Protein AF-D7FNI2-F1 (afdb_monomer)

Mean predicted aligned error: 12.92 Å

Secondary structure (DSSP, 8-state):
-----------PPP-------------TTTSTTTSS---SS--TTGGG--S--HHHHHHHHHHHHHHHHHH--SGGGHHHHHHHHHHHHHHHHHHHTTSTTHHHHHHHHHHHHHHHHHSS--HHHHHTS-TTTHHHHHHHHHHHHHTTEEEEPPTTS--EEEE----SS--THHHHS-GGGTTS--HHHHHHHHHHHHHHHHHH--HHHHHHHHHHHHHHHHHHHHHHH-SSS-TTSHHHHHHHHHHHHHHH-S--TTGGG--HHHHHHHHHHHHHHHHHHHH-SSPPPHHHHHHHHHHHHHHHHHHHTTT--SS-TTT-EEEEEE-S-GGGSS---SS----------S----S-TTEEEEE-TTSBEE--TTTEEEEEEEEEE-STTEEEEEEEEEEPPP-----S----PPPPEEEEEEEEEHHHHHHHHHH-PPPEEEEEEEEEETTEEEEEEEEEEEEEEE---S-S--

Nearest PDB structures (foldseek):
  3lhe-assembly1_A  TM=2.898E-01  e=3.769E-01  Bacillus anthracis str. Sterne

Organism: Ectocarpus siliculosus (NCBI:txid2880)

Structure (mmCIF, N/CA/C/O backbone):
data_AF-D7FNI2-F1
#
_entry.id   AF-D7FNI2-F1
#
loop_
_atom_site.group_PDB
_atom_site.id
_atom_site.type_symbol
_atom_site.label_atom_id
_atom_site.label_alt_id
_atom_site.label_comp_id
_atom_site.label_asym_id
_atom_site.label_entity_id
_atom_site.label_seq_id
_atom_site.pdbx_PDB_ins_code
_atom_site.Cartn_x
_atom_site.Cartn_y
_atom_site.Cartn_z
_atom_site.occupancy
_atom_site.B_iso_or_equiv
_atom_site.auth_seq_id
_atom_site.auth_comp_id
_atom_site.auth_asym_id
_atom_site.auth_atom_id
_atom_site.pdbx_PDB_model_num
ATOM 1 N N . MET A 1 1 ? -4.448 -55.001 44.147 1.00 38.28 1 MET A N 1
ATOM 2 C CA . MET A 1 1 ? -3.543 -55.863 43.361 1.00 38.28 1 MET A CA 1
ATOM 3 C C . MET A 1 1 ? -3.747 -55.487 41.904 1.00 38.28 1 MET A C 1
ATOM 5 O O . MET A 1 1 ? -4.889 -55.556 41.481 1.00 38.28 1 MET A O 1
ATOM 9 N N . GLN A 1 2 ? -2.673 -54.986 41.273 1.00 36.78 2 GLN A N 1
ATOM 10 C CA . GLN A 1 2 ? -2.355 -54.854 39.829 1.00 36.78 2 GLN A CA 1
ATOM 11 C C . GLN A 1 2 ? -3.502 -54.447 38.875 1.00 36.78 2 GLN A C 1
ATOM 13 O O . GLN A 1 2 ? -4.440 -55.207 38.695 1.00 36.78 2 GLN A O 1
ATOM 18 N N . ALA A 1 3 ? -3.583 -53.221 38.341 1.00 37.31 3 ALA A N 1
ATOM 19 C CA . ALA A 1 3 ? -2.677 -52.511 37.416 1.00 37.31 3 ALA A CA 1
ATOM 20 C C . ALA A 1 3 ? -2.498 -53.230 36.067 1.00 37.31 3 ALA A C 1
ATOM 22 O O . ALA A 1 3 ? -1.742 -54.190 35.998 1.00 37.31 3 ALA A O 1
ATOM 23 N N . ASP A 1 4 ? -3.167 -52.715 35.031 1.00 36.16 4 ASP A N 1
ATOM 24 C CA . ASP A 1 4 ? -2.639 -52.653 33.664 1.00 36.16 4 ASP A CA 1
ATOM 25 C C . ASP A 1 4 ? -3.377 -51.542 32.898 1.00 36.16 4 ASP A C 1
ATOM 27 O O . ASP A 1 4 ? -4.548 -51.664 32.536 1.00 36.16 4 ASP A O 1
ATOM 31 N N . ALA A 1 5 ? -2.692 -50.412 32.736 1.00 36.47 5 ALA A N 1
ATOM 32 C CA . ALA A 1 5 ? -3.072 -49.307 31.871 1.00 36.47 5 ALA A CA 1
ATOM 33 C C . ALA A 1 5 ? -1.980 -49.213 30.805 1.00 36.47 5 ALA A C 1
ATOM 35 O O . ALA A 1 5 ? -0.848 -48.835 31.093 1.00 36.47 5 ALA A O 1
ATOM 36 N N . THR A 1 6 ? -2.304 -49.641 29.590 1.00 44.06 6 THR A N 1
ATOM 37 C CA . THR A 1 6 ? -1.457 -49.471 28.410 1.00 44.06 6 THR A CA 1
ATOM 38 C C . THR A 1 6 ? -1.652 -48.065 27.857 1.00 44.06 6 THR A C 1
ATOM 40 O O . THR A 1 6 ? -2.672 -47.782 27.227 1.00 44.06 6 THR A O 1
ATOM 43 N N . ASP A 1 7 ? -0.662 -47.208 28.097 1.00 33.38 7 ASP A N 1
ATOM 44 C CA . ASP A 1 7 ? -0.461 -45.941 27.400 1.00 33.38 7 ASP A CA 1
ATOM 45 C C . ASP A 1 7 ? -0.095 -46.206 25.928 1.00 33.38 7 ASP A C 1
ATOM 47 O O . ASP A 1 7 ? 0.897 -46.870 25.625 1.00 33.38 7 ASP A O 1
ATOM 51 N N . MET A 1 8 ? -0.894 -45.672 24.998 1.00 36.31 8 MET A N 1
ATOM 52 C CA . MET A 1 8 ? -0.476 -45.449 23.611 1.00 36.31 8 MET A CA 1
ATOM 53 C C . MET A 1 8 ? 0.072 -44.024 23.502 1.00 36.31 8 MET A C 1
ATOM 55 O O . MET A 1 8 ? -0.671 -43.073 23.267 1.00 36.31 8 MET A O 1
ATOM 59 N N . GLU A 1 9 ? 1.387 -43.881 23.653 1.00 30.48 9 GLU A N 1
ATOM 60 C CA . GLU A 1 9 ? 2.117 -42.694 23.208 1.00 30.48 9 GLU A CA 1
ATOM 61 C C . GLU A 1 9 ? 2.150 -42.665 21.674 1.00 30.48 9 GLU A C 1
ATOM 63 O O . GLU A 1 9 ? 2.914 -43.373 21.015 1.00 30.48 9 GLU A O 1
ATOM 68 N N . THR A 1 10 ? 1.310 -41.820 21.081 1.00 34.44 10 THR A N 1
ATOM 69 C CA . THR A 1 10 ? 1.445 -41.414 19.679 1.00 34.44 10 THR A CA 1
ATOM 70 C C . THR A 1 10 ? 2.654 -40.487 19.555 1.00 34.44 10 THR A C 1
ATOM 72 O O . THR A 1 10 ? 2.586 -39.306 19.892 1.00 34.44 10 THR A O 1
ATOM 75 N N . GLN A 1 11 ? 3.774 -41.028 19.073 1.00 30.41 11 GLN A N 1
ATOM 76 C CA . GLN A 1 11 ? 4.928 -40.246 18.638 1.00 30.41 11 GLN A CA 1
ATOM 77 C C . GLN A 1 11 ? 4.525 -39.345 17.464 1.00 30.41 11 GLN A C 1
ATOM 79 O O . GLN A 1 11 ? 4.278 -39.812 16.352 1.00 30.41 11 GLN A O 1
ATOM 84 N N . VAL A 1 12 ? 4.470 -38.038 17.714 1.00 33.12 12 VAL A N 1
ATOM 85 C CA . VAL A 1 12 ? 4.431 -37.010 16.671 1.00 33.12 12 VAL A CA 1
ATOM 86 C C . VAL A 1 12 ? 5.828 -36.947 16.038 1.00 33.12 12 VAL A C 1
ATOM 88 O O . VAL A 1 12 ? 6.798 -36.724 16.766 1.00 33.12 12 VAL A O 1
ATOM 91 N N . PRO A 1 13 ? 5.989 -37.138 14.715 1.00 32.00 13 PRO A N 1
ATOM 92 C CA . PRO A 1 13 ? 7.284 -36.950 14.084 1.00 32.00 13 PRO A CA 1
ATOM 93 C C . PRO A 1 13 ? 7.633 -35.460 14.097 1.00 32.00 13 PRO A C 1
ATOM 95 O O . PRO A 1 13 ? 6.875 -34.621 13.611 1.00 32.00 13 PRO A O 1
ATOM 98 N N . GLY A 1 14 ? 8.787 -35.150 14.691 1.00 29.48 14 GLY A N 1
ATOM 99 C CA . GLY A 1 14 ? 9.334 -33.804 14.782 1.00 29.48 14 GLY A CA 1
ATOM 100 C C . GLY A 1 14 ? 9.418 -33.143 13.410 1.00 29.48 14 GLY A C 1
ATOM 101 O O . GLY A 1 14 ? 10.059 -33.660 12.495 1.00 29.48 14 GLY A O 1
ATOM 102 N N . ALA A 1 15 ? 8.767 -31.987 13.288 1.00 27.56 15 ALA A N 1
ATOM 103 C CA . ALA A 1 15 ? 8.919 -31.105 12.148 1.00 27.56 15 ALA A CA 1
ATOM 104 C C . ALA A 1 15 ? 10.392 -30.689 12.053 1.00 27.56 15 ALA A C 1
ATOM 106 O O . ALA A 1 15 ? 10.935 -30.022 12.936 1.00 27.56 15 ALA A O 1
ATOM 107 N N . ALA A 1 16 ? 11.044 -31.132 10.982 1.00 26.56 16 ALA A N 1
ATOM 108 C CA . ALA A 1 16 ? 12.366 -30.675 10.618 1.00 26.56 16 ALA A CA 1
ATOM 109 C C . ALA A 1 16 ? 12.308 -29.161 10.374 1.00 26.56 16 ALA A C 1
ATOM 111 O O . ALA A 1 16 ? 11.655 -28.687 9.447 1.00 26.56 16 ALA A O 1
ATOM 112 N N . SER A 1 17 ? 13.004 -28.417 11.230 1.00 28.30 17 SER A N 1
ATOM 113 C CA . SER A 1 17 ? 13.408 -27.037 10.988 1.00 28.30 17 SER A CA 1
ATOM 114 C C . SER A 1 17 ? 14.255 -27.002 9.714 1.00 28.30 17 SER A C 1
ATOM 116 O O . SER A 1 17 ? 15.420 -27.404 9.715 1.00 28.30 17 SER A O 1
ATOM 118 N N . SER A 1 18 ? 13.656 -26.577 8.602 1.00 26.66 18 SER A N 1
ATOM 119 C CA . SER A 1 18 ? 14.388 -26.228 7.391 1.00 26.66 18 SER A CA 1
ATOM 120 C C . SER A 1 18 ? 14.790 -24.763 7.486 1.00 26.66 18 SER A C 1
ATOM 122 O O . SER A 1 18 ? 14.004 -23.862 7.196 1.00 26.66 18 SER A O 1
ATOM 124 N N . SER A 1 19 ? 16.032 -24.528 7.898 1.00 32.56 19 SER A N 1
ATOM 125 C CA . SER A 1 19 ? 16.708 -23.258 7.679 1.00 32.56 19 SER A CA 1
ATOM 126 C C . SER A 1 19 ? 16.878 -23.053 6.173 1.00 32.56 19 SER A C 1
ATOM 128 O O . SER A 1 19 ? 17.709 -23.720 5.551 1.00 32.56 19 SER A O 1
ATOM 130 N N . LEU A 1 20 ? 16.107 -22.133 5.594 1.00 23.19 20 LEU A N 1
ATOM 131 C CA . LEU A 1 20 ? 16.475 -21.490 4.340 1.00 23.19 20 LEU A CA 1
ATOM 132 C C . LEU A 1 20 ? 16.852 -20.033 4.617 1.00 23.19 20 LEU A C 1
ATOM 134 O O . LEU A 1 20 ? 16.083 -19.222 5.123 1.00 23.19 20 LEU A O 1
ATOM 138 N N . THR A 1 21 ? 18.121 -19.815 4.335 1.00 26.56 21 THR A N 1
ATOM 139 C CA . THR A 1 21 ? 19.008 -18.667 4.449 1.00 26.56 21 THR A CA 1
ATOM 140 C C . THR A 1 21 ? 18.544 -17.378 3.768 1.00 26.56 21 THR A C 1
ATOM 142 O O . THR A 1 21 ? 18.031 -17.403 2.656 1.00 26.56 21 THR A O 1
ATOM 145 N N . GLN A 1 22 ? 18.859 -16.267 4.445 1.00 27.83 22 GLN A N 1
ATOM 146 C CA . GLN A 1 22 ? 19.512 -15.049 3.933 1.00 27.83 22 GLN A CA 1
ATOM 147 C C . GLN A 1 22 ? 19.100 -14.535 2.544 1.00 27.83 22 GLN A C 1
ATOM 149 O O . GLN A 1 22 ? 19.650 -14.937 1.523 1.00 27.83 22 GLN A O 1
ATOM 154 N N . PHE A 1 23 ? 18.242 -13.512 2.555 1.00 26.41 23 PHE A N 1
ATOM 155 C CA . PHE A 1 23 ? 18.235 -12.469 1.533 1.00 26.41 23 PHE A CA 1
ATOM 156 C C . PHE A 1 23 ? 19.517 -11.635 1.660 1.00 26.41 23 PHE A C 1
ATOM 158 O O . PHE A 1 23 ? 19.705 -10.915 2.643 1.00 26.41 23 PHE A O 1
ATOM 165 N N . ASP A 1 24 ? 20.405 -11.756 0.677 1.00 29.17 24 ASP A N 1
ATOM 166 C CA . ASP A 1 24 ? 21.581 -10.901 0.538 1.00 29.17 24 ASP A CA 1
ATOM 167 C C . ASP A 1 24 ? 21.138 -9.577 -0.116 1.00 29.17 24 ASP A C 1
ATOM 169 O O . ASP A 1 24 ? 20.952 -9.467 -1.328 1.00 29.17 24 ASP A O 1
ATOM 173 N N . ASN A 1 25 ? 20.888 -8.575 0.731 1.00 34.47 25 ASN A N 1
ATOM 174 C CA . ASN A 1 25 ? 20.495 -7.211 0.375 1.00 34.47 25 ASN A CA 1
ATOM 175 C C . ASN A 1 25 ? 21.684 -6.429 -0.197 1.00 34.47 25 ASN A C 1
ATOM 177 O O . ASN A 1 25 ? 22.339 -5.653 0.505 1.00 34.47 25 ASN A O 1
ATOM 181 N N . ARG A 1 26 ? 21.960 -6.600 -1.490 1.00 28.61 26 ARG A N 1
ATOM 182 C CA . ARG A 1 26 ? 22.903 -5.741 -2.218 1.00 28.61 26 ARG A CA 1
ATOM 183 C C . ARG A 1 26 ? 22.351 -5.284 -3.567 1.00 28.61 26 ARG A C 1
ATOM 185 O O . ARG A 1 26 ? 22.972 -5.482 -4.598 1.00 28.61 26 ARG A O 1
ATOM 192 N N . GLU A 1 27 ? 21.200 -4.617 -3.522 1.00 31.70 27 GLU A N 1
ATOM 193 C CA . GLU A 1 27 ? 20.703 -3.753 -4.609 1.00 31.70 27 GLU A CA 1
ATOM 194 C C . GLU A 1 27 ? 19.778 -2.625 -4.085 1.00 31.70 27 GLU A C 1
ATOM 196 O O . GLU A 1 27 ? 18.868 -2.154 -4.759 1.00 31.70 27 GLU A O 1
ATOM 201 N N . SER A 1 28 ? 20.029 -2.136 -2.865 1.00 35.16 28 SER A N 1
ATOM 202 C CA . SER A 1 28 ? 19.266 -1.053 -2.211 1.00 35.16 28 SER A CA 1
ATOM 203 C C . SER A 1 28 ? 19.615 0.364 -2.706 1.00 35.16 28 SER A C 1
ATOM 205 O O . SER A 1 28 ? 19.616 1.293 -1.911 1.00 35.16 28 SER A O 1
ATOM 207 N N . ALA A 1 29 ? 19.969 0.551 -3.983 1.00 29.41 29 ALA A N 1
ATOM 208 C CA . ALA A 1 29 ? 20.344 1.878 -4.505 1.00 29.41 29 ALA A CA 1
ATOM 209 C C . ALA A 1 29 ? 19.587 2.323 -5.771 1.00 29.41 29 ALA A C 1
ATOM 211 O O . ALA A 1 29 ? 19.598 3.509 -6.080 1.00 29.41 29 ALA A O 1
ATOM 212 N N . GLU A 1 30 ? 18.884 1.428 -6.476 1.00 33.03 30 GLU A N 1
ATOM 213 C CA . GLU A 1 30 ? 18.094 1.799 -7.671 1.00 33.03 30 GLU A CA 1
ATOM 214 C C . GLU A 1 30 ? 16.592 1.474 -7.560 1.00 33.03 30 GLU A C 1
ATOM 216 O O . GLU A 1 30 ? 15.807 1.854 -8.427 1.00 33.03 30 GLU A O 1
ATOM 221 N N . ILE A 1 31 ? 16.157 0.868 -6.449 1.00 35.34 31 ILE A N 1
ATOM 222 C CA . ILE A 1 31 ? 14.735 0.635 -6.128 1.00 35.34 31 ILE A CA 1
ATOM 223 C C . ILE A 1 31 ? 14.122 1.793 -5.308 1.00 35.34 31 ILE A C 1
ATOM 225 O O . ILE A 1 31 ? 12.901 1.902 -5.219 1.00 35.34 31 ILE A O 1
ATOM 229 N N . ASP A 1 32 ? 14.924 2.752 -4.834 1.00 36.12 32 ASP A N 1
ATOM 230 C CA . ASP A 1 32 ? 14.421 3.960 -4.151 1.00 36.12 32 ASP A CA 1
ATOM 231 C C . ASP A 1 32 ? 13.563 4.861 -5.066 1.00 36.12 32 ASP A C 1
ATOM 233 O O . ASP A 1 32 ? 12.770 5.667 -4.588 1.00 36.12 32 ASP A O 1
ATOM 237 N N . SER A 1 33 ? 13.653 4.708 -6.394 1.00 38.00 33 SER A N 1
ATOM 238 C CA . SER A 1 33 ? 12.855 5.487 -7.356 1.00 38.00 33 SER A CA 1
ATOM 239 C C . SER A 1 33 ? 11.436 4.943 -7.584 1.00 38.00 33 SER A C 1
ATOM 241 O O . SER A 1 33 ? 10.638 5.607 -8.249 1.00 38.00 33 SER A O 1
ATOM 243 N N . PHE A 1 34 ? 11.107 3.747 -7.083 1.00 35.91 34 PHE A N 1
ATOM 244 C CA . PHE A 1 34 ? 9.791 3.119 -7.280 1.00 35.91 34 PHE A CA 1
ATOM 245 C C . PHE A 1 34 ? 8.938 3.101 -5.998 1.00 35.91 34 PHE A C 1
ATOM 247 O O . PHE A 1 34 ? 7.746 2.791 -6.043 1.00 35.91 34 PHE A O 1
ATOM 254 N N . MET A 1 35 ? 9.520 3.481 -4.856 1.00 40.34 35 MET A N 1
ATOM 255 C CA . MET A 1 35 ? 8.874 3.481 -3.542 1.00 40.34 35 MET A CA 1
ATOM 256 C C . MET A 1 35 ? 8.009 4.723 -3.281 1.00 40.34 35 MET A C 1
ATOM 258 O O . MET A 1 35 ? 8.267 5.520 -2.386 1.00 40.34 35 MET A O 1
ATOM 262 N N . GLY A 1 36 ? 6.917 4.854 -4.032 1.00 53.44 36 GLY A N 1
ATOM 263 C CA . GLY A 1 36 ? 5.695 5.467 -3.495 1.00 53.44 36 GLY A CA 1
ATOM 264 C C . GLY A 1 36 ? 5.642 6.990 -3.346 1.00 53.44 36 GLY A C 1
ATOM 265 O O . GLY A 1 36 ? 4.577 7.495 -2.996 1.00 53.44 36 GLY A O 1
ATOM 266 N N . GLU A 1 37 ? 6.707 7.745 -3.634 1.00 65.25 37 GLU A N 1
ATOM 267 C CA . GLU A 1 37 ? 6.607 9.208 -3.650 1.00 65.25 37 GLU A CA 1
ATOM 268 C C . GLU A 1 37 ? 5.794 9.670 -4.865 1.00 65.25 37 GLU A C 1
ATOM 270 O O . GLU A 1 37 ? 6.162 9.462 -6.023 1.00 65.25 37 GLU A O 1
ATOM 275 N N . LEU A 1 38 ? 4.664 10.328 -4.602 1.00 69.75 38 LEU A N 1
ATOM 276 C CA . LEU A 1 38 ? 3.902 11.004 -5.639 1.00 69.75 38 LEU A CA 1
ATOM 277 C C . LEU A 1 38 ? 4.774 12.115 -6.223 1.00 69.75 38 LEU A C 1
ATOM 279 O O . LEU A 1 38 ? 5.282 12.979 -5.507 1.00 69.75 38 LEU A O 1
ATOM 283 N N . ASN A 1 39 ? 4.940 12.111 -7.543 1.00 80.69 39 ASN A N 1
ATOM 284 C CA . ASN A 1 39 ? 5.620 13.193 -8.241 1.00 80.69 39 ASN A CA 1
ATOM 285 C C . ASN A 1 39 ? 4.684 14.403 -8.310 1.00 80.69 39 ASN A C 1
ATOM 287 O O . ASN A 1 39 ? 3.942 14.586 -9.278 1.00 80.69 39 ASN A O 1
ATOM 291 N N . PHE A 1 40 ? 4.709 15.225 -7.263 1.00 83.56 40 PHE A N 1
ATOM 292 C CA . PHE A 1 40 ? 3.998 16.497 -7.195 1.00 83.56 40 PHE A CA 1
ATOM 293 C C . PHE A 1 40 ? 4.781 17.614 -7.870 1.00 83.56 40 PHE A C 1
ATOM 295 O O . PHE A 1 40 ? 4.176 18.458 -8.524 1.00 83.56 40 PHE A O 1
ATOM 302 N N . CYS A 1 41 ? 6.110 17.614 -7.746 1.00 82.25 41 CYS A N 1
ATOM 303 C CA . CYS A 1 41 ? 6.960 18.708 -8.229 1.00 82.25 41 CYS A CA 1
ATOM 304 C C . CYS A 1 41 ? 7.764 18.348 -9.481 1.00 82.25 41 CYS A C 1
ATOM 306 O O . CYS A 1 41 ? 8.178 19.247 -10.204 1.00 82.25 41 CYS A O 1
ATOM 308 N N . LEU A 1 42 ? 7.953 17.058 -9.763 1.00 77.69 42 LEU A N 1
ATOM 309 C CA . LEU A 1 42 ? 8.743 16.595 -10.904 1.00 77.69 42 LEU A CA 1
ATOM 310 C C . LEU A 1 42 ? 7.881 16.493 -12.171 1.00 77.69 42 LEU A C 1
ATOM 312 O O . LEU A 1 42 ? 6.731 16.026 -12.128 1.00 77.69 42 LEU A O 1
ATOM 316 N N . GLY A 1 43 ? 8.425 16.967 -13.294 1.00 71.25 43 GLY A N 1
ATOM 317 C CA . GLY A 1 43 ? 7.926 16.658 -14.629 1.00 71.25 43 GLY A CA 1
ATOM 318 C C . GLY A 1 43 ? 8.428 15.289 -15.117 1.00 71.25 43 GLY A C 1
ATOM 319 O O . GLY A 1 43 ? 9.366 14.737 -14.541 1.00 71.25 43 GLY A O 1
ATOM 320 N N . PRO A 1 44 ? 7.854 14.731 -16.202 1.00 64.25 44 PRO A N 1
ATOM 321 C CA . PRO A 1 44 ? 8.284 13.444 -16.765 1.00 64.25 44 PRO A CA 1
ATOM 322 C C . PRO A 1 44 ? 9.761 13.402 -17.190 1.00 64.25 44 PRO A C 1
ATOM 324 O O . PRO A 1 44 ? 10.355 12.333 -17.249 1.00 64.25 44 PRO A O 1
ATOM 327 N N . SER A 1 45 ? 10.351 14.559 -17.501 1.00 61.72 45 SER A N 1
ATOM 328 C CA . SER A 1 45 ? 11.763 14.710 -17.868 1.00 61.72 45 SER A CA 1
ATOM 329 C C . SER A 1 45 ? 12.709 14.782 -16.668 1.00 61.72 45 SER A C 1
ATOM 331 O O . SER A 1 45 ? 13.903 14.538 -16.822 1.00 61.72 45 SER A O 1
ATOM 333 N N . ASP A 1 46 ? 12.197 15.113 -15.481 1.00 63.00 46 ASP A N 1
ATOM 334 C CA . ASP A 1 46 ? 13.022 15.457 -14.317 1.00 63.00 46 ASP A CA 1
ATOM 335 C C . ASP A 1 46 ? 13.300 14.245 -13.420 1.00 63.00 46 ASP A C 1
ATOM 337 O O . ASP A 1 46 ? 14.191 14.286 -12.574 1.00 63.00 46 ASP A O 1
ATOM 341 N N . SER A 1 47 ? 12.583 13.135 -13.629 1.00 57.00 47 SER A N 1
ATOM 342 C CA . SER A 1 47 ? 12.776 11.879 -12.891 1.00 57.00 47 SER A CA 1
ATOM 343 C C . SER A 1 47 ? 14.116 11.193 -13.180 1.00 57.00 47 SER A C 1
ATOM 345 O O . SER A 1 47 ? 14.486 10.264 -12.474 1.00 57.00 47 SER A O 1
ATOM 347 N N . VAL A 1 48 ? 14.844 11.637 -14.212 1.00 53.88 48 VAL A N 1
ATOM 348 C CA . VAL A 1 48 ? 16.149 11.083 -14.623 1.00 53.88 48 VAL A CA 1
ATOM 349 C C . VAL A 1 48 ? 17.322 11.849 -13.991 1.00 53.88 48 VAL A C 1
ATOM 351 O O . VAL A 1 48 ? 18.481 11.480 -14.170 1.00 53.88 48 VAL A O 1
ATOM 354 N N . LEU A 1 49 ? 17.059 12.922 -13.238 1.00 54.44 49 LEU A N 1
ATOM 355 C CA . LEU A 1 49 ? 18.115 13.720 -12.617 1.00 54.44 49 LEU A CA 1
ATOM 356 C C . LEU A 1 49 ? 18.801 12.927 -11.492 1.00 54.44 49 LEU A C 1
ATOM 358 O O 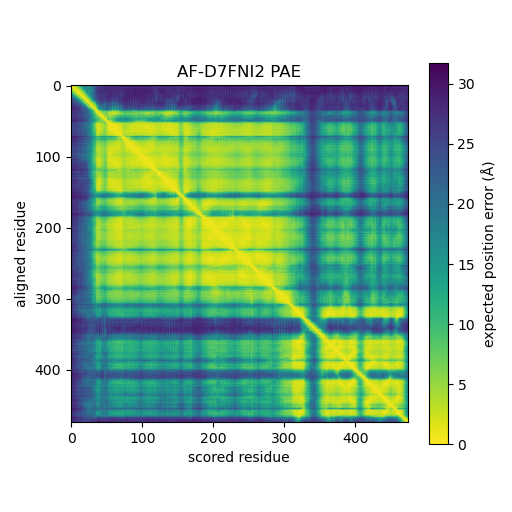. LEU A 1 49 ? 18.284 12.798 -10.382 1.00 54.44 49 LEU A O 1
ATOM 362 N N . SER A 1 50 ? 19.997 12.409 -11.774 1.00 52.56 50 SER A N 1
ATOM 363 C CA . SER A 1 50 ? 20.885 11.827 -10.768 1.00 52.56 50 SER A CA 1
ATOM 364 C C . SER A 1 50 ? 21.530 12.937 -9.929 1.00 52.56 50 SER A C 1
ATOM 366 O O . SER A 1 50 ? 22.280 13.752 -10.465 1.00 52.56 50 SER A O 1
ATOM 368 N N . GLY A 1 51 ? 21.271 12.953 -8.618 1.00 64.88 51 GLY A N 1
ATOM 369 C CA . GLY A 1 51 ? 21.919 13.851 -7.652 1.00 64.88 51 GLY A CA 1
ATOM 370 C C . GLY A 1 51 ? 20.947 14.626 -6.749 1.00 64.88 51 GLY A C 1
ATOM 371 O O . GLY A 1 51 ? 19.729 14.536 -6.930 1.00 64.88 51 GLY A O 1
ATOM 372 N N . PRO A 1 52 ? 21.470 15.365 -5.751 1.00 72.25 52 PRO A N 1
ATOM 373 C CA . PRO A 1 52 ? 20.676 16.290 -4.948 1.00 72.25 52 PRO A CA 1
ATOM 374 C C . PRO A 1 52 ? 20.164 17.423 -5.845 1.00 72.25 52 PRO A C 1
ATOM 376 O O . PRO A 1 52 ? 20.937 18.106 -6.515 1.00 72.25 52 PRO A O 1
ATOM 379 N N . SER A 1 53 ? 18.846 17.587 -5.891 1.00 87.31 53 SER A N 1
ATOM 380 C CA . SER A 1 53 ? 18.160 18.588 -6.706 1.00 87.31 53 SER A CA 1
ATOM 381 C C . SER A 1 53 ? 17.098 19.251 -5.848 1.00 87.31 53 SER A C 1
ATOM 383 O O . SER A 1 53 ? 16.317 18.552 -5.205 1.00 87.31 53 SER A O 1
ATOM 385 N N . LEU A 1 54 ? 17.020 20.584 -5.906 1.00 89.69 54 LEU A N 1
ATOM 386 C CA . LEU A 1 54 ? 15.980 21.375 -5.241 1.00 89.69 54 LEU A CA 1
ATOM 387 C C . LEU A 1 54 ? 14.583 20.781 -5.468 1.00 89.69 54 LEU A C 1
ATOM 389 O O . LEU A 1 54 ? 13.797 20.678 -4.535 1.00 89.69 54 LEU A O 1
ATOM 393 N N . LEU A 1 55 ? 14.275 20.372 -6.703 1.00 89.50 55 LEU A N 1
ATOM 394 C CA . LEU A 1 55 ? 12.963 19.826 -7.055 1.00 89.50 55 LEU A CA 1
ATOM 395 C C . LEU A 1 55 ? 12.719 18.442 -6.447 1.00 89.50 55 LEU A C 1
ATOM 397 O O . LEU A 1 55 ? 11.583 18.137 -6.086 1.00 89.50 55 LEU A O 1
ATOM 401 N N . LYS A 1 56 ? 13.768 17.621 -6.320 1.00 87.75 56 LYS A N 1
ATOM 402 C CA . LYS A 1 56 ? 13.688 16.309 -5.671 1.00 87.75 56 LYS A CA 1
ATOM 403 C C . LYS A 1 56 ? 13.433 16.484 -4.177 1.00 87.75 56 LYS A C 1
ATOM 405 O O . LYS A 1 56 ? 12.467 15.933 -3.664 1.00 87.75 56 LYS A O 1
ATOM 410 N N . ASP A 1 57 ? 14.210 17.343 -3.524 1.00 90.19 57 ASP A N 1
ATOM 411 C CA . ASP A 1 57 ? 14.063 17.620 -2.094 1.00 90.19 57 ASP A CA 1
ATOM 412 C C . ASP A 1 57 ? 12.712 18.285 -1.790 1.00 90.19 57 ASP A C 1
ATOM 414 O O . ASP A 1 57 ? 12.052 17.940 -0.810 1.00 90.19 57 ASP A O 1
ATOM 418 N N . LEU A 1 58 ? 12.237 19.170 -2.676 1.00 93.25 58 LEU A N 1
ATOM 419 C CA . LEU A 1 58 ? 10.910 19.778 -2.584 1.00 93.25 58 LEU A CA 1
ATOM 420 C C . LEU A 1 58 ? 9.792 18.740 -2.741 1.00 93.25 58 LEU A C 1
ATOM 422 O O . LEU A 1 58 ? 8.788 18.796 -2.027 1.00 93.25 58 LEU A O 1
ATOM 426 N N . ASN A 1 59 ? 9.947 17.787 -3.665 1.00 91.75 59 ASN A N 1
ATOM 427 C CA . ASN A 1 59 ? 9.000 16.690 -3.846 1.00 91.75 59 ASN A CA 1
ATOM 428 C C . ASN A 1 59 ? 8.952 15.794 -2.604 1.00 91.75 59 ASN A C 1
ATOM 430 O O . ASN A 1 59 ? 7.866 15.493 -2.111 1.00 91.75 59 ASN A O 1
ATOM 434 N N . THR A 1 60 ? 10.109 15.429 -2.054 1.00 90.31 60 THR A N 1
ATOM 435 C CA . THR A 1 60 ? 10.211 14.639 -0.823 1.00 90.31 60 THR A CA 1
ATOM 436 C C . THR A 1 60 ? 9.599 15.383 0.369 1.00 90.31 60 THR A C 1
ATOM 438 O O . THR A 1 60 ? 8.819 14.804 1.125 1.00 90.31 60 THR A O 1
ATOM 441 N N . ALA A 1 61 ? 9.868 16.684 0.521 1.00 92.00 61 ALA A N 1
ATOM 442 C CA . ALA A 1 61 ? 9.254 17.520 1.556 1.00 92.00 61 ALA A CA 1
ATOM 443 C C . ALA A 1 61 ? 7.722 17.572 1.418 1.00 92.00 61 ALA A C 1
ATOM 445 O O . ALA A 1 61 ? 7.000 17.373 2.396 1.00 92.00 61 ALA A O 1
ATOM 446 N N . THR A 1 62 ? 7.222 17.751 0.190 1.00 93.12 62 THR A N 1
ATOM 447 C CA . THR A 1 62 ? 5.782 17.729 -0.117 1.00 93.12 62 THR A CA 1
ATOM 448 C C . THR A 1 62 ? 5.158 16.392 0.272 1.00 93.12 62 THR A C 1
ATOM 450 O O . THR A 1 62 ? 4.150 16.371 0.977 1.00 93.12 62 THR A O 1
ATOM 453 N N . ASN A 1 63 ? 5.764 15.275 -0.149 1.00 90.56 63 ASN A N 1
ATOM 454 C CA . ASN A 1 63 ? 5.274 13.935 0.166 1.00 90.56 63 ASN A CA 1
ATOM 455 C C . ASN A 1 63 ? 5.207 13.706 1.674 1.00 90.56 63 ASN A C 1
ATOM 457 O O . ASN A 1 63 ? 4.189 13.224 2.158 1.00 90.56 63 ASN A O 1
ATOM 461 N N . LYS A 1 64 ? 6.234 14.115 2.429 1.00 90.31 64 LYS A N 1
ATOM 462 C CA . LYS A 1 64 ? 6.234 14.005 3.895 1.00 90.31 64 LYS A CA 1
ATOM 463 C C . LYS A 1 64 ? 5.092 14.792 4.540 1.00 90.31 64 LYS A C 1
ATOM 465 O O . LYS A 1 64 ? 4.400 14.246 5.393 1.00 90.31 64 LYS A O 1
ATOM 470 N N . ILE A 1 65 ? 4.850 16.036 4.118 1.00 90.69 65 ILE A N 1
ATOM 471 C CA . ILE A 1 65 ? 3.752 16.851 4.667 1.00 90.69 65 ILE A CA 1
ATOM 472 C C . ILE A 1 65 ? 2.389 16.222 4.346 1.00 90.69 65 ILE A C 1
ATOM 474 O O . ILE A 1 65 ? 1.562 16.053 5.242 1.00 90.69 65 ILE A O 1
ATOM 478 N N . VAL A 1 66 ? 2.161 15.836 3.087 1.00 90.00 66 VAL A N 1
ATOM 479 C CA . VAL A 1 66 ? 0.900 15.215 2.648 1.00 90.00 66 VAL A CA 1
ATOM 480 C C . VAL A 1 66 ? 0.659 13.894 3.377 1.00 90.00 66 VAL A C 1
ATOM 482 O O . VAL A 1 66 ? -0.431 13.655 3.888 1.00 90.00 66 VAL A O 1
ATOM 485 N N . LYS A 1 67 ? 1.686 13.051 3.486 1.00 90.00 67 LYS A N 1
ATOM 486 C CA . LYS A 1 67 ? 1.630 11.769 4.190 1.00 90.00 67 LYS A CA 1
ATOM 487 C C . LYS A 1 67 ? 1.330 11.952 5.680 1.00 90.00 67 LYS A C 1
ATOM 489 O O . LYS A 1 67 ? 0.439 11.279 6.196 1.00 90.00 67 LYS A O 1
ATOM 494 N N . ASN A 1 68 ? 1.977 12.912 6.344 1.00 88.56 68 ASN A N 1
ATOM 495 C CA . ASN A 1 68 ? 1.683 13.248 7.739 1.00 88.56 68 ASN A CA 1
ATOM 496 C C . ASN A 1 68 ? 0.229 13.692 7.923 1.00 88.56 68 ASN A C 1
ATOM 498 O O . ASN A 1 68 ? -0.415 13.262 8.877 1.00 88.56 68 ASN A O 1
ATOM 502 N N . LEU A 1 69 ? -0.313 14.486 6.997 1.00 87.75 69 LEU A N 1
ATOM 503 C CA . LEU A 1 69 ? -1.721 14.881 7.029 1.00 87.75 69 LEU A CA 1
ATOM 504 C C . LEU A 1 69 ? -2.665 13.684 6.870 1.00 87.75 69 LEU A C 1
ATOM 506 O O . LEU A 1 69 ? -3.660 13.577 7.587 1.00 87.75 69 LEU A O 1
ATOM 510 N N . LEU A 1 70 ? -2.355 12.770 5.952 1.00 89.06 70 LEU A N 1
ATOM 511 C CA . LEU A 1 70 ? -3.174 11.582 5.737 1.00 89.06 70 LEU A CA 1
ATOM 512 C C . LEU A 1 70 ? -3.111 10.629 6.940 1.00 89.06 70 LEU A C 1
ATOM 514 O O . LEU A 1 70 ? -4.122 10.031 7.294 1.00 89.06 70 LEU A O 1
ATOM 518 N N . ILE A 1 71 ? -1.962 10.492 7.603 1.00 90.25 71 ILE A N 1
ATOM 519 C CA . ILE A 1 71 ? -1.777 9.534 8.702 1.00 90.25 71 ILE A CA 1
ATOM 520 C C . ILE A 1 71 ? -2.238 10.095 10.058 1.00 90.25 71 ILE A C 1
ATOM 522 O O . ILE A 1 71 ? -2.966 9.415 10.783 1.00 90.25 71 ILE A O 1
ATOM 526 N N . LEU A 1 72 ? -1.839 11.318 10.419 1.00 82.50 72 LEU A N 1
ATOM 527 C CA . LEU A 1 72 ? -1.919 11.865 11.786 1.00 82.50 72 LEU A CA 1
ATOM 528 C C . LEU A 1 72 ? -3.188 12.692 12.063 1.00 82.50 72 LEU A C 1
ATOM 530 O O . LEU A 1 72 ? -3.197 13.573 12.916 1.00 82.50 72 LEU A O 1
ATOM 534 N N . ASN A 1 73 ? -4.292 12.405 11.376 1.00 69.94 73 ASN A N 1
ATOM 535 C CA . ASN A 1 73 ? -5.501 13.238 11.375 1.00 69.94 73 ASN A CA 1
ATOM 536 C C . ASN A 1 73 ? -6.349 13.229 12.682 1.00 69.94 73 ASN A C 1
ATOM 538 O O . ASN A 1 73 ? -7.530 13.578 12.671 1.00 69.94 73 ASN A O 1
ATOM 542 N N . SER A 1 74 ? -5.796 12.833 13.832 1.00 69.31 74 SER A N 1
ATOM 543 C CA . SER A 1 74 ? -6.483 13.019 15.119 1.00 69.31 74 SER A CA 1
ATOM 544 C C . SER A 1 74 ? -6.261 14.452 15.622 1.00 69.31 74 SER A C 1
ATOM 546 O O . SER A 1 74 ? -5.142 14.957 15.522 1.00 69.31 74 SER A O 1
ATOM 548 N N . PRO A 1 75 ? -7.257 15.126 16.231 1.00 63.81 75 PRO A N 1
ATOM 549 C CA . PRO A 1 75 ? -7.033 16.403 16.913 1.00 63.81 75 PRO A CA 1
ATOM 550 C C . PRO A 1 75 ? -5.877 16.339 17.922 1.00 63.81 75 PRO A C 1
ATOM 552 O O . PRO A 1 75 ? -5.094 17.283 18.006 1.00 63.81 75 PRO A O 1
ATOM 555 N N . GLU A 1 76 ? -5.733 15.206 18.621 1.00 69.69 76 GLU A N 1
ATOM 556 C CA . GLU A 1 76 ? -4.642 14.950 19.573 1.00 69.69 76 GLU A CA 1
ATOM 557 C C . GLU A 1 76 ? -3.269 14.793 18.878 1.00 69.69 76 GLU A C 1
ATOM 559 O O . GLU A 1 76 ? -2.242 15.077 19.489 1.00 69.69 76 GLU A O 1
ATOM 564 N N . ASP A 1 77 ? -3.251 14.403 17.598 1.00 72.44 77 ASP A N 1
ATOM 565 C CA . ASP A 1 77 ? -2.038 14.161 16.800 1.00 72.44 77 ASP A CA 1
ATOM 566 C C . ASP A 1 77 ? -1.691 15.340 15.859 1.00 72.44 77 ASP A C 1
ATOM 568 O O . ASP A 1 77 ? -0.633 15.349 15.222 1.00 72.44 77 ASP A O 1
ATOM 572 N N . SER A 1 78 ? -2.540 16.375 15.809 1.00 71.75 78 SER A N 1
ATOM 573 C CA . SER A 1 78 ? -2.339 17.541 14.936 1.00 71.75 78 SER A CA 1
ATOM 574 C C . SER A 1 78 ? -1.117 18.384 15.313 1.00 71.75 78 SER A C 1
ATOM 576 O O . SER A 1 78 ? -0.472 18.968 14.443 1.00 71.75 78 SER A O 1
ATOM 578 N N . GLU A 1 79 ? -0.754 18.423 16.597 1.00 79.94 79 GLU A N 1
ATOM 579 C CA . GLU A 1 79 ? 0.398 19.192 17.065 1.00 79.94 79 GLU A CA 1
ATOM 580 C C . GLU A 1 79 ? 1.743 18.550 16.652 1.00 79.94 79 GLU A C 1
ATOM 582 O O . GLU A 1 79 ? 2.568 19.264 16.078 1.00 79.94 79 GLU A O 1
ATOM 587 N N . PRO A 1 80 ? 1.983 17.232 16.838 1.00 80.00 80 PRO A N 1
ATOM 588 C CA . PRO A 1 80 ? 3.135 16.550 16.240 1.00 80.00 80 PRO A CA 1
ATOM 589 C C . PRO A 1 80 ? 3.255 16.757 14.727 1.00 80.00 80 PRO A C 1
ATOM 591 O O . PRO A 1 80 ? 4.319 17.152 14.257 1.00 80.00 80 PRO A O 1
ATOM 594 N N . ALA A 1 81 ? 2.159 16.580 13.978 1.00 77.75 81 ALA A N 1
ATOM 595 C CA . ALA A 1 81 ? 2.158 16.751 12.525 1.00 77.75 81 ALA A CA 1
ATOM 596 C C . ALA A 1 81 ? 2.549 18.181 12.112 1.00 77.75 81 ALA A C 1
ATOM 598 O O . ALA A 1 81 ? 3.325 18.376 11.176 1.00 77.75 81 ALA A O 1
ATOM 599 N N . MET A 1 82 ? 2.057 19.182 12.850 1.00 82.62 82 MET A N 1
ATOM 600 C CA . MET A 1 82 ? 2.419 20.585 12.661 1.00 82.62 82 MET A CA 1
ATOM 601 C C . MET A 1 82 ? 3.904 20.838 12.943 1.00 82.62 82 MET A C 1
ATOM 603 O O . MET A 1 82 ? 4.569 21.504 12.148 1.00 82.62 82 MET A O 1
ATOM 607 N N . ARG A 1 83 ? 4.441 20.311 14.053 1.00 87.00 83 ARG A N 1
ATOM 608 C CA . ARG A 1 83 ? 5.867 20.452 14.388 1.00 87.00 83 ARG A CA 1
ATOM 609 C C . ARG A 1 83 ? 6.757 19.797 13.332 1.00 87.00 83 ARG A C 1
ATOM 611 O O . ARG A 1 83 ? 7.762 20.390 12.948 1.00 87.00 83 ARG A O 1
ATOM 618 N N . ASP A 1 84 ? 6.372 18.625 12.835 1.00 85.00 84 ASP A N 1
ATOM 619 C CA . ASP A 1 84 ? 7.110 17.925 11.785 1.00 85.00 84 ASP A CA 1
ATOM 620 C C . ASP A 1 84 ? 7.071 18.693 10.461 1.00 85.00 84 ASP A C 1
ATOM 622 O O . ASP A 1 84 ? 8.108 18.846 9.821 1.00 85.00 84 ASP A O 1
ATOM 626 N N . ALA A 1 85 ? 5.918 19.249 10.074 1.00 86.31 85 ALA A N 1
ATOM 627 C CA . ALA A 1 85 ? 5.808 20.073 8.870 1.00 86.31 85 ALA A CA 1
ATOM 628 C C . ALA A 1 85 ? 6.679 21.340 8.950 1.00 86.31 85 ALA A C 1
ATOM 630 O O . ALA A 1 85 ? 7.354 21.685 7.981 1.00 86.31 85 ALA A O 1
ATOM 631 N N . LEU A 1 86 ? 6.716 22.001 10.113 1.00 89.19 86 LEU A N 1
ATOM 632 C CA . LEU A 1 86 ? 7.598 23.149 10.357 1.00 89.19 86 LEU A CA 1
ATOM 633 C C . LEU A 1 86 ? 9.078 22.757 10.311 1.00 89.19 86 LEU A C 1
ATOM 635 O O . LEU A 1 86 ? 9.893 23.494 9.763 1.00 89.19 86 LEU A O 1
ATOM 639 N N . LYS A 1 87 ? 9.430 21.593 10.865 1.00 92.62 87 LYS A N 1
ATOM 640 C CA . LYS A 1 87 ? 10.797 21.072 10.805 1.00 92.62 87 LYS A CA 1
ATOM 641 C C . LYS A 1 87 ? 11.216 20.763 9.366 1.00 92.62 87 LYS A C 1
ATOM 643 O O . LYS A 1 87 ? 12.315 21.131 8.978 1.00 92.62 87 LYS A O 1
ATOM 648 N N . ILE A 1 88 ? 10.341 20.141 8.573 1.00 90.12 88 ILE A N 1
ATOM 649 C CA . ILE A 1 88 ? 10.590 19.852 7.153 1.00 90.12 88 ILE A CA 1
ATOM 650 C C . ILE A 1 88 ? 10.856 21.146 6.373 1.00 90.12 88 ILE A C 1
ATOM 652 O O . ILE A 1 88 ? 11.797 21.193 5.585 1.00 90.12 88 ILE A O 1
ATOM 656 N N . GLU A 1 89 ? 10.059 22.193 6.605 1.00 90.69 89 GLU A N 1
ATOM 657 C CA . GLU A 1 89 ? 10.270 23.509 5.985 1.00 90.69 89 GLU A CA 1
ATOM 658 C C . GLU A 1 89 ? 11.606 24.132 6.425 1.00 90.69 89 GLU A C 1
ATOM 660 O O . GLU A 1 89 ? 12.371 24.594 5.583 1.00 90.69 89 GLU A O 1
ATOM 665 N N . ALA A 1 90 ? 11.946 24.069 7.717 1.00 93.25 90 ALA A N 1
ATOM 666 C CA . ALA A 1 90 ? 13.215 24.586 8.233 1.00 93.25 90 ALA A CA 1
ATOM 667 C C . ALA A 1 90 ? 14.446 23.835 7.683 1.00 93.25 90 ALA A C 1
ATOM 669 O O . ALA A 1 90 ? 15.453 24.460 7.346 1.00 93.25 90 ALA A O 1
ATOM 670 N N . ASP A 1 91 ? 14.368 22.507 7.568 1.00 92.12 91 ASP A N 1
ATOM 671 C CA . ASP A 1 91 ? 15.429 21.679 6.988 1.00 92.12 91 ASP A CA 1
ATOM 672 C C . ASP A 1 91 ? 15.609 21.998 5.489 1.00 92.12 91 ASP A C 1
ATOM 674 O O . ASP A 1 91 ? 16.739 22.093 5.006 1.00 92.12 91 ASP A O 1
ATOM 678 N N . PHE A 1 92 ? 14.506 22.226 4.763 1.00 93.31 92 PHE A N 1
ATOM 679 C CA . PHE A 1 92 ? 14.529 22.648 3.359 1.00 93.31 92 PHE A CA 1
ATOM 680 C C . PHE A 1 92 ? 15.166 24.038 3.192 1.00 93.31 92 PHE A C 1
ATOM 682 O O . PHE A 1 92 ? 16.030 24.226 2.333 1.00 93.31 92 PHE A O 1
ATOM 689 N N . ASP A 1 93 ? 14.797 24.991 4.051 1.00 93.75 93 ASP A N 1
ATOM 690 C CA . ASP A 1 93 ? 15.365 26.341 4.083 1.00 93.75 93 ASP A CA 1
ATOM 691 C C . ASP A 1 93 ? 16.885 26.318 4.297 1.00 93.75 93 ASP A C 1
ATOM 693 O O . ASP A 1 93 ? 17.633 26.996 3.584 1.00 93.75 93 ASP A O 1
ATOM 697 N N . ALA A 1 94 ? 17.355 25.510 5.250 1.00 94.56 94 ALA A N 1
ATOM 698 C CA . ALA A 1 94 ? 18.774 25.389 5.566 1.00 94.56 94 ALA A CA 1
ATOM 699 C C . ALA A 1 94 ? 19.601 24.847 4.388 1.00 94.56 94 ALA A C 1
ATOM 701 O O . ALA A 1 94 ? 20.746 25.255 4.208 1.00 94.56 94 ALA A O 1
ATOM 702 N N . GLN A 1 95 ? 19.029 23.950 3.582 1.00 94.38 95 GLN A N 1
ATOM 703 C CA . GLN A 1 95 ? 19.727 23.313 2.462 1.00 94.38 95 GLN A CA 1
ATOM 704 C C . GLN A 1 95 ? 19.741 24.165 1.190 1.00 94.38 95 GLN A C 1
ATOM 706 O O . GLN A 1 95 ? 20.711 24.116 0.436 1.00 94.38 95 GLN A O 1
ATOM 711 N N . HIS A 1 96 ? 18.679 24.936 0.940 1.00 95.38 96 HIS A N 1
ATOM 712 C CA . HIS A 1 96 ? 18.428 25.515 -0.384 1.00 95.38 96 HIS A CA 1
ATOM 713 C C . HIS A 1 96 ? 18.390 27.041 -0.432 1.00 95.38 96 HIS A C 1
ATOM 715 O O . HIS A 1 96 ? 18.198 27.594 -1.513 1.00 95.38 96 HIS A O 1
ATOM 721 N N . SER A 1 97 ? 18.604 27.733 0.691 1.00 94.94 97 SER A N 1
ATOM 722 C CA . SER A 1 97 ? 18.496 29.202 0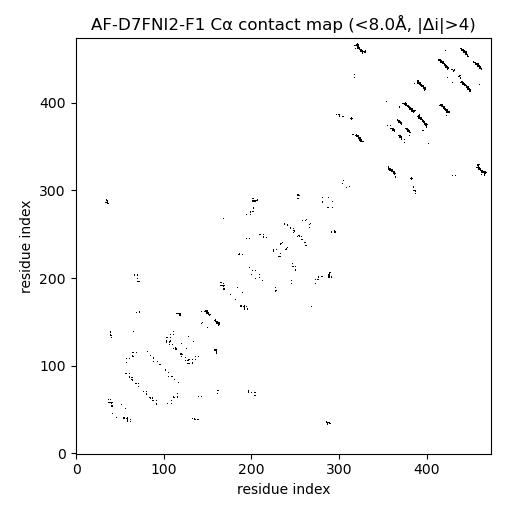.776 1.00 94.94 97 SER A CA 1
ATOM 723 C C . SER A 1 97 ? 19.348 29.993 -0.230 1.00 94.94 97 SER A C 1
ATOM 725 O O . SER A 1 97 ? 18.976 31.110 -0.588 1.00 94.94 97 SER A O 1
ATOM 727 N N . GLU A 1 98 ? 20.448 29.424 -0.728 1.00 95.38 98 GLU A N 1
ATOM 728 C CA . GLU A 1 98 ? 21.326 30.053 -1.727 1.00 95.38 98 GLU A CA 1
ATOM 729 C C . GLU A 1 98 ? 20.844 29.866 -3.182 1.00 95.38 98 GLU A C 1
ATOM 731 O O . GLU A 1 98 ? 21.365 30.501 -4.101 1.00 95.38 98 GLU A O 1
ATOM 736 N N . SER A 1 99 ? 19.846 29.009 -3.423 1.00 92.38 99 SER A N 1
ATOM 737 C CA . SER A 1 99 ? 19.347 28.722 -4.771 1.00 92.38 99 SER A CA 1
ATOM 738 C C . SER A 1 99 ? 18.505 29.880 -5.328 1.00 92.38 99 SER A C 1
ATOM 740 O O . SER A 1 99 ? 17.568 30.333 -4.672 1.00 92.38 99 SER A O 1
ATOM 742 N N . PRO A 1 100 ? 18.709 30.314 -6.587 1.00 92.38 100 PRO A N 1
ATOM 743 C CA . PRO A 1 100 ? 17.871 31.344 -7.210 1.00 92.38 100 PRO A CA 1
ATOM 744 C C . PRO A 1 100 ? 16.377 30.983 -7.286 1.00 92.38 100 PRO A C 1
ATOM 746 O O . PRO A 1 100 ? 15.524 31.865 -7.335 1.00 92.38 100 PRO A O 1
ATOM 749 N N . GLN A 1 101 ? 16.049 29.686 -7.310 1.00 90.88 101 GLN A N 1
ATOM 750 C CA . GLN A 1 101 ? 14.670 29.187 -7.390 1.00 90.88 101 GLN A CA 1
ATOM 751 C C . GLN A 1 101 ? 14.011 29.011 -6.011 1.00 90.88 101 GLN A C 1
ATOM 753 O O . GLN A 1 101 ? 12.806 28.751 -5.932 1.00 90.88 101 GLN A O 1
ATOM 758 N N . TYR A 1 102 ? 14.778 29.163 -4.929 1.00 93.88 102 TYR A N 1
ATOM 759 C CA . TYR A 1 102 ? 14.322 28.925 -3.564 1.00 93.88 102 TYR A CA 1
ATOM 760 C C . TYR A 1 102 ? 13.101 29.758 -3.150 1.00 93.88 102 TYR A C 1
ATOM 762 O O . TYR A 1 102 ? 12.177 29.155 -2.612 1.00 93.88 102 TYR A O 1
ATOM 770 N N . PRO A 1 103 ? 12.987 31.073 -3.441 1.00 94.44 103 PRO A N 1
ATOM 771 C CA . PRO A 1 103 ? 11.819 31.848 -3.011 1.00 94.44 103 PRO A CA 1
ATOM 772 C C . PRO A 1 103 ? 10.488 31.280 -3.524 1.00 94.44 103 PRO A C 1
ATOM 774 O O . PRO A 1 103 ? 9.513 31.203 -2.780 1.00 94.44 103 PRO A O 1
ATOM 777 N N . ALA A 1 104 ? 10.460 30.820 -4.779 1.00 92.25 104 ALA A N 1
ATOM 778 C CA . ALA A 1 104 ? 9.272 30.217 -5.376 1.00 92.25 104 ALA A CA 1
ATOM 779 C C . ALA A 1 104 ? 8.986 28.814 -4.809 1.00 92.25 104 ALA A C 1
ATOM 781 O O . ALA A 1 104 ? 7.829 28.486 -4.549 1.00 92.25 104 ALA A O 1
ATOM 782 N N . ALA A 1 105 ? 10.030 28.005 -4.588 1.00 93.75 105 ALA A N 1
ATOM 783 C CA . ALA A 1 105 ? 9.908 26.685 -3.968 1.00 93.75 105 ALA A CA 1
ATOM 784 C C . ALA A 1 105 ? 9.410 26.779 -2.515 1.00 93.75 105 ALA A C 1
ATOM 786 O O . ALA A 1 105 ? 8.532 26.020 -2.109 1.00 93.75 105 ALA A O 1
ATOM 787 N N . LYS A 1 106 ? 9.915 27.759 -1.759 1.00 94.81 106 LYS A N 1
ATOM 788 C CA . LYS A 1 106 ? 9.487 28.054 -0.393 1.00 94.81 106 LYS A CA 1
ATOM 789 C C . LYS A 1 106 ? 8.027 28.480 -0.342 1.00 94.81 106 LYS A C 1
ATOM 791 O O . LYS A 1 106 ? 7.271 27.890 0.414 1.00 94.81 106 LYS A O 1
ATOM 796 N N . ALA A 1 107 ? 7.604 29.427 -1.184 1.00 93.19 107 ALA A N 1
ATOM 797 C CA . ALA A 1 107 ? 6.200 29.845 -1.244 1.00 93.19 107 ALA A CA 1
ATOM 798 C C . ALA A 1 107 ? 5.255 28.661 -1.521 1.00 93.19 107 ALA A C 1
ATOM 800 O O . ALA A 1 107 ? 4.206 28.532 -0.888 1.00 93.19 107 ALA A O 1
ATOM 801 N N . TYR A 1 108 ? 5.655 27.754 -2.419 1.00 95.06 108 TYR A N 1
ATOM 802 C CA . TYR A 1 108 ? 4.936 26.505 -2.665 1.00 95.06 108 TYR A CA 1
ATOM 803 C C . TYR A 1 108 ? 4.887 25.596 -1.429 1.00 95.06 108 TYR A C 1
ATOM 805 O O . TYR A 1 108 ? 3.807 25.135 -1.058 1.00 95.06 108 TYR A O 1
ATOM 813 N N . LEU A 1 109 ? 6.018 25.363 -0.758 1.00 94.56 109 LEU A N 1
ATOM 814 C CA . LEU A 1 109 ? 6.060 24.513 0.432 1.00 94.56 109 LEU A CA 1
ATOM 815 C C . LEU A 1 109 ? 5.234 25.106 1.583 1.00 94.56 109 LEU A C 1
ATOM 817 O O . LEU A 1 109 ? 4.484 24.378 2.233 1.00 94.56 109 LEU A O 1
ATOM 821 N N . SER A 1 110 ? 5.281 26.428 1.773 1.00 93.38 110 SER A N 1
ATOM 822 C CA . SER A 1 110 ? 4.441 27.142 2.734 1.00 93.38 110 SER A CA 1
ATOM 823 C C . SER A 1 110 ? 2.950 27.000 2.396 1.00 93.38 110 SER A C 1
ATOM 825 O O . SER A 1 110 ? 2.154 26.787 3.309 1.00 93.38 110 SER A O 1
ATOM 827 N N . CYS A 1 111 ? 2.556 27.031 1.111 1.00 92.69 111 CYS A N 1
ATOM 828 C CA . CYS A 1 111 ? 1.175 26.734 0.699 1.00 92.69 111 CYS A CA 1
ATOM 829 C C . CYS A 1 111 ? 0.763 25.310 1.086 1.00 92.69 111 CYS A C 1
ATOM 831 O O . CYS A 1 111 ? -0.317 25.116 1.633 1.00 92.69 111 CYS A O 1
ATOM 833 N N . VAL A 1 112 ? 1.608 24.309 0.815 1.00 92.31 112 VAL A N 1
ATOM 834 C CA . VAL A 1 112 ? 1.328 22.903 1.162 1.00 92.31 112 VAL A CA 1
ATOM 835 C C . VAL A 1 112 ? 1.228 22.726 2.680 1.00 92.31 112 VAL A C 1
ATOM 837 O O . VAL A 1 112 ? 0.327 22.044 3.163 1.00 92.31 112 VAL A O 1
ATOM 840 N N . ARG A 1 113 ? 2.102 23.385 3.449 1.00 91.88 113 ARG A N 1
ATOM 841 C CA . ARG A 1 113 ? 2.062 23.379 4.915 1.00 91.88 113 ARG A CA 1
ATOM 842 C C . ARG A 1 113 ? 0.787 24.033 5.458 1.00 91.88 113 ARG A C 1
ATOM 844 O O . ARG A 1 113 ? 0.144 23.447 6.327 1.00 91.88 113 ARG A O 1
ATOM 851 N N . GLN A 1 114 ? 0.421 25.223 4.977 1.00 89.00 114 GLN A N 1
ATOM 852 C CA . GLN A 1 114 ? -0.811 25.906 5.398 1.00 89.00 114 GLN A CA 1
ATOM 853 C C . GLN A 1 114 ? -2.039 25.084 5.021 1.00 89.00 114 GLN A C 1
ATOM 855 O O . GLN A 1 114 ? -2.908 24.869 5.855 1.00 89.00 114 GLN A O 1
ATOM 860 N N . LEU A 1 115 ? -2.074 24.523 3.810 1.00 86.50 115 LEU A N 1
ATOM 861 C CA . LEU A 1 115 ? -3.115 23.581 3.410 1.00 86.50 115 LEU A CA 1
ATOM 862 C C . LEU A 1 115 ? -3.213 22.414 4.407 1.00 86.50 115 LEU A C 1
ATOM 864 O O . LEU A 1 115 ? -4.312 22.003 4.767 1.00 86.50 115 LEU A O 1
ATOM 868 N N . ALA A 1 116 ? -2.078 21.914 4.899 1.00 83.12 116 ALA A N 1
ATOM 869 C CA . ALA A 1 116 ? -2.068 20.800 5.833 1.00 83.12 116 ALA A CA 1
ATOM 870 C C . ALA A 1 116 ? -2.512 21.153 7.265 1.00 83.12 116 ALA A C 1
ATOM 872 O O . ALA A 1 116 ? -3.202 20.367 7.910 1.00 83.12 116 ALA A O 1
ATOM 873 N N . ILE A 1 117 ? -2.130 22.321 7.778 1.00 81.50 117 ILE A N 1
ATOM 874 C CA . ILE A 1 117 ? -2.401 22.714 9.172 1.00 81.50 117 ILE A CA 1
ATOM 875 C C . ILE A 1 117 ? -3.710 23.500 9.290 1.00 81.50 117 ILE A C 1
ATOM 877 O O . ILE A 1 117 ? -4.517 23.265 10.190 1.00 81.50 117 ILE A O 1
ATOM 881 N N . GLU A 1 118 ? -3.900 24.445 8.377 1.00 82.06 118 GLU A N 1
ATOM 882 C CA . GLU A 1 118 ? -4.932 25.483 8.389 1.00 82.06 118 GLU A CA 1
ATOM 883 C C . GLU A 1 118 ? -6.054 25.183 7.386 1.00 82.06 118 GLU A C 1
ATOM 885 O O . GLU A 1 118 ? -6.965 25.991 7.243 1.00 82.06 118 GLU A O 1
ATOM 890 N N . GLY A 1 119 ? -5.962 24.061 6.654 1.00 78.62 119 GLY A N 1
ATOM 891 C CA . GLY A 1 119 ? -6.938 23.561 5.676 1.00 78.62 119 GLY A CA 1
ATOM 892 C C . GLY A 1 119 ? -7.162 24.435 4.441 1.00 78.62 119 GLY A C 1
ATOM 893 O O . GLY A 1 119 ? -7.775 23.981 3.476 1.00 78.62 119 GLY A O 1
ATOM 894 N N . CYS A 1 120 ? -6.654 25.663 4.444 1.00 81.94 120 CYS A N 1
ATOM 895 C CA . CYS A 1 120 ? -6.693 26.594 3.334 1.00 81.94 120 CYS A CA 1
ATOM 896 C C . CYS A 1 120 ? -5.456 27.502 3.405 1.00 81.94 120 CYS A C 1
ATOM 898 O O . CYS A 1 120 ? -5.218 28.095 4.456 1.00 81.94 120 CYS A O 1
ATOM 900 N N . PRO A 1 121 ? -4.671 27.642 2.324 1.00 84.00 121 PRO A N 1
ATOM 901 C CA . PRO A 1 121 ? -3.617 28.644 2.273 1.00 84.00 121 PRO A CA 1
ATOM 902 C C . PRO A 1 121 ? -4.200 30.057 2.348 1.00 84.00 121 PRO A C 1
ATOM 904 O O . PRO A 1 121 ? -5.243 30.336 1.750 1.00 84.00 121 PRO A O 1
ATOM 907 N N . ALA A 1 122 ? -3.496 30.967 3.018 1.00 85.25 122 ALA A N 1
ATOM 908 C CA . ALA A 1 122 ? -3.816 32.388 2.981 1.00 85.25 122 ALA A CA 1
ATOM 909 C C . ALA A 1 122 ? -3.733 32.915 1.538 1.00 85.25 122 ALA A C 1
ATOM 911 O O . ALA A 1 122 ? -2.867 32.491 0.763 1.00 85.25 122 ALA A O 1
ATOM 912 N N . VAL A 1 123 ? -4.614 33.856 1.180 1.00 83.44 123 VAL A N 1
ATOM 913 C CA . VAL A 1 123 ? -4.710 34.412 -0.184 1.00 83.44 123 VAL A CA 1
ATOM 914 C C . VAL A 1 123 ? -3.364 34.975 -0.632 1.00 83.44 123 VAL A C 1
ATOM 916 O O . VAL A 1 123 ? -2.918 34.700 -1.739 1.00 83.44 123 VAL A O 1
ATOM 919 N N . GLU A 1 124 ? -2.655 35.653 0.265 1.00 86.38 124 GLU A N 1
ATOM 920 C CA . GLU A 1 124 ? -1.338 36.234 0.010 1.00 86.38 124 GLU A CA 1
ATOM 921 C C . GLU A 1 124 ? -0.285 35.163 -0.309 1.00 86.38 124 GLU A C 1
ATOM 923 O O . GLU A 1 124 ? 0.595 35.373 -1.143 1.00 86.38 124 GLU A O 1
ATOM 928 N N . THR A 1 125 ? -0.379 33.996 0.337 1.00 84.81 125 THR A N 1
ATOM 929 C CA . THR A 1 125 ? 0.546 32.876 0.098 1.00 84.81 125 THR A CA 1
ATOM 930 C C . THR A 1 125 ? 0.245 32.230 -1.255 1.00 84.81 125 THR A C 1
ATOM 932 O O . THR A 1 125 ? 1.165 31.888 -1.999 1.00 84.81 125 THR A O 1
ATOM 935 N N . LEU A 1 126 ? -1.038 32.127 -1.612 1.00 85.06 126 LEU A N 1
ATOM 936 C CA . LEU A 1 126 ? -1.475 31.615 -2.907 1.00 85.06 126 LEU A CA 1
ATOM 937 C C . LEU A 1 126 ? -1.112 32.566 -4.061 1.00 85.06 126 LEU A C 1
ATOM 939 O O . LEU A 1 126 ? -0.700 32.101 -5.124 1.00 85.06 126 LEU A O 1
ATOM 943 N N . ASP A 1 127 ? -1.207 33.879 -3.850 1.00 86.94 127 ASP A N 1
ATOM 944 C CA . ASP A 1 127 ? -0.812 34.904 -4.824 1.00 86.94 127 ASP A CA 1
ATOM 945 C C . ASP A 1 127 ? 0.710 34.939 -5.038 1.00 86.94 127 ASP A C 1
ATOM 947 O O . ASP A 1 127 ? 1.179 35.204 -6.146 1.00 86.94 127 ASP A O 1
ATOM 951 N N . ALA A 1 128 ? 1.491 34.602 -4.006 1.00 87.94 128 ALA A N 1
ATOM 952 C CA . ALA A 1 128 ? 2.944 34.450 -4.095 1.00 87.94 128 ALA A CA 1
ATOM 953 C C . ALA A 1 128 ? 3.387 33.171 -4.838 1.00 87.94 128 ALA A C 1
ATOM 955 O O . ALA A 1 128 ? 4.573 33.011 -5.148 1.00 87.94 128 ALA A O 1
ATOM 956 N N . LEU A 1 129 ? 2.464 32.250 -5.137 1.00 90.81 129 LEU A N 1
ATOM 957 C CA . LEU A 1 129 ? 2.781 30.999 -5.810 1.00 90.81 129 LEU A CA 1
ATOM 958 C C . LEU A 1 129 ? 3.117 31.240 -7.289 1.00 90.81 129 LEU A C 1
ATOM 960 O O . LEU A 1 129 ? 2.258 31.592 -8.099 1.00 90.81 129 LEU A O 1
ATOM 964 N N . SER A 1 130 ? 4.371 30.977 -7.660 1.00 91.19 130 SER A N 1
ATOM 965 C CA . SER A 1 130 ? 4.823 31.028 -9.056 1.00 91.19 130 SER A CA 1
ATOM 966 C C . SER A 1 130 ? 3.981 30.120 -9.963 1.00 91.19 130 SER A C 1
ATOM 968 O O . SER A 1 130 ? 3.635 28.998 -9.583 1.00 91.19 130 SER A O 1
ATOM 970 N N . GLU A 1 131 ? 3.717 30.564 -11.199 1.00 90.44 131 GLU A N 1
ATOM 971 C CA . GLU A 1 131 ? 2.999 29.788 -12.228 1.00 90.44 131 GLU A CA 1
ATOM 972 C C . GLU A 1 131 ? 3.594 28.389 -12.446 1.00 90.44 131 GLU A C 1
ATOM 974 O O . GLU A 1 131 ? 2.861 27.446 -12.737 1.00 90.44 131 GLU A O 1
ATOM 979 N N . VAL A 1 132 ? 4.904 28.227 -12.231 1.00 88.44 132 VAL A N 1
ATOM 980 C CA . VAL A 1 132 ? 5.604 26.938 -12.352 1.00 88.44 132 VAL A CA 1
ATOM 981 C C . VAL A 1 132 ? 5.116 25.917 -11.313 1.00 88.44 132 VAL A C 1
ATOM 983 O O . VAL A 1 132 ? 5.022 24.730 -11.616 1.00 88.44 132 VAL A O 1
ATOM 986 N N . TYR A 1 133 ? 4.746 26.362 -10.107 1.00 91.88 133 TYR A N 1
ATOM 987 C CA . TYR A 1 133 ? 4.335 25.488 -9.001 1.00 91.88 133 TYR A CA 1
ATOM 988 C C . TYR A 1 133 ? 2.815 25.373 -8.826 1.00 91.88 133 TYR A C 1
ATOM 990 O O . TYR A 1 133 ? 2.346 24.478 -8.120 1.00 91.88 133 TYR A O 1
ATOM 998 N N . LYS A 1 134 ? 2.009 26.197 -9.509 1.00 89.62 134 LYS A N 1
ATOM 999 C CA . LYS A 1 134 ? 0.539 26.062 -9.492 1.00 89.62 134 LYS A CA 1
ATOM 1000 C C . LYS A 1 134 ? 0.058 24.667 -9.930 1.00 89.62 134 LYS A C 1
ATOM 1002 O O . LYS A 1 134 ? -0.809 24.115 -9.249 1.00 89.62 134 LYS A O 1
ATOM 1007 N N . PRO A 1 135 ? 0.597 24.039 -10.997 1.00 90.12 135 PRO A N 1
ATOM 1008 C CA . PRO A 1 135 ? 0.239 22.665 -11.356 1.00 90.12 135 PRO A CA 1
ATOM 1009 C C . PRO A 1 135 ? 0.607 21.643 -10.274 1.00 90.12 135 PRO A C 1
ATOM 1011 O O . PRO A 1 135 ? -0.184 20.744 -9.997 1.00 90.12 135 PRO A O 1
ATOM 1014 N N . ALA A 1 136 ? 1.773 21.791 -9.636 1.00 89.62 136 ALA A N 1
ATOM 1015 C CA . ALA A 1 136 ? 2.202 20.9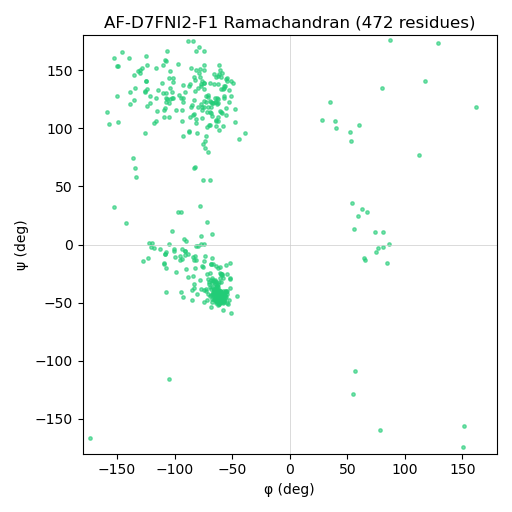37 -8.528 1.00 89.62 136 ALA A CA 1
ATOM 1016 C C . ALA A 1 136 ? 1.229 21.020 -7.346 1.00 89.62 136 ALA A C 1
ATOM 1018 O O . ALA A 1 136 ? 0.746 20.001 -6.858 1.00 89.62 136 ALA A O 1
ATOM 1019 N N . PHE A 1 137 ? 0.844 22.237 -6.965 1.00 91.88 137 PHE A N 1
ATOM 1020 C CA . PHE A 1 137 ? -0.104 22.463 -5.877 1.00 91.88 137 PHE A CA 1
ATOM 1021 C C . PHE A 1 137 ? -1.495 21.892 -6.187 1.00 91.88 137 PHE A C 1
ATOM 1023 O O . PHE A 1 137 ? -2.111 21.253 -5.336 1.00 91.88 137 PHE A O 1
ATOM 1030 N N . ARG A 1 138 ? -1.973 22.027 -7.432 1.00 88.00 138 ARG A N 1
ATOM 1031 C CA . ARG A 1 138 ? -3.222 21.380 -7.871 1.00 88.00 138 ARG A CA 1
ATOM 1032 C C . ARG A 1 138 ? -3.143 19.855 -7.803 1.00 88.00 138 ARG A C 1
ATOM 1034 O O . ARG A 1 138 ? -4.137 19.239 -7.439 1.00 88.00 138 ARG A O 1
ATOM 1041 N N . ARG A 1 139 ? -1.988 19.246 -8.114 1.00 88.31 139 ARG A N 1
ATOM 1042 C CA . ARG A 1 139 ? -1.778 17.795 -7.940 1.00 88.31 139 ARG A CA 1
ATOM 1043 C C . ARG A 1 139 ? -1.889 17.386 -6.471 1.00 88.31 139 ARG A C 1
ATOM 1045 O O . ARG A 1 139 ? -2.515 16.372 -6.192 1.00 88.31 139 ARG A O 1
ATOM 1052 N N . VAL A 1 140 ? -1.347 18.181 -5.543 1.00 90.25 140 VAL A N 1
ATOM 1053 C CA . VAL A 1 140 ? -1.506 17.947 -4.095 1.00 90.25 140 VAL A CA 1
ATOM 1054 C C . VAL A 1 140 ? -2.980 18.005 -3.696 1.00 90.25 140 VAL A C 1
ATOM 1056 O O . VAL A 1 140 ? -3.486 17.060 -3.099 1.00 90.25 140 VAL A O 1
ATOM 1059 N N . ALA A 1 141 ? -3.694 19.068 -4.074 1.00 87.38 141 ALA A N 1
ATOM 1060 C CA . ALA A 1 141 ? -5.117 19.207 -3.765 1.00 87.38 141 ALA A CA 1
ATOM 1061 C C . ALA A 1 141 ? -5.966 18.073 -4.375 1.00 87.38 141 ALA A C 1
ATOM 1063 O O . ALA A 1 141 ? -6.844 17.535 -3.705 1.00 87.38 141 ALA A O 1
ATOM 1064 N N . GLY A 1 142 ? -5.669 17.680 -5.619 1.00 85.00 142 GLY A N 1
ATOM 1065 C CA . GLY A 1 142 ? -6.300 16.543 -6.290 1.00 85.00 142 GLY A CA 1
ATOM 1066 C C . GLY A 1 142 ? -6.062 15.234 -5.543 1.00 85.00 142 GLY A C 1
ATOM 1067 O O . GLY A 1 142 ? -7.022 14.556 -5.205 1.00 85.00 142 GLY A O 1
ATOM 1068 N N . ALA A 1 143 ? -4.811 14.940 -5.174 1.00 86.00 143 ALA A N 1
ATOM 1069 C CA . ALA A 1 143 ? -4.482 13.743 -4.404 1.00 86.00 143 ALA A CA 1
ATOM 1070 C C . ALA A 1 143 ? -5.220 13.706 -3.057 1.00 86.00 143 ALA A C 1
ATOM 1072 O O . ALA A 1 143 ? -5.774 12.677 -2.688 1.00 86.00 143 ALA A O 1
ATOM 1073 N N . LEU A 1 144 ? -5.291 14.829 -2.334 1.00 87.00 144 LEU A N 1
ATOM 1074 C CA . LEU A 1 144 ? -6.058 14.910 -1.087 1.00 87.00 144 LEU A CA 1
ATOM 1075 C C . LEU A 1 144 ? -7.551 14.642 -1.314 1.00 87.00 144 LEU A C 1
ATOM 1077 O O . LEU A 1 144 ? -8.163 13.913 -0.537 1.00 87.00 144 LEU A O 1
ATOM 1081 N N . SER A 1 145 ? -8.129 15.184 -2.386 1.00 85.00 145 SER A N 1
ATOM 1082 C CA . SER A 1 145 ? -9.513 14.893 -2.769 1.00 85.00 145 SER A CA 1
ATOM 1083 C C . SER A 1 145 ? -9.718 13.411 -3.101 1.00 85.00 145 SER A C 1
ATOM 1085 O O . SER A 1 145 ? -10.718 12.833 -2.680 1.00 85.00 145 SER A O 1
ATOM 1087 N N . ASP A 1 146 ? -8.777 12.783 -3.808 1.00 81.88 146 ASP A N 1
ATOM 1088 C CA . ASP A 1 146 ? -8.825 11.357 -4.160 1.00 81.88 146 ASP A CA 1
ATOM 1089 C C . ASP A 1 146 ? -8.736 10.456 -2.916 1.00 81.88 146 ASP A C 1
ATOM 1091 O O . ASP A 1 146 ? -9.356 9.395 -2.868 1.00 81.88 146 ASP A O 1
ATOM 1095 N N . PHE A 1 147 ? -8.047 10.910 -1.861 1.00 82.75 147 PHE A N 1
ATOM 1096 C CA . PHE A 1 147 ? -8.059 10.271 -0.537 1.00 82.75 147 PHE A CA 1
ATOM 1097 C C . PHE A 1 147 ? -9.332 10.547 0.277 1.00 82.75 147 PHE A C 1
ATOM 1099 O O . PHE A 1 147 ? -9.407 10.185 1.453 1.00 82.75 147 PHE A O 1
ATOM 1106 N N . GLY A 1 148 ? -10.339 11.183 -0.327 1.00 87.00 148 GLY A N 1
ATOM 1107 C CA . GLY A 1 148 ? -11.593 11.515 0.334 1.00 87.00 148 GLY A CA 1
ATOM 1108 C C . GLY A 1 148 ? -11.416 12.557 1.433 1.00 87.00 148 GLY A C 1
ATOM 1109 O O . GLY A 1 148 ? -12.168 12.546 2.405 1.00 87.00 148 GLY A O 1
ATOM 1110 N N . CYS A 1 149 ? -10.412 13.432 1.337 1.00 88.38 149 CYS A N 1
ATOM 1111 C CA . CYS A 1 149 ? -10.271 14.520 2.290 1.00 88.38 149 CYS A CA 1
ATOM 1112 C C . CYS A 1 149 ? -11.339 15.587 2.052 1.00 88.38 149 CYS A C 1
ATOM 1114 O O . CYS A 1 149 ? -11.480 16.122 0.954 1.00 88.38 149 CYS A O 1
ATOM 1116 N N . THR A 1 150 ? -12.060 15.944 3.110 1.00 84.88 150 THR A N 1
ATOM 1117 C CA . THR A 1 150 ? -13.017 17.052 3.103 1.00 84.88 150 THR A CA 1
ATOM 1118 C C . THR A 1 150 ? -12.413 18.280 3.764 1.00 84.88 150 THR A C 1
ATOM 1120 O O . THR A 1 150 ? -11.758 18.169 4.803 1.00 84.88 150 THR A O 1
ATOM 1123 N N . ILE A 1 151 ? -12.679 19.457 3.196 1.00 75.94 151 ILE A N 1
ATOM 1124 C CA . ILE A 1 151 ? -12.428 20.741 3.853 1.00 75.94 151 ILE A CA 1
ATOM 1125 C C . ILE A 1 151 ? -13.674 21.060 4.676 1.00 75.94 151 ILE A C 1
ATOM 1127 O O . ILE A 1 151 ? -14.672 21.550 4.152 1.00 75.94 151 ILE A O 1
ATOM 1131 N N . THR A 1 152 ? -13.642 20.737 5.965 1.00 65.06 152 THR A N 1
ATOM 1132 C CA . THR A 1 152 ? -14.697 21.170 6.890 1.00 65.06 152 THR A CA 1
ATOM 1133 C C . THR A 1 152 ? -14.471 22.638 7.242 1.00 65.06 152 THR A C 1
ATOM 1135 O O . THR A 1 152 ? -13.398 22.928 7.776 1.00 65.06 152 THR A O 1
ATOM 1138 N N . PRO A 1 153 ? -15.418 23.559 6.976 1.00 55.66 153 PRO A N 1
ATOM 1139 C CA . PRO A 1 153 ? -15.327 24.927 7.476 1.00 55.66 153 PRO A CA 1
ATOM 1140 C C . PRO A 1 153 ? -15.361 24.883 9.009 1.00 55.66 153 PRO A C 1
ATOM 1142 O O . PRO A 1 153 ? -16.278 24.307 9.589 1.00 55.66 153 PRO A O 1
ATOM 1145 N N . GLY A 1 154 ? -14.320 25.400 9.662 1.00 56.19 154 GLY A N 1
ATOM 1146 C CA . GLY A 1 154 ? -14.255 25.459 11.121 1.00 56.19 154 GLY A CA 1
ATOM 1147 C C . GLY A 1 154 ? -15.103 26.607 11.669 1.00 56.19 154 GLY A C 1
ATOM 1148 O O . GLY A 1 154 ? -15.237 27.636 11.005 1.00 56.19 154 GLY A O 1
ATOM 1149 N N . ASP A 1 155 ? -15.615 26.452 12.894 1.00 53.09 155 ASP A N 1
ATOM 1150 C CA . ASP A 1 155 ? -16.333 27.516 13.620 1.00 53.09 155 ASP A CA 1
ATOM 1151 C C . ASP A 1 155 ? -15.448 28.763 13.846 1.00 53.09 155 ASP A C 1
ATOM 1153 O O . ASP A 1 155 ? -15.951 29.884 13.878 1.00 53.09 155 ASP A O 1
ATOM 1157 N N . ASP A 1 156 ? -14.120 28.579 13.880 1.00 57.06 156 ASP A N 1
ATOM 1158 C CA . ASP A 1 156 ? -13.104 29.635 14.021 1.00 57.06 156 ASP A CA 1
ATOM 1159 C C . ASP A 1 156 ? -12.502 30.094 12.674 1.00 57.06 156 ASP A C 1
ATOM 1161 O O . ASP A 1 156 ? -11.359 30.546 12.606 1.00 57.06 156 ASP A O 1
ATOM 1165 N N . SER A 1 157 ? -13.246 30.001 11.567 1.00 50.00 157 SER A N 1
ATOM 1166 C CA . SER A 1 157 ? -12.883 30.480 10.212 1.00 50.00 157 SER A CA 1
ATOM 1167 C C . SER A 1 157 ? -11.695 29.810 9.492 1.00 50.00 157 SER A C 1
ATOM 1169 O O . SER A 1 157 ? -11.600 29.936 8.271 1.00 50.00 157 SER A O 1
ATOM 1171 N N . ALA A 1 158 ? -10.860 29.014 10.164 1.00 57.31 158 ALA A N 1
ATOM 1172 C CA . ALA A 1 158 ? -9.886 28.140 9.504 1.00 57.31 158 ALA A CA 1
ATOM 1173 C C . ALA A 1 158 ? -10.491 26.740 9.311 1.00 57.31 158 ALA A C 1
ATOM 1175 O O . ALA A 1 158 ? -10.676 25.985 10.271 1.00 57.31 158 ALA A O 1
ATOM 1176 N N . GLY A 1 159 ? -10.853 26.395 8.072 1.00 66.31 159 GLY A N 1
ATOM 1177 C CA . GLY A 1 159 ? -11.266 25.029 7.754 1.00 66.31 159 GLY A CA 1
ATOM 1178 C C . GLY A 1 159 ? -10.135 24.041 8.037 1.00 66.31 159 GLY A C 1
ATOM 1179 O O . GLY A 1 159 ? -8.979 24.407 7.955 1.00 66.31 159 GLY A O 1
ATOM 1180 N N . ARG A 1 160 ? -10.411 22.785 8.386 1.00 77.62 160 ARG A N 1
ATOM 1181 C CA . ARG A 1 160 ? -9.351 21.757 8.457 1.00 77.62 160 ARG A CA 1
ATOM 1182 C C . ARG A 1 160 ? -9.599 20.707 7.396 1.00 77.62 160 ARG A C 1
ATOM 1184 O O . ARG A 1 160 ? -10.724 20.217 7.274 1.00 77.62 160 ARG A O 1
ATOM 1191 N N . ILE A 1 161 ? -8.547 20.362 6.657 1.00 83.44 161 ILE A N 1
ATOM 1192 C CA . ILE A 1 161 ? -8.566 19.215 5.755 1.00 83.44 161 ILE A CA 1
ATOM 1193 C C . ILE A 1 161 ? -8.492 17.961 6.606 1.00 83.44 161 ILE A C 1
ATOM 1195 O O . ILE A 1 161 ? -7.572 17.797 7.405 1.00 83.44 161 ILE A O 1
ATOM 1199 N N . ARG A 1 162 ? -9.475 17.083 6.430 1.00 83.56 162 ARG A N 1
ATOM 1200 C CA . ARG A 1 162 ? -9.542 15.808 7.134 1.00 83.56 162 ARG A CA 1
ATOM 1201 C C . ARG A 1 162 ? -9.908 14.703 6.154 1.00 83.56 162 ARG A C 1
ATOM 1203 O O . ARG A 1 162 ? -10.956 14.830 5.519 1.00 83.56 162 ARG A O 1
ATOM 1210 N N . PRO A 1 163 ? -9.111 13.626 6.035 1.00 87.56 163 PRO A N 1
ATOM 1211 C CA . PRO A 1 163 ? -9.600 12.397 5.429 1.00 87.56 163 PRO A CA 1
ATOM 1212 C C . PRO A 1 163 ? -10.899 11.961 6.107 1.00 87.56 163 PRO A C 1
ATOM 1214 O O . PRO A 1 163 ? -10.982 11.957 7.338 1.00 87.56 163 PRO A O 1
ATOM 1217 N N . VAL A 1 164 ? -11.903 11.614 5.303 1.00 89.25 164 VAL A N 1
ATOM 1218 C CA . VAL A 1 164 ? -13.168 11.071 5.802 1.00 89.25 164 VAL A CA 1
ATOM 1219 C C . VAL A 1 164 ? -12.908 9.675 6.358 1.00 89.25 164 VAL A C 1
ATOM 1221 O O . VAL A 1 164 ? -12.550 8.751 5.626 1.00 89.25 164 VAL A O 1
ATOM 1224 N N . ASP A 1 165 ? -13.069 9.534 7.672 1.00 90.94 165 ASP A N 1
ATOM 1225 C CA . ASP A 1 165 ? -12.984 8.239 8.340 1.00 90.94 165 ASP A CA 1
ATOM 1226 C C . ASP A 1 165 ? -14.148 7.345 7.881 1.00 90.94 165 ASP A C 1
ATOM 1228 O O . ASP A 1 165 ? -15.292 7.783 7.756 1.00 90.94 165 ASP A O 1
ATOM 1232 N N . LYS A 1 166 ? -13.847 6.070 7.633 1.00 92.25 166 LYS A N 1
ATOM 1233 C CA . LYS A 1 166 ? -14.827 5.032 7.309 1.00 92.25 166 LYS A CA 1
ATOM 1234 C C . LYS A 1 166 ? -15.396 4.431 8.599 1.00 92.25 166 LYS A C 1
ATOM 1236 O O . LYS A 1 166 ? -14.705 4.337 9.615 1.00 92.25 166 LYS A O 1
ATOM 1241 N N . ASP A 1 167 ? -16.630 3.943 8.544 1.00 93.25 167 ASP A N 1
ATOM 1242 C CA . ASP A 1 167 ? -17.324 3.304 9.673 1.00 93.25 167 ASP A CA 1
ATOM 1243 C C . ASP A 1 167 ? -16.953 1.828 9.816 1.00 93.25 167 ASP A C 1
ATOM 1245 O O . ASP A 1 167 ? -17.750 0.912 9.596 1.00 93.25 167 ASP A O 1
ATOM 1249 N N . ILE A 1 168 ? -15.693 1.584 10.151 1.00 93.94 168 ILE A N 1
ATOM 1250 C CA . ILE A 1 168 ? -15.136 0.236 10.206 1.00 93.94 168 ILE A CA 1
ATOM 1251 C C . ILE A 1 168 ? -15.653 -0.493 11.446 1.00 93.94 168 ILE A C 1
ATOM 1253 O O . ILE A 1 168 ? -16.176 -1.601 11.330 1.00 93.94 168 ILE A O 1
ATOM 1257 N N . CYS A 1 169 ? -15.566 0.161 12.606 1.00 92.75 169 CYS A N 1
ATOM 1258 C CA . CYS A 1 169 ? -16.027 -0.369 13.890 1.00 92.75 169 CYS A CA 1
ATOM 1259 C C . CYS A 1 169 ? -17.443 0.081 14.262 1.00 92.75 169 CYS A C 1
ATOM 1261 O O . CYS A 1 169 ? -18.022 -0.456 15.203 1.00 92.75 169 CYS A O 1
ATOM 1263 N N . LEU A 1 170 ? -17.992 1.082 13.570 1.00 90.31 170 LEU A N 1
ATOM 1264 C CA . LEU A 1 170 ? -19.280 1.669 13.929 1.00 90.31 170 LEU A CA 1
ATOM 1265 C C . LEU A 1 170 ? -20.452 0.854 13.368 1.00 90.31 170 LEU A C 1
ATOM 1267 O O . LEU A 1 170 ? -20.415 0.280 12.273 1.00 90.31 170 LEU A O 1
ATOM 1271 N N . SER A 1 171 ? -21.516 0.804 14.160 1.00 87.81 171 SER A N 1
ATOM 1272 C CA . SER A 1 171 ? -22.819 0.262 13.806 1.00 87.81 171 SER A CA 1
ATOM 1273 C C . SER A 1 171 ? -23.833 1.391 13.606 1.00 87.81 171 SER A C 1
ATOM 1275 O O . SER A 1 171 ? -23.626 2.527 14.028 1.00 87.81 171 SER A O 1
ATOM 1277 N N . ILE A 1 172 ? -24.989 1.070 13.022 1.00 84.69 172 ILE A N 1
ATOM 1278 C CA . ILE A 1 172 ? -26.106 2.024 12.886 1.00 84.69 172 ILE A CA 1
ATOM 1279 C C . ILE A 1 172 ? -26.560 2.561 14.258 1.00 84.69 172 ILE A C 1
ATOM 1281 O O . ILE A 1 172 ? -27.030 3.691 14.355 1.00 84.69 172 ILE A O 1
ATOM 1285 N N . LEU A 1 173 ? -26.395 1.784 15.332 1.00 83.81 173 LEU A N 1
ATOM 1286 C CA . LEU A 1 173 ? -26.791 2.201 16.678 1.00 83.81 173 LEU A CA 1
ATOM 1287 C C . LEU A 1 173 ? -25.878 3.296 17.243 1.00 83.81 173 LEU A C 1
ATOM 1289 O O . LEU A 1 173 ? -26.354 4.155 17.980 1.00 83.81 173 LEU A O 1
ATOM 1293 N N . ASP A 1 174 ? -24.605 3.336 16.842 1.00 83.19 174 ASP A N 1
ATOM 1294 C CA . ASP A 1 174 ? -23.659 4.379 17.267 1.00 83.19 174 ASP A CA 1
ATOM 1295 C C . ASP A 1 174 ? -24.021 5.772 16.714 1.00 83.19 174 ASP A C 1
ATOM 1297 O O . ASP A 1 174 ? -23.552 6.800 17.218 1.00 83.19 174 ASP A O 1
ATOM 1301 N N . TYR A 1 175 ? -24.885 5.806 15.695 1.00 80.62 175 TYR A N 1
ATOM 1302 C CA . TYR A 1 175 ? -25.461 7.018 15.116 1.00 80.62 175 TYR A CA 1
ATOM 1303 C C . TYR A 1 175 ? -26.771 7.450 15.771 1.00 80.62 175 TYR A C 1
ATOM 1305 O O . TYR A 1 175 ? -27.144 8.617 15.674 1.00 80.62 175 TYR A O 1
ATOM 1313 N N . ALA A 1 176 ? -27.464 6.535 16.450 1.00 82.69 176 ALA A N 1
ATOM 1314 C CA . ALA A 1 176 ? -28.722 6.837 17.124 1.00 82.69 176 ALA A CA 1
ATOM 1315 C C . ALA A 1 176 ? -28.524 7.647 18.420 1.00 82.69 176 ALA A C 1
ATOM 1317 O O . ALA A 1 176 ? -29.488 8.206 18.943 1.00 82.69 176 ALA A O 1
ATOM 1318 N N . VAL A 1 177 ? -27.288 7.736 18.928 1.00 77.50 177 VAL A N 1
ATOM 1319 C CA . VAL A 1 177 ? -26.947 8.541 20.108 1.00 77.50 177 VAL A CA 1
ATOM 1320 C C . VAL A 1 177 ? -27.096 10.036 19.775 1.00 77.50 177 VAL A C 1
ATOM 1322 O O . VAL A 1 177 ? -26.435 10.510 18.842 1.00 77.50 177 VAL A O 1
ATOM 1325 N N . PRO A 1 178 ? -27.928 10.802 20.510 1.00 75.19 178 PRO A N 1
ATOM 1326 C CA . PRO A 1 178 ? -28.152 12.224 20.250 1.00 75.19 178 PRO A CA 1
ATOM 1327 C C . PRO A 1 178 ? -26.845 13.022 20.233 1.00 75.19 178 PRO A C 1
ATOM 1329 O O . PRO A 1 178 ? -25.991 12.825 21.091 1.00 75.19 178 PRO A O 1
ATOM 1332 N N . ALA A 1 179 ? -26.711 13.989 19.318 1.00 69.25 179 ALA A N 1
ATOM 1333 C CA . ALA A 1 179 ? -25.492 14.795 19.145 1.00 69.25 179 ALA A CA 1
ATOM 1334 C C . ALA A 1 179 ? -24.967 15.457 20.439 1.00 69.25 179 ALA A C 1
ATOM 1336 O O . ALA A 1 179 ? -23.766 15.638 20.588 1.00 69.25 179 ALA A O 1
ATOM 1337 N N . ARG A 1 180 ? -25.846 15.767 21.402 1.00 61.41 180 ARG A N 1
ATOM 1338 C CA . ARG A 1 180 ? -25.462 16.342 22.707 1.00 61.41 180 ARG A CA 1
ATOM 1339 C C . ARG A 1 180 ? -24.752 15.360 23.643 1.00 61.41 180 ARG A C 1
ATOM 1341 O O . ARG A 1 180 ? -23.993 15.789 24.496 1.00 61.41 180 ARG A O 1
ATOM 1348 N N . GLU A 1 181 ? -24.977 14.059 23.488 1.00 63.78 181 GLU A N 1
ATOM 1349 C CA . GLU A 1 181 ? -24.263 13.014 24.237 1.00 63.78 181 GLU A CA 1
ATOM 1350 C C . GLU A 1 181 ? -22.999 12.545 23.498 1.00 63.78 181 GLU A C 1
ATOM 1352 O O . GLU A 1 181 ? -22.200 11.783 24.037 1.00 63.78 181 GLU A O 1
ATOM 1357 N N . GLN A 1 182 ? -22.780 13.038 22.273 1.00 60.78 182 GLN A N 1
ATOM 1358 C CA . GLN A 1 182 ? -21.594 12.746 21.468 1.00 60.78 182 GLN A CA 1
ATOM 1359 C C . GLN A 1 182 ? -20.372 13.598 21.835 1.00 60.78 182 GLN A C 1
ATOM 1361 O O . GLN A 1 182 ? -19.310 13.399 21.247 1.00 60.78 182 GLN A O 1
ATOM 1366 N N . GLU A 1 183 ? -20.489 14.522 22.796 1.00 58.66 183 GLU A N 1
ATOM 1367 C CA . GLU A 1 183 ? -19.351 15.323 23.276 1.00 58.66 183 GLU A CA 1
ATOM 1368 C C . GLU A 1 183 ? -18.248 14.449 23.910 1.00 58.66 183 GLU A C 1
ATOM 1370 O O . GLU A 1 183 ? -17.088 14.853 23.959 1.00 58.66 183 GLU A O 1
ATOM 1375 N N . GLY A 1 184 ? -18.575 13.220 24.331 1.00 67.44 184 GLY A N 1
ATOM 1376 C CA . GLY A 1 184 ? -17.597 12.202 24.706 1.00 67.44 184 GLY A CA 1
ATOM 1377 C C . GLY A 1 184 ? -17.287 11.240 23.557 1.00 67.44 184 GLY A C 1
ATOM 1378 O O . GLY A 1 184 ? -18.188 10.624 22.985 1.00 67.44 184 GLY A O 1
ATOM 1379 N N . THR A 1 185 ? -16.003 11.035 23.253 1.00 78.81 185 THR A N 1
ATOM 1380 C CA . THR A 1 185 ? -15.579 9.960 22.346 1.00 78.81 185 THR A CA 1
ATOM 1381 C C . THR A 1 185 ? -15.935 8.613 22.971 1.00 78.81 185 THR A C 1
ATOM 1383 O O . THR A 1 185 ? -15.286 8.178 23.924 1.00 78.81 185 THR A O 1
ATOM 1386 N N . THR A 1 186 ? -16.966 7.944 22.448 1.00 88.44 186 THR A N 1
ATOM 1387 C CA . THR A 1 186 ? -17.296 6.581 22.877 1.00 88.44 186 THR A CA 1
ATOM 1388 C C . THR A 1 186 ? -16.124 5.636 22.583 1.00 88.44 186 THR A C 1
ATOM 1390 O O . THR A 1 186 ? -15.349 5.892 21.654 1.00 88.44 186 THR A O 1
ATOM 1393 N N . PRO A 1 187 ? -15.985 4.521 23.318 1.00 89.88 187 PRO A N 1
ATOM 1394 C CA . PRO A 1 187 ? -14.918 3.548 23.076 1.00 89.88 187 PRO A CA 1
ATOM 1395 C C . PRO A 1 187 ? -14.891 3.048 21.627 1.00 89.88 187 PRO A C 1
ATOM 1397 O O . PRO A 1 187 ? -13.833 3.015 21.001 1.00 89.88 187 PRO A O 1
ATOM 1400 N N . THR A 1 188 ? -16.064 2.764 21.052 1.00 90.62 188 THR A N 1
ATOM 1401 C CA . THR A 1 188 ? -16.216 2.345 19.652 1.00 90.62 188 THR A CA 1
ATOM 1402 C C . THR A 1 188 ? -15.750 3.421 18.673 1.00 90.62 188 THR A C 1
ATOM 1404 O O . THR A 1 188 ? -15.070 3.106 17.701 1.00 90.62 188 THR A O 1
ATOM 1407 N N . ARG A 1 189 ? -16.056 4.704 18.929 1.00 90.38 189 ARG A N 1
ATOM 1408 C CA . ARG A 1 189 ? -15.577 5.822 18.095 1.00 90.38 189 ARG A CA 1
ATOM 1409 C C . ARG A 1 189 ? -14.066 5.995 18.199 1.00 90.38 189 ARG A C 1
ATOM 1411 O O . ARG A 1 189 ? -13.415 6.145 17.172 1.00 90.38 189 ARG A O 1
ATOM 1418 N N . ALA A 1 190 ? -13.504 5.913 19.406 1.00 91.69 190 ALA A N 1
ATOM 1419 C CA . ALA A 1 190 ? -12.058 5.986 19.615 1.00 91.69 190 ALA A CA 1
ATOM 1420 C C . ALA A 1 190 ? -11.330 4.859 18.867 1.00 91.69 190 ALA A C 1
ATOM 1422 O O . ALA A 1 190 ? -10.313 5.094 18.210 1.00 91.69 190 ALA A O 1
ATOM 1423 N N . LEU A 1 191 ? -11.884 3.646 18.922 1.00 93.50 191 LEU A N 1
ATOM 1424 C CA . LEU A 1 191 ? -11.367 2.500 18.189 1.00 93.50 191 LEU A CA 1
ATOM 1425 C C . LEU A 1 191 ? -11.515 2.683 16.674 1.00 93.50 191 LEU A C 1
ATOM 1427 O O . LEU A 1 191 ? -10.565 2.428 15.944 1.00 93.50 191 LEU A O 1
ATOM 1431 N N . ASN A 1 192 ? -12.649 3.204 16.195 1.00 93.94 192 ASN A N 1
ATOM 1432 C CA . ASN A 1 192 ? -12.852 3.501 14.776 1.00 93.94 192 ASN A CA 1
ATOM 1433 C C . ASN A 1 192 ? -11.818 4.505 14.243 1.00 93.94 192 ASN A C 1
ATOM 1435 O O . ASN A 1 192 ? -11.255 4.297 13.169 1.00 93.94 192 ASN A O 1
ATOM 1439 N N . THR A 1 193 ? -11.521 5.564 15.000 1.00 92.50 193 THR A N 1
ATOM 1440 C CA . THR A 1 193 ? -10.469 6.530 14.647 1.00 92.50 193 THR A CA 1
ATOM 1441 C C . THR A 1 193 ? -9.098 5.856 14.563 1.00 92.50 193 THR A C 1
ATOM 1443 O O . THR A 1 193 ? -8.354 6.088 13.608 1.00 92.50 193 THR A O 1
ATOM 1446 N N . LEU A 1 194 ? -8.769 4.976 15.516 1.00 94.94 194 LEU A N 1
ATOM 1447 C CA . LEU A 1 194 ? -7.518 4.217 15.491 1.00 94.94 194 LEU A CA 1
ATOM 1448 C C . LEU A 1 194 ? -7.434 3.292 14.270 1.00 94.94 194 LEU A C 1
ATOM 1450 O O . LEU A 1 194 ? -6.410 3.271 13.594 1.00 94.94 194 LEU A O 1
ATOM 1454 N N . VAL A 1 195 ? -8.507 2.569 13.943 1.00 96.06 195 VAL A N 1
ATOM 1455 C CA . VAL A 1 195 ? -8.537 1.671 12.780 1.00 96.06 195 VAL A CA 1
ATOM 1456 C C . VAL A 1 195 ? -8.395 2.446 11.472 1.00 96.06 195 V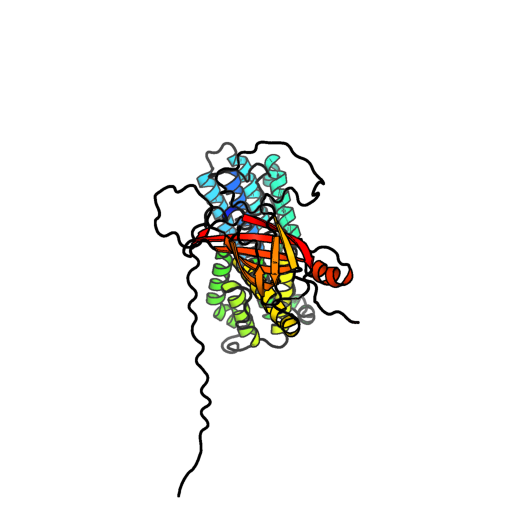AL A C 1
ATOM 1458 O O . VAL A 1 195 ? -7.655 2.018 10.592 1.00 96.06 195 VAL A O 1
ATOM 1461 N N . ASN A 1 196 ? -9.026 3.614 11.341 1.00 94.50 196 ASN A N 1
ATOM 1462 C CA . ASN A 1 196 ? -8.825 4.469 10.169 1.00 94.50 196 ASN A CA 1
ATOM 1463 C C . ASN A 1 196 ? -7.385 4.980 10.069 1.00 94.50 196 ASN A C 1
ATOM 1465 O O . ASN A 1 196 ? -6.825 5.023 8.975 1.00 94.50 196 ASN A O 1
ATOM 1469 N N . ARG A 1 197 ? -6.746 5.313 11.198 1.00 94.88 197 ARG A N 1
ATOM 1470 C CA . ARG A 1 197 ? -5.312 5.633 11.225 1.00 94.88 197 ARG A CA 1
ATOM 1471 C C . ARG A 1 197 ? -4.470 4.445 10.750 1.00 94.88 197 ARG A C 1
ATOM 1473 O O . ARG A 1 197 ? -3.637 4.644 9.876 1.00 94.88 197 ARG A O 1
ATOM 1480 N N . VAL A 1 198 ? -4.753 3.229 11.222 1.00 95.38 198 VAL A N 1
ATOM 1481 C CA . VAL A 1 198 ? -4.101 1.994 10.749 1.00 95.38 198 VAL A CA 1
ATOM 1482 C C . VAL A 1 198 ? -4.277 1.810 9.240 1.00 95.38 198 VAL A C 1
ATOM 1484 O O . VAL A 1 198 ? -3.282 1.627 8.547 1.00 95.38 198 VAL A O 1
ATOM 1487 N N . VAL A 1 199 ? -5.499 1.935 8.705 1.00 93.19 199 VAL A N 1
ATOM 1488 C CA . VAL A 1 199 ? -5.760 1.859 7.253 1.00 93.19 199 VAL A CA 1
ATOM 1489 C C . VAL A 1 199 ? -4.896 2.851 6.494 1.00 93.19 199 VAL A C 1
ATOM 1491 O O . VAL A 1 199 ? -4.231 2.487 5.530 1.00 93.19 199 VAL A O 1
ATOM 1494 N N . ARG A 1 200 ? -4.890 4.114 6.926 1.00 92.06 200 ARG A N 1
ATOM 1495 C CA . ARG A 1 200 ? -4.135 5.165 6.242 1.00 92.06 200 ARG A CA 1
ATOM 1496 C C . ARG A 1 200 ? -2.641 4.865 6.294 1.00 92.06 200 ARG A C 1
ATOM 1498 O O . ARG A 1 200 ? -2.008 4.888 5.248 1.00 92.06 200 ARG A O 1
ATOM 1505 N N . THR A 1 201 ? -2.086 4.489 7.443 1.00 92.94 201 THR A N 1
ATOM 1506 C CA . THR A 1 201 ? -0.662 4.135 7.551 1.00 92.94 201 THR A CA 1
ATOM 1507 C C . THR A 1 201 ? -0.297 2.904 6.723 1.00 92.94 201 THR A C 1
ATOM 1509 O O . THR A 1 201 ? 0.736 2.914 6.071 1.00 92.94 201 THR A O 1
ATOM 1512 N N . VAL A 1 202 ? -1.144 1.876 6.660 1.00 91.12 202 VAL A N 1
ATOM 1513 C CA . VAL A 1 202 ? -0.923 0.702 5.794 1.00 91.12 202 VAL A CA 1
ATOM 1514 C C . VAL A 1 202 ? -0.947 1.084 4.315 1.00 91.12 202 VAL A C 1
ATOM 1516 O O . VAL A 1 202 ? -0.138 0.590 3.532 1.00 91.12 202 VAL A O 1
ATOM 1519 N N . CYS A 1 203 ? -1.840 1.989 3.920 1.00 87.62 203 CYS A N 1
ATOM 1520 C CA . CYS A 1 203 ? -2.018 2.323 2.513 1.00 87.62 203 CYS A CA 1
ATOM 1521 C C . CYS A 1 203 ? -1.103 3.452 1.999 1.00 87.62 203 CYS A C 1
ATOM 1523 O O . CYS A 1 203 ? -0.847 3.497 0.798 1.00 87.62 203 CYS A O 1
ATOM 1525 N N . VAL A 1 204 ? -0.668 4.394 2.848 1.00 87.81 204 VAL A N 1
ATOM 1526 C CA . VAL A 1 204 ? 0.179 5.550 2.461 1.00 87.81 204 VAL A CA 1
ATOM 1527 C C . VAL A 1 204 ? 1.499 5.653 3.227 1.00 87.81 204 VAL A C 1
ATOM 1529 O O . VAL A 1 204 ? 2.346 6.475 2.882 1.00 87.81 204 VAL A O 1
ATOM 1532 N N . GLY A 1 205 ? 1.671 4.877 4.296 1.00 89.25 205 GLY A N 1
ATOM 1533 C CA . GLY A 1 205 ? 2.872 4.900 5.122 1.00 89.25 205 GLY A CA 1
ATOM 1534 C C . GLY A 1 205 ? 4.055 4.213 4.448 1.00 89.25 205 GLY A C 1
ATOM 1535 O O . GLY A 1 205 ? 3.888 3.330 3.608 1.00 89.25 205 GLY A O 1
ATOM 1536 N N . SER A 1 206 ? 5.262 4.618 4.846 1.00 88.19 206 SER A N 1
ATOM 1537 C CA . SER A 1 206 ? 6.460 3.810 4.594 1.00 88.19 206 SER A CA 1
ATOM 1538 C C . SER A 1 206 ? 6.606 2.755 5.690 1.00 88.19 206 SER A C 1
ATOM 1540 O O . SER A 1 206 ? 5.854 2.746 6.670 1.00 88.19 206 SER A O 1
ATOM 1542 N N . ASP A 1 207 ? 7.594 1.879 5.556 1.00 88.88 207 ASP A N 1
ATOM 1543 C CA . ASP A 1 207 ? 7.849 0.861 6.570 1.00 88.88 207 ASP A CA 1
ATOM 1544 C C . ASP A 1 207 ? 8.272 1.500 7.910 1.00 88.88 207 ASP A C 1
ATOM 1546 O O . ASP A 1 207 ? 7.873 1.026 8.974 1.00 88.88 207 ASP A O 1
ATOM 1550 N N . GLU A 1 208 ? 8.973 2.641 7.895 1.00 89.69 208 GLU A N 1
ATOM 1551 C CA . GLU A 1 208 ? 9.300 3.399 9.112 1.00 89.69 208 GLU A CA 1
ATOM 1552 C C . GLU A 1 208 ? 8.051 3.910 9.830 1.00 89.69 208 GLU A C 1
ATOM 1554 O O . GLU A 1 208 ? 7.988 3.862 11.060 1.00 89.69 208 GLU A O 1
ATOM 1559 N N . ASP A 1 209 ? 7.057 4.381 9.079 1.00 90.88 209 ASP A N 1
ATOM 1560 C CA . ASP A 1 209 ? 5.792 4.870 9.624 1.00 90.88 209 ASP A CA 1
ATOM 1561 C C . ASP A 1 209 ? 4.977 3.751 10.257 1.00 90.88 209 ASP A C 1
ATOM 1563 O O . ASP A 1 209 ? 4.397 3.937 11.327 1.00 90.88 209 ASP A O 1
ATOM 1567 N N . LEU A 1 210 ? 4.952 2.584 9.613 1.00 92.12 210 LEU A N 1
ATOM 1568 C CA . LEU A 1 210 ? 4.319 1.389 10.156 1.00 92.12 210 LEU A CA 1
ATOM 1569 C C . LEU A 1 210 ? 4.989 1.000 11.477 1.00 92.12 210 LEU A C 1
ATOM 1571 O O . LEU A 1 210 ? 4.327 0.899 12.508 1.00 92.12 210 LEU A O 1
ATOM 1575 N N . GLN A 1 211 ? 6.319 0.919 11.509 1.00 93.19 211 GLN A N 1
ATOM 1576 C CA . GLN A 1 211 ? 7.052 0.619 12.741 1.00 93.19 211 GLN A CA 1
ATOM 1577 C C . GLN A 1 211 ? 6.911 1.717 13.810 1.00 93.19 211 GLN A C 1
ATOM 1579 O O . GLN A 1 211 ? 6.956 1.435 15.012 1.00 93.19 211 GLN A O 1
ATOM 1584 N N . ALA A 1 212 ? 6.762 2.984 13.420 1.00 92.94 212 ALA A N 1
ATOM 1585 C CA . ALA A 1 212 ? 6.489 4.079 14.346 1.00 92.94 212 ALA A CA 1
ATOM 1586 C C . ALA A 1 212 ? 5.090 3.950 14.963 1.00 92.94 212 ALA A C 1
ATOM 1588 O O . ALA A 1 212 ? 4.964 4.014 16.188 1.00 92.94 212 ALA A O 1
ATOM 1589 N N . LEU A 1 213 ? 4.064 3.690 14.146 1.00 95.00 213 LEU A N 1
ATOM 1590 C CA . LEU A 1 213 ? 2.695 3.494 14.614 1.00 95.00 213 LEU A CA 1
ATOM 1591 C C . LEU A 1 213 ? 2.574 2.250 15.503 1.00 95.00 213 LEU A C 1
ATOM 1593 O O . LEU A 1 213 ? 1.955 2.334 16.560 1.00 95.00 213 LEU A O 1
ATOM 1597 N N . ALA A 1 214 ? 3.203 1.130 15.137 1.00 96.31 214 ALA A N 1
ATOM 1598 C CA . ALA A 1 214 ? 3.203 -0.084 15.956 1.00 96.31 214 ALA A CA 1
ATOM 1599 C C . ALA A 1 214 ? 3.784 0.180 17.355 1.00 96.31 214 ALA A C 1
ATOM 1601 O O . ALA A 1 214 ? 3.133 -0.110 18.358 1.00 96.31 214 ALA A O 1
ATOM 1602 N N . ARG A 1 215 ? 4.965 0.815 17.434 1.00 96.88 215 ARG A N 1
ATOM 1603 C CA . ARG A 1 215 ? 5.598 1.189 18.714 1.00 96.88 215 ARG A CA 1
ATOM 1604 C C . ARG A 1 215 ? 4.735 2.150 19.525 1.00 96.88 215 ARG A C 1
ATOM 1606 O O . ARG A 1 215 ? 4.632 2.020 20.746 1.00 96.88 215 ARG A O 1
ATOM 1613 N N . GLU A 1 216 ? 4.112 3.123 18.863 1.00 95.44 216 GLU A N 1
ATOM 1614 C CA . GLU A 1 216 ? 3.193 4.050 19.515 1.00 95.44 216 GLU A CA 1
ATOM 1615 C C . GLU A 1 216 ? 2.001 3.303 20.122 1.00 95.44 216 GLU A C 1
ATOM 1617 O O . GLU A 1 216 ? 1.720 3.483 21.307 1.00 95.44 216 GLU A O 1
ATOM 1622 N N . MET A 1 217 ? 1.337 2.447 19.343 1.00 96.69 217 MET A N 1
ATOM 1623 C CA . MET A 1 217 ? 0.186 1.666 19.793 1.00 96.69 217 MET A CA 1
ATOM 1624 C C . MET A 1 217 ? 0.559 0.740 20.955 1.00 96.69 217 MET A C 1
ATOM 1626 O O . MET A 1 217 ? -0.104 0.766 21.988 1.00 96.69 217 MET A O 1
ATOM 1630 N N . GLU A 1 218 ? 1.666 -0.001 20.855 1.00 96.88 218 GLU A N 1
ATOM 1631 C CA . GLU A 1 218 ? 2.171 -0.854 21.940 1.00 96.88 218 GLU A CA 1
ATOM 1632 C C . GLU A 1 218 ? 2.429 -0.041 23.222 1.00 96.88 218 GLU A C 1
ATOM 1634 O O . GLU A 1 218 ? 1.960 -0.403 24.303 1.00 96.88 218 GLU A O 1
ATOM 1639 N N . SER A 1 219 ? 3.117 1.103 23.111 1.00 96.81 219 SER A N 1
ATOM 1640 C CA . SER A 1 219 ? 3.435 1.949 24.271 1.00 96.81 219 SER A CA 1
ATOM 1641 C C . SER A 1 219 ? 2.201 2.612 24.897 1.00 96.81 219 SER A C 1
ATOM 1643 O O . SER A 1 219 ? 2.143 2.806 26.115 1.00 96.81 219 SER A O 1
ATOM 1645 N N . LYS A 1 220 ? 1.193 2.952 24.082 1.00 95.94 220 LYS A N 1
ATOM 1646 C CA . LYS A 1 220 ? -0.050 3.596 24.524 1.00 95.94 220 LYS A CA 1
ATOM 1647 C C . LYS A 1 220 ? -1.153 2.596 24.870 1.00 95.94 220 LYS A C 1
ATOM 1649 O O . LYS A 1 220 ? -2.172 3.035 25.401 1.00 95.94 220 LYS A O 1
ATOM 1654 N N . HIS A 1 221 ? -0.957 1.295 24.652 1.00 96.00 221 HIS A N 1
ATOM 1655 C CA . HIS A 1 221 ? -1.990 0.267 24.781 1.00 96.00 221 HIS A CA 1
ATOM 1656 C C . HIS A 1 221 ? -2.740 0.332 26.122 1.00 96.00 221 HIS A C 1
ATOM 1658 O O . HIS A 1 221 ? -3.935 0.625 26.158 1.00 96.00 221 HIS A O 1
ATOM 1664 N N . ASN A 1 222 ? -2.022 0.204 27.246 1.00 95.69 222 ASN A N 1
ATOM 1665 C CA . ASN A 1 222 ? -2.610 0.268 28.591 1.00 95.69 222 ASN A CA 1
ATOM 1666 C C . ASN A 1 222 ? -3.389 1.570 28.843 1.00 95.69 222 ASN A C 1
ATOM 1668 O O . ASN A 1 222 ? -4.447 1.560 29.477 1.00 95.69 222 ASN A O 1
ATOM 1672 N N . LYS A 1 223 ? -2.862 2.704 28.358 1.00 95.31 223 LYS A N 1
ATOM 1673 C CA . LYS A 1 223 ? -3.486 4.025 28.515 1.00 95.31 223 LYS A CA 1
ATOM 1674 C C . LYS A 1 223 ? -4.767 4.121 27.688 1.00 95.31 223 LYS A C 1
ATOM 1676 O O . LYS A 1 223 ? -5.770 4.607 28.203 1.00 95.31 223 LYS A O 1
ATOM 1681 N N . PHE A 1 224 ? -4.735 3.655 26.441 1.00 94.69 224 PHE A N 1
ATOM 1682 C CA . PHE A 1 224 ? -5.884 3.635 25.540 1.00 94.69 224 PHE A CA 1
ATOM 1683 C C . PHE A 1 224 ? -7.001 2.746 26.092 1.00 94.69 224 PHE A C 1
ATOM 1685 O O . PHE A 1 224 ? -8.121 3.223 26.272 1.00 94.69 224 PHE A O 1
ATOM 1692 N N . MET A 1 225 ? -6.680 1.502 26.457 1.00 95.75 225 MET A N 1
ATOM 1693 C CA . MET A 1 225 ? -7.661 0.547 26.971 1.00 95.75 225 MET A CA 1
ATOM 1694 C C . MET A 1 225 ? -8.266 1.006 28.297 1.00 95.75 225 MET A C 1
ATOM 1696 O O . MET A 1 225 ? -9.479 0.961 28.474 1.00 95.75 225 MET A O 1
ATOM 1700 N N . THR A 1 226 ? -7.453 1.565 29.198 1.00 94.56 226 THR A N 1
ATOM 1701 C CA . THR A 1 226 ? -7.957 2.122 30.463 1.00 94.56 226 THR A CA 1
ATOM 1702 C C . THR A 1 226 ? -8.857 3.344 30.250 1.00 94.56 226 THR A C 1
ATOM 1704 O O . THR A 1 226 ? -9.849 3.492 30.963 1.00 94.56 226 THR A O 1
ATOM 1707 N N . LYS A 1 227 ? -8.531 4.219 29.284 1.00 92.88 227 LYS A N 1
ATOM 1708 C CA . LYS A 1 227 ? -9.350 5.396 28.928 1.00 92.88 227 LYS A CA 1
ATOM 1709 C C . LYS A 1 227 ? -10.704 4.973 28.353 1.00 92.88 227 LYS A C 1
ATOM 1711 O O . LYS A 1 227 ? -11.708 5.583 28.694 1.00 92.88 227 LYS A O 1
ATOM 1716 N N . CYS A 1 228 ? -10.722 3.947 27.502 1.00 90.38 228 CYS A N 1
ATOM 1717 C CA . CYS A 1 228 ? -11.922 3.517 26.788 1.00 90.38 228 CYS A CA 1
ATOM 1718 C C . CYS A 1 228 ? -12.805 2.565 27.615 1.00 90.38 228 CYS A C 1
ATOM 1720 O O . CYS A 1 228 ? -14.022 2.690 27.596 1.00 90.38 228 CYS A O 1
ATOM 1722 N N . PHE A 1 229 ? -12.217 1.639 28.373 1.00 89.44 229 PHE A N 1
ATOM 1723 C CA . PHE A 1 229 ? -12.948 0.514 28.977 1.00 89.44 229 PHE A CA 1
ATOM 1724 C C . PHE A 1 229 ? -12.835 0.432 30.507 1.00 89.44 229 PHE A C 1
ATOM 1726 O O . PHE A 1 229 ? -13.417 -0.459 31.125 1.00 89.44 229 PHE A O 1
ATOM 1733 N N . GLY A 1 230 ? -12.126 1.374 31.140 1.00 90.75 230 GLY A N 1
ATOM 1734 C CA . GLY A 1 230 ? -11.916 1.406 32.589 1.00 90.75 230 GLY A CA 1
ATOM 1735 C C . GLY A 1 230 ? -10.710 0.581 33.057 1.00 90.75 230 GLY A C 1
ATOM 1736 O O . GLY A 1 230 ? -10.004 -0.046 32.273 1.00 90.75 230 GLY A O 1
ATOM 1737 N N . LYS A 1 231 ? -10.406 0.620 34.361 1.00 90.12 231 LYS A N 1
ATOM 1738 C CA . LYS A 1 231 ? -9.243 -0.083 34.935 1.00 90.12 231 LYS A CA 1
ATOM 1739 C C . LYS A 1 231 ? -9.565 -1.556 35.219 1.00 90.12 231 LYS A C 1
ATOM 1741 O O . LYS A 1 231 ? -10.454 -1.830 36.016 1.00 90.12 231 LYS A O 1
ATOM 1746 N N . GLY A 1 232 ? -8.763 -2.470 34.663 1.00 81.38 232 GLY A N 1
ATOM 1747 C CA . GLY A 1 232 ? -8.700 -3.884 35.071 1.00 81.38 232 GLY A CA 1
ATOM 1748 C C . GLY A 1 232 ? -9.791 -4.807 34.519 1.00 81.38 232 GLY A C 1
ATOM 1749 O O . GLY A 1 232 ? -9.920 -5.926 35.000 1.00 81.38 232 GLY A O 1
ATOM 1750 N N . SER A 1 233 ? -10.581 -4.346 33.548 1.00 83.31 233 SER A N 1
ATOM 1751 C CA . SER A 1 233 ? -11.720 -5.080 32.972 1.00 83.31 233 SER A CA 1
ATOM 1752 C C . SER A 1 233 ? -11.528 -5.505 31.515 1.00 83.31 233 SER A C 1
ATOM 1754 O O . SER A 1 233 ? -12.412 -6.153 30.965 1.00 83.31 233 SER A O 1
ATOM 1756 N N . TRP A 1 234 ? -10.421 -5.122 30.876 1.00 93.31 234 TRP A N 1
ATOM 1757 C CA . TRP A 1 234 ? -10.258 -5.247 29.426 1.00 93.31 234 TRP A CA 1
ATOM 1758 C C . TRP A 1 234 ? -9.263 -6.325 28.992 1.00 93.31 234 TRP A C 1
ATOM 1760 O O . TRP A 1 234 ? -9.289 -6.724 27.835 1.00 93.31 234 TRP A O 1
ATOM 1770 N N . GLN A 1 235 ? -8.394 -6.825 29.876 1.00 94.88 235 GLN A N 1
ATOM 1771 C CA . GLN A 1 235 ? -7.429 -7.852 29.478 1.00 94.88 235 GLN A CA 1
ATOM 1772 C C . GLN A 1 235 ? -8.139 -9.127 29.008 1.00 94.88 235 GLN A C 1
ATOM 1774 O O . GLN A 1 235 ? -8.946 -9.702 29.739 1.00 94.88 235 GLN A O 1
ATOM 1779 N N . GLY A 1 236 ? -7.813 -9.580 27.797 1.00 92.50 236 GLY A N 1
ATOM 1780 C CA . GLY A 1 236 ? -8.412 -10.766 27.190 1.00 92.50 236 GLY A CA 1
ATOM 1781 C C . GLY A 1 236 ? -9.847 -10.573 26.693 1.00 92.50 236 GLY A C 1
ATOM 1782 O O . GLY A 1 236 ? -10.498 -11.561 26.348 1.00 92.50 236 GLY A O 1
ATOM 1783 N N . THR A 1 237 ? -10.361 -9.341 26.645 1.00 95.00 237 THR A N 1
ATOM 1784 C CA . THR A 1 237 ? -11.638 -9.067 25.976 1.00 95.00 237 THR A CA 1
ATOM 1785 C C . THR A 1 237 ? -11.455 -8.987 24.459 1.00 95.00 237 THR A C 1
ATOM 1787 O O . THR A 1 237 ? -10.340 -8.973 23.936 1.00 95.00 237 THR A O 1
ATOM 1790 N N . GLN A 1 238 ? -12.561 -8.947 23.717 1.00 95.38 238 GLN A N 1
ATOM 1791 C CA . GLN A 1 238 ? -12.506 -8.871 22.255 1.00 95.38 238 GLN A CA 1
ATOM 1792 C C . GLN A 1 238 ? -11.942 -7.530 21.760 1.00 95.38 238 GLN A C 1
ATOM 1794 O O . GLN A 1 238 ? -11.300 -7.488 20.717 1.00 95.38 238 GLN A O 1
ATOM 1799 N N . GLU A 1 239 ? -12.123 -6.458 22.531 1.00 94.44 239 GLU A N 1
ATOM 1800 C CA . GLU A 1 239 ? -11.520 -5.141 22.314 1.00 94.44 239 GLU A CA 1
ATOM 1801 C C . GLU A 1 239 ? -9.987 -5.216 22.340 1.00 94.44 239 GLU A C 1
ATOM 1803 O O . GLU A 1 239 ? -9.323 -4.686 21.452 1.00 94.44 239 GLU A O 1
ATOM 1808 N N . ASP A 1 240 ? -9.443 -5.888 23.358 1.00 95.56 240 ASP A N 1
ATOM 1809 C CA . ASP A 1 240 ? -8.007 -6.085 23.582 1.00 95.56 240 ASP A CA 1
ATOM 1810 C C . ASP A 1 240 ? -7.398 -6.951 22.475 1.00 95.56 240 ASP A C 1
ATOM 1812 O O . ASP A 1 240 ? -6.416 -6.577 21.834 1.00 95.56 240 ASP A O 1
ATOM 1816 N N . MET A 1 241 ? -8.059 -8.067 22.151 1.00 96.06 241 MET A N 1
ATOM 1817 C CA . MET A 1 241 ? -7.664 -8.934 21.036 1.00 96.06 241 MET A CA 1
ATOM 1818 C C . MET A 1 241 ? -7.692 -8.193 19.696 1.00 96.06 241 MET A C 1
ATOM 1820 O O . MET A 1 241 ? -6.771 -8.336 18.892 1.00 96.06 241 MET A O 1
ATOM 1824 N N . PHE A 1 242 ? -8.718 -7.375 19.453 1.00 96.56 242 PHE A N 1
ATOM 1825 C CA . PHE A 1 242 ? -8.819 -6.578 18.234 1.00 96.56 242 PHE A CA 1
ATOM 1826 C C . PHE A 1 242 ? -7.719 -5.517 18.168 1.00 96.56 242 PHE A C 1
ATOM 1828 O O . PHE A 1 242 ? -7.084 -5.374 17.127 1.00 96.56 242 PHE A O 1
ATOM 1835 N N . TYR A 1 243 ? -7.419 -4.833 19.277 1.00 96.94 243 TYR A N 1
ATOM 1836 C CA . TYR A 1 243 ? -6.292 -3.901 19.355 1.00 96.94 243 TYR A CA 1
ATOM 1837 C C . TYR A 1 243 ? -4.965 -4.595 19.018 1.00 96.94 243 TYR A C 1
ATOM 1839 O O . TYR A 1 243 ? -4.196 -4.101 18.192 1.00 96.94 243 TYR A O 1
ATOM 1847 N N . HIS A 1 244 ? -4.717 -5.771 19.600 1.00 96.31 244 HIS A N 1
ATOM 1848 C CA . HIS A 1 244 ? -3.534 -6.576 19.306 1.00 96.31 244 HIS A CA 1
ATOM 1849 C C . HIS A 1 244 ? -3.467 -7.023 17.841 1.00 96.31 244 HIS A C 1
ATOM 1851 O O . HIS A 1 244 ? -2.392 -6.958 17.246 1.00 96.31 244 HIS A O 1
ATOM 1857 N N . ALA A 1 245 ? -4.594 -7.398 17.230 1.00 96.25 245 ALA A N 1
ATOM 1858 C CA . ALA A 1 245 ? -4.653 -7.731 15.808 1.00 96.25 245 ALA A CA 1
ATOM 1859 C C . ALA A 1 245 ? -4.297 -6.527 14.913 1.00 96.25 245 ALA A C 1
ATOM 1861 O O . ALA A 1 245 ? -3.622 -6.696 13.899 1.00 96.25 245 ALA A O 1
ATOM 1862 N N . LEU A 1 246 ? -4.685 -5.304 15.297 1.00 96.88 246 LEU A N 1
ATOM 1863 C CA . LEU A 1 246 ? -4.284 -4.081 14.588 1.00 96.88 246 LEU A CA 1
ATOM 1864 C C . LEU A 1 246 ? -2.785 -3.794 14.733 1.00 96.88 246 LEU A C 1
ATOM 1866 O O . LEU A 1 246 ? -2.134 -3.457 13.748 1.00 96.88 246 LEU A O 1
ATOM 1870 N N . VAL A 1 247 ? -2.229 -3.937 15.942 1.00 96.69 247 VAL A N 1
ATOM 1871 C CA . VAL A 1 247 ? -0.781 -3.789 16.173 1.00 96.69 247 VAL A CA 1
ATOM 1872 C C . VAL A 1 247 ? -0.010 -4.791 15.322 1.00 96.69 247 VAL A C 1
ATOM 1874 O O . VAL A 1 247 ? 0.945 -4.419 14.644 1.00 96.69 247 VAL A O 1
ATOM 1877 N N . ASN A 1 248 ? -0.451 -6.048 15.328 1.00 95.12 248 ASN A N 1
ATOM 1878 C CA . ASN A 1 248 ? 0.159 -7.111 14.549 1.00 95.12 248 ASN A CA 1
ATOM 1879 C C . ASN A 1 248 ? 0.099 -6.820 13.041 1.00 95.12 248 ASN A C 1
ATOM 1881 O O . ASN A 1 248 ? 1.118 -6.914 12.365 1.00 95.12 248 ASN A O 1
ATOM 1885 N N . LEU A 1 249 ? -1.051 -6.360 12.539 1.00 94.00 249 LEU A N 1
ATOM 1886 C CA . LEU A 1 249 ? -1.217 -5.949 11.144 1.00 94.00 249 LEU A CA 1
ATOM 1887 C C . LEU A 1 249 ? -0.216 -4.860 10.730 1.00 94.00 249 LEU A C 1
ATOM 1889 O O . LEU A 1 249 ? 0.400 -4.941 9.672 1.00 94.00 249 LEU A O 1
ATOM 1893 N N . VAL A 1 250 ? -0.043 -3.834 11.563 1.00 94.62 250 VAL A N 1
ATOM 1894 C CA . VAL A 1 250 ? 0.891 -2.734 11.283 1.00 94.62 250 VAL A CA 1
ATOM 1895 C C . VAL A 1 250 ? 2.347 -3.205 11.356 1.00 94.62 250 VAL A C 1
ATOM 1897 O O . VAL A 1 250 ? 3.180 -2.753 10.576 1.00 94.62 250 VAL A O 1
ATOM 1900 N N . LYS A 1 251 ? 2.665 -4.108 12.285 1.00 94.25 251 LYS A N 1
ATOM 1901 C CA . LYS A 1 251 ? 4.034 -4.557 12.568 1.00 94.25 251 LYS A CA 1
ATOM 1902 C C . LYS A 1 251 ? 4.545 -5.610 11.589 1.00 94.25 251 LYS A C 1
ATOM 1904 O O . LYS A 1 251 ? 5.705 -5.547 11.190 1.00 94.25 251 LYS A O 1
ATOM 1909 N N . ASN A 1 252 ? 3.684 -6.565 11.252 1.00 91.19 252 ASN A N 1
ATOM 1910 C CA . ASN A 1 252 ? 4.019 -7.793 10.534 1.00 91.19 252 ASN A CA 1
ATOM 1911 C C . ASN A 1 252 ? 3.295 -7.905 9.180 1.00 91.19 252 ASN A C 1
ATOM 1913 O O . ASN A 1 252 ? 3.522 -8.862 8.444 1.00 91.19 252 ASN A O 1
ATOM 1917 N N . GLY A 1 253 ? 2.431 -6.945 8.837 1.00 88.94 253 GLY A N 1
ATOM 1918 C CA . GLY A 1 253 ? 1.607 -6.999 7.634 1.00 88.94 253 GLY A CA 1
ATOM 1919 C C . GLY A 1 253 ? 0.393 -7.921 7.785 1.00 88.94 253 GLY A C 1
ATOM 1920 O O . GLY A 1 253 ? -0.073 -8.216 8.885 1.00 88.94 253 GLY A O 1
ATOM 1921 N N . LEU A 1 254 ? -0.159 -8.353 6.652 1.00 85.31 254 LEU A N 1
ATOM 1922 C CA . LEU A 1 254 ? -1.357 -9.197 6.583 1.00 85.31 254 LEU A CA 1
ATOM 1923 C C . LEU A 1 254 ? -1.004 -10.632 7.006 1.00 85.31 254 LEU A C 1
ATOM 1925 O O . LEU A 1 254 ? -0.625 -11.455 6.175 1.00 85.31 254 LEU A O 1
ATOM 1929 N N . THR A 1 255 ? -1.098 -10.905 8.306 1.00 85.06 255 THR A N 1
ATOM 1930 C CA . THR A 1 255 ? -0.881 -12.227 8.907 1.00 85.06 255 THR A CA 1
ATOM 1931 C C . THR A 1 255 ? -2.112 -12.645 9.705 1.00 85.06 255 THR A C 1
ATOM 1933 O O . THR A 1 255 ? -2.853 -11.797 10.204 1.00 85.06 255 THR A O 1
ATOM 1936 N N . ASP A 1 256 ? -2.308 -13.951 9.867 1.00 80.44 256 ASP A N 1
ATOM 1937 C CA . ASP A 1 256 ? -3.436 -14.484 10.640 1.00 80.44 256 ASP A CA 1
ATOM 1938 C C . ASP A 1 256 ? -3.186 -14.441 12.156 1.00 80.44 256 ASP A C 1
ATOM 1940 O O . ASP A 1 256 ? -4.046 -14.827 12.947 1.00 80.44 256 ASP A O 1
ATOM 1944 N N . GLU A 1 257 ? -2.021 -13.972 12.612 1.00 85.12 257 GLU A N 1
ATOM 1945 C CA . GLU A 1 257 ? -1.716 -13.919 14.040 1.00 85.12 257 GLU A CA 1
ATOM 1946 C C . GLU A 1 257 ? -2.700 -12.989 14.778 1.00 85.12 257 GLU A C 1
ATOM 1948 O O . GLU A 1 257 ? -2.856 -11.806 14.469 1.00 85.12 257 GLU A O 1
ATOM 1953 N N . GLY A 1 258 ? -3.399 -13.552 15.768 1.00 79.94 258 GLY A N 1
ATOM 1954 C CA . GLY A 1 258 ? -4.408 -12.858 16.575 1.00 79.94 258 GLY A CA 1
ATOM 1955 C C . GLY A 1 258 ? -5.816 -12.808 15.967 1.00 79.94 258 GLY A C 1
ATOM 1956 O O . GLY A 1 258 ? -6.775 -12.597 16.708 1.00 79.94 258 GLY A O 1
ATOM 1957 N N . VAL A 1 259 ? -5.983 -13.075 14.667 1.00 88.06 259 VAL A N 1
ATOM 1958 C CA . VAL A 1 259 ? -7.293 -13.023 13.988 1.00 88.06 259 VAL A CA 1
ATOM 1959 C C . VAL A 1 259 ? -8.233 -14.170 14.400 1.00 88.06 259 VAL A C 1
ATOM 1961 O O . VAL A 1 259 ? -9.396 -13.881 14.684 1.00 88.06 259 VAL A O 1
ATOM 1964 N N . PRO A 1 260 ? -7.789 -15.441 14.531 1.00 89.94 260 PRO A N 1
ATOM 1965 C CA . PRO A 1 260 ? -8.653 -16.549 14.955 1.00 89.94 260 PRO A CA 1
ATOM 1966 C C . PRO A 1 260 ? -9.283 -16.385 16.344 1.00 89.94 260 PRO A C 1
ATOM 1968 O O . PRO A 1 260 ? -10.263 -17.058 16.650 1.00 89.94 260 PRO A O 1
ATOM 1971 N N . ALA A 1 261 ? -8.723 -15.517 17.193 1.00 90.19 261 ALA A N 1
ATOM 1972 C CA . ALA A 1 261 ? -9.271 -15.218 18.516 1.00 90.19 261 ALA A CA 1
ATOM 1973 C C . ALA A 1 261 ? -10.426 -14.194 18.472 1.00 90.19 261 ALA A C 1
ATOM 1975 O O . ALA A 1 261 ? -11.153 -14.031 19.458 1.00 90.19 261 ALA A O 1
ATOM 1976 N N . LEU A 1 262 ? -10.613 -13.507 17.338 1.00 94.19 262 LEU A N 1
ATOM 1977 C CA . LEU A 1 262 ? -11.697 -12.553 17.139 1.00 94.19 262 LEU A CA 1
ATOM 1978 C C . LEU A 1 262 ? -13.019 -13.268 16.854 1.00 94.19 262 LEU A C 1
ATOM 1980 O O . LEU A 1 262 ? -13.092 -14.269 16.147 1.00 94.19 262 LEU A O 1
ATOM 1984 N N . SER A 1 263 ? -14.103 -12.695 17.361 1.00 94.88 263 SER A N 1
ATOM 1985 C CA . SER A 1 263 ? -15.462 -13.194 17.194 1.00 94.88 263 SER A CA 1
ATOM 1986 C C . SER A 1 263 ? -16.471 -12.044 17.104 1.00 94.88 263 SER A C 1
ATOM 1988 O O . SER A 1 263 ? -16.168 -10.882 17.393 1.00 94.88 263 SER A O 1
ATOM 1990 N N . GLY A 1 264 ? -17.689 -12.361 16.657 1.00 94.38 264 GLY A N 1
ATOM 1991 C CA . GLY A 1 264 ? -18.810 -11.421 16.628 1.00 94.38 264 GLY A CA 1
ATOM 1992 C C . GLY A 1 264 ? -18.511 -10.118 15.875 1.00 94.38 264 GLY A C 1
ATOM 1993 O O . GLY A 1 264 ? -18.061 -10.126 14.729 1.00 94.38 264 GLY A O 1
ATOM 1994 N N . ALA A 1 265 ? -18.786 -8.981 16.519 1.00 92.50 265 ALA A N 1
ATOM 1995 C CA . ALA A 1 265 ? -18.663 -7.657 15.907 1.00 92.50 265 ALA A CA 1
ATOM 1996 C C . ALA A 1 265 ? -17.214 -7.264 15.561 1.00 92.50 265 ALA A C 1
ATOM 1998 O O . ALA A 1 265 ? -16.996 -6.564 14.571 1.00 92.50 265 ALA A O 1
ATOM 1999 N N . TYR A 1 266 ? -16.224 -7.732 16.325 1.00 94.25 266 TYR A N 1
ATOM 2000 C CA . TYR A 1 266 ? -14.816 -7.391 16.097 1.00 94.25 266 TYR A CA 1
ATOM 2001 C C . TYR A 1 266 ? -14.219 -8.163 14.926 1.00 94.25 266 TYR A C 1
ATOM 2003 O O . TYR A 1 266 ? -13.519 -7.568 14.109 1.00 94.25 266 TYR A O 1
ATOM 2011 N N . LEU A 1 267 ? -14.578 -9.442 14.767 1.00 93.75 267 LEU A N 1
ATOM 2012 C CA . LEU A 1 267 ? -14.233 -10.197 13.560 1.00 93.75 267 LEU A CA 1
ATOM 2013 C C . LEU A 1 267 ? -14.840 -9.539 12.312 1.00 93.75 267 LEU A C 1
ATOM 2015 O O . LEU A 1 267 ? -14.139 -9.320 11.329 1.00 93.75 267 LEU A O 1
ATOM 2019 N N . ASN A 1 268 ? -16.114 -9.136 12.377 1.00 92.19 268 ASN A N 1
ATOM 2020 C CA . ASN A 1 268 ? -16.770 -8.425 11.276 1.00 92.19 268 ASN A CA 1
ATOM 2021 C C . ASN A 1 268 ? -16.085 -7.081 10.964 1.00 92.19 268 ASN A C 1
ATOM 2023 O O . ASN A 1 268 ? -15.916 -6.727 9.799 1.00 92.19 268 ASN A O 1
ATOM 2027 N N . SER A 1 269 ? -15.670 -6.334 11.991 1.00 94.69 269 SER A N 1
ATOM 2028 C CA . SER A 1 269 ? -14.937 -5.070 11.825 1.00 94.69 269 SER A CA 1
ATOM 2029 C C . SER A 1 269 ? -13.567 -5.301 11.183 1.00 94.69 269 SER A C 1
ATOM 2031 O O . SER A 1 269 ? -13.181 -4.564 10.278 1.00 94.69 269 SER A O 1
ATOM 2033 N N . TYR A 1 270 ? -12.862 -6.364 11.583 1.00 94.69 270 TYR A N 1
ATOM 2034 C CA . TYR A 1 270 ? -11.590 -6.759 10.977 1.00 94.69 270 TYR A CA 1
ATOM 2035 C C . TYR A 1 270 ? -11.772 -7.168 9.509 1.00 94.69 270 TYR A C 1
ATOM 2037 O O . TYR A 1 270 ? -11.009 -6.755 8.645 1.00 94.69 270 TYR A O 1
ATOM 2045 N N . GLN A 1 271 ? -12.837 -7.900 9.178 1.00 91.31 271 GLN A N 1
ATOM 2046 C CA . GLN A 1 271 ? -13.157 -8.240 7.788 1.00 91.31 271 GLN A CA 1
ATOM 2047 C C . GLN A 1 271 ? -13.452 -6.998 6.934 1.00 91.31 271 GLN A C 1
ATOM 2049 O O . GLN A 1 271 ? -12.997 -6.920 5.793 1.00 91.31 271 GLN A O 1
ATOM 2054 N N . ARG A 1 272 ? -14.164 -5.996 7.474 1.00 92.50 272 ARG A N 1
ATOM 2055 C CA . ARG A 1 272 ? -14.373 -4.705 6.789 1.00 92.50 272 ARG A CA 1
ATOM 2056 C C . ARG A 1 272 ? -13.060 -3.959 6.577 1.00 92.50 272 ARG A C 1
ATOM 2058 O O . ARG A 1 272 ? -12.835 -3.452 5.481 1.00 92.50 272 ARG A O 1
ATOM 2065 N N . LEU A 1 273 ? -12.201 -3.921 7.598 1.00 94.50 273 LEU A N 1
ATOM 2066 C CA . LEU A 1 273 ? -10.845 -3.379 7.507 1.00 94.50 273 LEU A CA 1
ATOM 2067 C C . LEU A 1 273 ? -10.082 -4.041 6.352 1.00 94.50 273 LEU A C 1
ATOM 2069 O O . LEU A 1 273 ? -9.588 -3.343 5.473 1.00 94.50 273 LEU A O 1
ATOM 2073 N N . MET A 1 274 ? -10.060 -5.372 6.302 1.00 91.06 274 MET A N 1
ATOM 2074 C CA . MET A 1 274 ? -9.395 -6.129 5.240 1.00 91.06 274 MET A CA 1
ATOM 2075 C C . MET A 1 274 ? -9.983 -5.831 3.860 1.00 91.06 274 MET A C 1
ATOM 2077 O O . MET A 1 274 ? -9.233 -5.591 2.918 1.00 91.06 274 MET A O 1
ATOM 2081 N N . GLY A 1 275 ? -11.311 -5.774 3.734 1.00 87.88 275 GLY A N 1
ATOM 2082 C CA . GLY A 1 275 ? -11.975 -5.401 2.483 1.00 87.88 275 GLY A CA 1
ATOM 2083 C C . GLY A 1 275 ? -11.586 -4.001 2.004 1.00 87.88 275 GLY A C 1
ATOM 2084 O O . GLY A 1 275 ? -11.313 -3.807 0.821 1.00 87.88 275 GLY A O 1
ATOM 2085 N N . ILE A 1 276 ? -11.484 -3.042 2.929 1.00 89.25 276 ILE A N 1
ATOM 2086 C CA . ILE A 1 276 ? -11.005 -1.691 2.633 1.00 89.25 276 ILE A CA 1
ATOM 2087 C C . ILE A 1 276 ? -9.545 -1.722 2.186 1.00 89.25 276 ILE A C 1
ATOM 2089 O O . ILE A 1 276 ? -9.228 -1.096 1.184 1.00 89.25 276 ILE A O 1
ATOM 2093 N N . LEU A 1 277 ? -8.664 -2.446 2.879 1.00 88.81 277 LEU A N 1
ATOM 2094 C CA . LEU A 1 277 ? -7.253 -2.543 2.497 1.00 88.81 277 LEU A CA 1
ATOM 2095 C C . LEU A 1 277 ? -7.089 -3.155 1.105 1.00 88.81 277 LEU A C 1
ATOM 2097 O O . LEU A 1 277 ? -6.360 -2.606 0.288 1.00 88.81 277 LEU A O 1
ATOM 2101 N N . VAL A 1 278 ? -7.810 -4.238 0.807 1.00 84.75 278 VAL A N 1
ATOM 2102 C CA . VAL A 1 278 ? -7.813 -4.877 -0.518 1.00 84.75 278 VAL A CA 1
ATOM 2103 C C . VAL A 1 278 ? -8.273 -3.891 -1.590 1.00 84.75 278 VAL A C 1
ATOM 2105 O O . VAL A 1 278 ? -7.640 -3.784 -2.637 1.00 84.75 278 VAL A O 1
ATOM 2108 N N . GLN A 1 279 ? -9.365 -3.164 -1.335 1.00 84.69 279 GLN A N 1
ATOM 2109 C CA . GLN A 1 279 ? -9.890 -2.182 -2.277 1.00 84.69 279 GLN A CA 1
ATOM 2110 C C . GLN A 1 279 ? -8.893 -1.042 -2.494 1.00 84.69 279 GLN A C 1
ATOM 2112 O O . GLN A 1 279 ? -8.566 -0.736 -3.632 1.00 84.69 279 GLN A O 1
ATOM 2117 N N . GLU A 1 280 ? -8.381 -0.446 -1.418 1.00 83.69 280 GLU A N 1
ATOM 2118 C CA . GLU A 1 280 ? -7.437 0.668 -1.480 1.00 83.69 280 GLU A CA 1
ATOM 2119 C C . GLU A 1 280 ? -6.144 0.256 -2.185 1.00 83.69 280 GLU A C 1
ATOM 2121 O O . GLU A 1 280 ? -5.739 0.908 -3.139 1.00 83.69 280 GLU A O 1
ATOM 2126 N N . VAL A 1 281 ? -5.518 -0.851 -1.783 1.00 81.19 281 VAL A N 1
ATOM 2127 C CA . VAL A 1 281 ? -4.288 -1.347 -2.421 1.00 81.19 281 VAL A CA 1
ATOM 2128 C C . VAL A 1 281 ? -4.544 -1.737 -3.881 1.00 81.19 281 VAL A C 1
ATOM 2130 O O . VAL A 1 281 ? -3.691 -1.505 -4.733 1.00 81.19 281 VAL A O 1
ATOM 2133 N N . GLY A 1 282 ? -5.720 -2.290 -4.191 1.00 76.06 282 GLY A N 1
ATOM 2134 C CA . GLY A 1 282 ? -6.069 -2.756 -5.532 1.00 76.06 282 GLY A CA 1
ATOM 2135 C C . GLY A 1 282 ? -6.465 -1.661 -6.526 1.00 76.06 282 GLY A C 1
ATOM 2136 O O . GLY A 1 282 ? -6.243 -1.836 -7.722 1.00 76.06 282 GLY A O 1
ATOM 2137 N N . THR A 1 283 ? -7.054 -0.546 -6.079 1.00 75.75 283 THR A N 1
ATOM 2138 C CA . THR A 1 283 ? -7.508 0.540 -6.973 1.00 75.75 283 THR A CA 1
ATOM 2139 C C . THR A 1 283 ? -6.552 1.724 -7.039 1.00 75.75 283 THR A C 1
ATOM 2141 O O . THR A 1 283 ? -6.797 2.659 -7.801 1.00 75.75 283 THR A O 1
ATOM 2144 N N . ARG A 1 284 ? -5.490 1.739 -6.231 1.00 68.94 284 ARG A N 1
ATOM 2145 C CA . ARG A 1 284 ? -4.570 2.875 -6.174 1.00 68.94 284 ARG A CA 1
ATOM 2146 C C . ARG A 1 284 ? -3.617 2.915 -7.358 1.00 68.94 284 ARG A C 1
ATOM 2148 O O . ARG A 1 284 ? -3.002 1.926 -7.739 1.00 68.94 284 ARG A O 1
ATOM 2155 N N . SER A 1 285 ? -3.427 4.132 -7.856 1.00 60.06 285 SER A N 1
ATOM 2156 C CA . SER A 1 285 ? -2.343 4.480 -8.776 1.00 60.06 285 SER A CA 1
ATOM 2157 C C . SER A 1 285 ? -0.994 4.607 -8.058 1.00 60.06 285 SER A C 1
ATOM 2159 O O . SER A 1 285 ? 0.049 4.579 -8.706 1.00 60.06 285 SER A O 1
ATOM 2161 N N . THR A 1 286 ? -1.001 4.778 -6.729 1.00 64.19 286 THR A N 1
ATOM 2162 C CA . THR A 1 286 ? 0.209 4.907 -5.908 1.00 64.19 286 THR A CA 1
ATOM 2163 C C . THR A 1 286 ? 0.665 3.559 -5.351 1.00 64.19 286 THR A C 1
ATOM 2165 O O . THR A 1 286 ? -0.176 2.819 -4.834 1.00 64.19 286 THR A O 1
ATOM 2168 N N . PRO A 1 287 ? 1.976 3.262 -5.370 1.00 63.22 287 PRO A N 1
ATOM 2169 C CA . PRO A 1 287 ? 2.532 2.074 -4.729 1.00 63.22 287 PRO A CA 1
ATOM 2170 C C . PRO A 1 287 ? 2.189 2.026 -3.233 1.00 63.22 287 PRO A C 1
ATOM 2172 O O . PRO A 1 287 ? 2.330 3.029 -2.537 1.00 63.22 287 PRO A O 1
ATOM 2175 N N . ALA A 1 288 ? 1.754 0.865 -2.740 1.00 69.44 288 ALA A N 1
ATOM 2176 C CA . ALA A 1 288 ? 1.676 0.591 -1.304 1.00 69.44 288 ALA A CA 1
ATOM 2177 C C . ALA A 1 288 ? 3.083 0.351 -0.720 1.00 69.44 288 ALA A C 1
ATOM 2179 O O . ALA A 1 288 ? 4.032 0.112 -1.473 1.00 69.44 288 ALA A O 1
ATOM 2180 N N . SER A 1 289 ? 3.206 0.364 0.614 1.00 76.62 289 SER A N 1
ATOM 2181 C CA . SER A 1 289 ? 4.430 -0.077 1.304 1.00 76.62 289 SER A CA 1
ATOM 2182 C C . SER A 1 289 ? 4.849 -1.466 0.799 1.00 76.62 289 SER A C 1
ATOM 2184 O O . SER A 1 289 ? 4.002 -2.331 0.550 1.00 76.62 289 SER A O 1
ATOM 2186 N N . GLU A 1 290 ? 6.155 -1.690 0.630 1.00 75.25 290 GLU A N 1
ATOM 2187 C CA . GLU A 1 290 ? 6.669 -2.958 0.107 1.00 75.25 290 GLU A CA 1
ATOM 2188 C C . GLU A 1 290 ? 6.303 -4.122 1.034 1.00 75.25 290 GLU A C 1
ATOM 2190 O O . GLU A 1 290 ? 5.878 -5.178 0.559 1.00 75.25 290 GLU A O 1
ATOM 2195 N N . MET A 1 291 ? 6.396 -3.914 2.351 1.00 79.19 291 MET A N 1
ATOM 2196 C CA . MET A 1 291 ? 5.963 -4.886 3.352 1.00 79.19 291 MET A CA 1
ATOM 2197 C C . MET A 1 291 ? 4.484 -5.251 3.177 1.00 79.19 291 MET A C 1
ATOM 2199 O O . MET A 1 291 ? 4.139 -6.436 3.152 1.00 79.19 291 MET A O 1
ATOM 2203 N N . VAL A 1 292 ? 3.609 -4.256 3.014 1.00 75.44 292 VAL A N 1
ATOM 2204 C CA . VAL A 1 292 ? 2.165 -4.469 2.840 1.00 75.44 292 VAL A CA 1
ATOM 2205 C C . VAL A 1 292 ? 1.880 -5.188 1.530 1.00 75.44 292 VAL A C 1
ATOM 2207 O O . VAL A 1 292 ? 1.121 -6.152 1.525 1.00 75.44 292 VAL A O 1
ATOM 2210 N N . LEU A 1 293 ? 2.521 -4.781 0.433 1.00 77.62 293 LEU A N 1
ATOM 2211 C CA . LEU A 1 293 ? 2.347 -5.414 -0.869 1.00 77.62 293 LEU A CA 1
ATOM 2212 C C . LEU A 1 293 ? 2.826 -6.870 -0.853 1.00 77.62 293 LEU A C 1
ATOM 2214 O O . LEU A 1 293 ? 2.107 -7.755 -1.308 1.00 77.62 293 LEU A O 1
ATOM 2218 N N . LYS A 1 294 ? 4.007 -7.149 -0.289 1.00 79.56 294 LYS A N 1
ATOM 2219 C CA . LYS A 1 294 ? 4.526 -8.517 -0.136 1.00 79.56 294 LYS A CA 1
ATOM 2220 C C . LYS A 1 294 ? 3.593 -9.378 0.708 1.00 79.56 294 LYS A C 1
ATOM 2222 O O . LYS A 1 294 ? 3.282 -10.501 0.311 1.00 79.56 294 LYS A O 1
ATOM 2227 N N . SER A 1 295 ? 3.116 -8.840 1.829 1.00 79.25 295 SER A N 1
ATOM 2228 C CA . SER A 1 295 ? 2.176 -9.536 2.712 1.00 79.25 295 SER A CA 1
ATOM 2229 C C . SER A 1 295 ? 0.838 -9.777 2.023 1.00 79.25 295 SER A C 1
ATOM 2231 O O . SER A 1 295 ? 0.293 -10.867 2.117 1.00 79.25 295 SER A O 1
ATOM 2233 N N . PHE A 1 296 ? 0.340 -8.805 1.257 1.00 80.88 296 PHE A N 1
ATOM 2234 C CA . PHE A 1 296 ? -0.885 -8.934 0.472 1.00 80.88 296 PHE A CA 1
ATOM 2235 C C . PHE A 1 296 ? -0.757 -10.020 -0.588 1.00 80.88 296 PHE A C 1
ATOM 2237 O O . PHE A 1 296 ? -1.627 -10.874 -0.693 1.00 80.88 296 PHE A O 1
ATOM 2244 N N . LEU A 1 297 ? 0.347 -10.041 -1.335 1.00 77.69 297 LEU A N 1
ATOM 2245 C CA . LEU A 1 297 ? 0.615 -11.072 -2.338 1.00 77.69 297 LEU A CA 1
ATOM 2246 C C . LEU A 1 297 ? 0.778 -12.462 -1.708 1.00 77.69 297 LEU A C 1
ATOM 2248 O O . LEU A 1 297 ? 0.423 -13.464 -2.327 1.00 77.69 297 LEU A O 1
ATOM 2252 N N . ALA A 1 298 ? 1.332 -12.549 -0.496 1.00 79.94 298 ALA A N 1
ATOM 2253 C CA . ALA A 1 298 ? 1.404 -13.794 0.263 1.00 79.94 298 ALA A CA 1
ATOM 2254 C C . ALA A 1 298 ? 0.013 -14.250 0.722 1.00 79.94 298 ALA A C 1
ATOM 2256 O O . ALA A 1 298 ? -0.401 -15.351 0.376 1.00 79.94 298 ALA A O 1
ATOM 2257 N N . TRP A 1 299 ? -0.731 -13.380 1.403 1.00 82.19 299 TRP A N 1
ATOM 2258 C CA . TRP A 1 299 ? -2.091 -13.630 1.879 1.00 82.19 299 TRP A CA 1
ATOM 2259 C C . TRP A 1 299 ? -3.048 -14.011 0.744 1.00 82.19 299 TRP A C 1
ATOM 2261 O O . TRP A 1 299 ? -3.739 -15.024 0.816 1.00 82.19 299 TRP A O 1
ATOM 2271 N N . GLU A 1 300 ? -3.049 -13.246 -0.349 1.00 77.31 300 GLU A N 1
ATOM 2272 C CA . GLU A 1 300 ? -3.894 -13.507 -1.512 1.00 77.31 300 GLU A CA 1
ATOM 2273 C C . GLU A 1 300 ? -3.580 -14.886 -2.109 1.00 77.31 300 GLU A C 1
ATOM 2275 O O . GLU A 1 300 ? -4.488 -15.651 -2.440 1.00 77.31 300 GLU A O 1
ATOM 2280 N N . ARG A 1 301 ? -2.291 -15.220 -2.228 1.00 74.75 301 ARG A N 1
ATOM 2281 C CA . ARG A 1 301 ? -1.824 -16.520 -2.717 1.00 74.75 301 ARG A CA 1
ATOM 2282 C C . ARG A 1 301 ? -2.244 -17.665 -1.802 1.00 74.75 301 ARG A C 1
ATOM 2284 O O . ARG A 1 301 ? -2.699 -18.671 -2.338 1.00 74.75 301 ARG A O 1
ATOM 2291 N N . GLU A 1 302 ? -2.135 -17.522 -0.483 1.00 76.44 302 GLU A N 1
ATOM 2292 C CA . GLU A 1 302 ? -2.565 -18.560 0.465 1.00 76.44 302 GLU A CA 1
ATOM 2293 C C . GLU A 1 302 ? -4.081 -18.762 0.429 1.00 76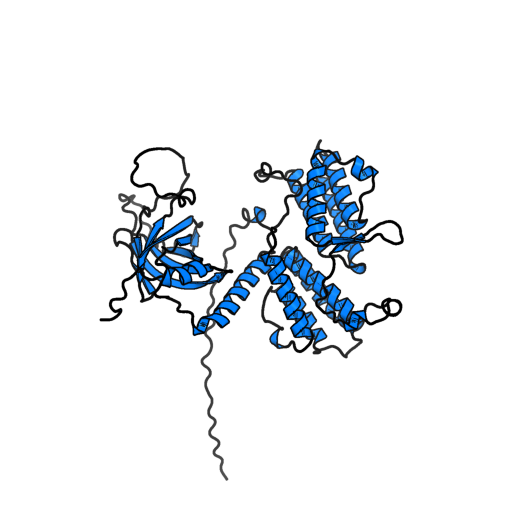.44 302 GLU A C 1
ATOM 2295 O O . GLU A 1 302 ? -4.524 -19.886 0.221 1.00 76.44 302 GLU A O 1
ATOM 2300 N N . ILE A 1 303 ? -4.894 -17.698 0.461 1.00 73.25 303 ILE A N 1
ATOM 2301 C CA . ILE A 1 303 ? -6.357 -17.825 0.317 1.00 73.25 303 ILE A CA 1
ATOM 2302 C C . ILE A 1 303 ? -6.720 -18.542 -0.978 1.00 73.25 303 ILE A C 1
ATOM 2304 O O . ILE A 1 303 ? -7.591 -19.410 -1.021 1.00 73.25 303 ILE A O 1
ATOM 2308 N N . ARG A 1 304 ? -6.065 -18.173 -2.079 1.00 68.62 304 ARG A N 1
ATOM 2309 C CA . ARG A 1 304 ? -6.311 -18.823 -3.367 1.00 68.62 304 ARG A CA 1
ATOM 2310 C C . ARG A 1 304 ? -5.895 -20.268 -3.340 1.00 68.62 304 ARG A C 1
ATOM 2312 O O . ARG A 1 304 ? -6.597 -21.083 -3.929 1.00 68.62 304 ARG A O 1
ATOM 2319 N N . LYS A 1 305 ? -4.765 -20.575 -2.714 1.00 70.00 305 LYS A N 1
ATOM 2320 C CA . LYS A 1 305 ? -4.330 -21.943 -2.510 1.00 70.00 305 LYS A CA 1
ATOM 2321 C C . LYS A 1 305 ? -5.415 -22.678 -1.738 1.00 70.00 305 LYS A C 1
ATOM 2323 O O . LYS A 1 305 ? -6.001 -23.557 -2.330 1.00 70.00 305 LYS A O 1
ATOM 2328 N N . GLU A 1 306 ? -5.843 -22.243 -0.564 1.00 72.69 306 GLU A N 1
ATOM 2329 C CA . GLU A 1 306 ? -6.903 -22.919 0.201 1.00 72.69 306 GLU A CA 1
ATOM 2330 C C . GLU A 1 306 ? -8.221 -23.100 -0.578 1.00 72.69 306 GLU A C 1
ATOM 2332 O O . GLU A 1 306 ? -8.797 -24.188 -0.600 1.00 72.69 306 GLU A O 1
ATOM 2337 N N . LEU A 1 307 ? -8.687 -22.060 -1.281 1.00 68.06 307 LEU A N 1
ATOM 2338 C CA . LEU A 1 307 ? -9.935 -22.109 -2.052 1.00 68.06 307 LEU A CA 1
ATOM 2339 C C . LEU A 1 307 ? -9.842 -22.992 -3.299 1.00 68.06 307 LEU A C 1
ATOM 2341 O O . LEU A 1 307 ? -10.850 -23.552 -3.738 1.00 68.06 307 LEU A O 1
ATOM 2345 N N . THR A 1 308 ? -8.665 -23.072 -3.922 1.00 67.56 308 THR A N 1
ATOM 2346 C CA . THR A 1 308 ? -8.492 -23.757 -5.210 1.00 67.56 308 THR A CA 1
ATOM 2347 C C . THR A 1 308 ? -7.713 -25.058 -5.115 1.00 67.56 308 THR A C 1
ATOM 2349 O O . THR A 1 308 ? -7.830 -25.853 -6.036 1.00 67.56 308 THR A O 1
ATOM 2352 N N . GLU A 1 309 ? -6.991 -25.333 -4.030 1.00 60.25 309 GLU A N 1
ATOM 2353 C CA . GLU A 1 309 ? -6.102 -26.487 -3.824 1.00 60.25 309 GLU A CA 1
ATOM 2354 C C . GLU A 1 309 ? -6.802 -27.831 -4.044 1.00 60.25 309 GLU A C 1
ATOM 2356 O O . GLU A 1 309 ? -6.229 -28.654 -4.760 1.00 60.25 309 GLU A O 1
ATOM 2361 N N . PRO A 1 310 ? -8.066 -28.050 -3.618 1.00 59.94 310 PRO A N 1
ATOM 2362 C CA . PRO A 1 310 ? -8.775 -29.287 -3.951 1.00 59.94 310 PRO A CA 1
ATOM 2363 C C . PRO A 1 310 ? -8.943 -29.514 -5.466 1.00 59.94 310 PRO A C 1
ATOM 2365 O O . PRO A 1 310 ? -9.069 -30.650 -5.922 1.00 59.94 310 PRO A O 1
ATOM 2368 N N . ALA A 1 311 ? -8.939 -28.441 -6.262 1.00 65.38 311 ALA A N 1
ATOM 2369 C CA . ALA A 1 311 ? -9.067 -28.459 -7.719 1.00 65.38 311 ALA A CA 1
ATOM 2370 C C . ALA A 1 311 ? -7.755 -28.110 -8.455 1.00 65.38 311 ALA A C 1
ATOM 2372 O O . ALA A 1 311 ? -7.683 -28.234 -9.686 1.00 65.38 311 ALA A O 1
ATOM 2373 N N . TRP A 1 312 ? -6.720 -27.668 -7.735 1.00 73.31 312 TRP A N 1
ATOM 2374 C CA . TRP A 1 312 ? -5.500 -27.134 -8.317 1.00 73.31 312 TRP A CA 1
ATOM 2375 C C . TRP A 1 312 ? -4.518 -28.255 -8.608 1.00 73.31 312 TRP A C 1
ATOM 2377 O O . TRP A 1 312 ? -3.902 -28.846 -7.725 1.00 73.31 312 TRP A O 1
ATOM 2387 N N . LYS A 1 313 ? -4.319 -28.529 -9.893 1.00 84.88 313 LYS A N 1
ATOM 2388 C CA . LYS A 1 313 ? -3.233 -29.398 -10.334 1.00 84.88 313 LYS A CA 1
ATOM 2389 C C . LYS A 1 313 ? -1.991 -28.533 -10.488 1.00 84.88 313 LYS A C 1
ATOM 2391 O O . LYS A 1 313 ? -1.973 -27.667 -11.356 1.00 84.88 313 LYS A O 1
ATOM 2396 N N . SER A 1 314 ? -0.938 -28.825 -9.723 1.00 86.75 314 SER A N 1
ATOM 2397 C CA . SER A 1 314 ? 0.383 -28.179 -9.861 1.00 86.75 314 SER A CA 1
ATOM 2398 C C . SER A 1 314 ? 0.966 -28.287 -11.277 1.00 86.75 314 SER A C 1
ATOM 2400 O O . SER A 1 314 ? 1.875 -27.545 -11.640 1.00 86.75 314 SER A O 1
ATOM 2402 N N . ARG A 1 315 ? 0.441 -29.221 -12.082 1.00 91.75 315 ARG A N 1
ATOM 2403 C CA . ARG A 1 315 ? 0.816 -29.499 -13.472 1.00 91.75 315 ARG A CA 1
ATOM 2404 C C . ARG A 1 315 ? -0.450 -29.694 -14.311 1.00 91.75 315 ARG A C 1
ATOM 2406 O O . ARG A 1 315 ? -0.837 -30.831 -14.601 1.00 91.75 315 ARG A O 1
ATOM 2413 N N . PRO A 1 316 ? -1.179 -28.618 -14.630 1.00 91.12 316 PRO A N 1
ATOM 2414 C CA . PRO A 1 316 ? -2.452 -28.744 -15.313 1.00 91.12 316 PRO A CA 1
ATOM 2415 C C . PRO A 1 316 ? -2.200 -29.100 -16.790 1.00 91.12 316 PRO A C 1
ATOM 2417 O O . PRO A 1 316 ? -1.257 -28.623 -17.424 1.00 91.12 316 PRO A O 1
ATOM 2420 N N . SER A 1 317 ? -3.008 -30.009 -17.339 1.00 91.50 317 SER A N 1
ATOM 2421 C CA . SER A 1 317 ? -2.771 -30.606 -18.664 1.00 91.50 317 SER A CA 1
ATOM 2422 C C . SER A 1 317 ? -2.929 -29.629 -19.830 1.00 91.50 317 SER A C 1
ATOM 2424 O O . SER A 1 317 ? -2.493 -29.927 -20.934 1.00 91.50 317 SER A O 1
ATOM 2426 N N . ASP A 1 318 ? -3.568 -28.486 -19.599 1.00 91.19 318 ASP A N 1
ATOM 2427 C CA . ASP A 1 318 ? -3.734 -27.396 -20.563 1.00 91.19 318 ASP A CA 1
ATOM 2428 C C . ASP A 1 318 ? -2.457 -26.563 -20.766 1.00 91.19 318 ASP A C 1
ATOM 2430 O O . ASP A 1 318 ? -2.333 -25.906 -21.798 1.00 91.19 318 ASP A O 1
ATOM 2434 N N . LEU A 1 319 ? -1.501 -26.623 -19.832 1.00 94.19 319 LEU A N 1
ATOM 2435 C CA . LEU A 1 319 ? -0.183 -25.985 -19.956 1.00 94.19 319 LEU A CA 1
ATOM 2436 C C . LEU A 1 319 ? 0.904 -26.934 -20.492 1.00 94.19 319 LEU A C 1
ATOM 2438 O O . LEU A 1 319 ? 1.992 -26.485 -20.857 1.00 94.19 319 LEU A O 1
ATOM 2442 N N . VAL A 1 320 ? 0.604 -28.234 -20.588 1.00 95.25 320 VAL A N 1
ATOM 2443 C CA . VAL A 1 320 ? 1.486 -29.253 -21.175 1.00 95.25 320 VAL A CA 1
ATOM 2444 C C . VAL A 1 320 ? 1.554 -29.066 -22.689 1.00 95.25 320 VAL A C 1
ATOM 2446 O O . VAL A 1 320 ? 0.535 -29.058 -23.385 1.00 95.25 320 VAL A O 1
ATOM 2449 N N . GLY A 1 321 ? 2.768 -28.971 -23.216 1.00 95.25 321 GLY A N 1
ATOM 2450 C CA . GLY A 1 321 ? 3.000 -28.734 -24.634 1.00 95.25 321 GLY A CA 1
ATOM 2451 C C . GLY A 1 321 ? 4.294 -27.985 -24.904 1.00 95.25 321 GLY A C 1
ATOM 2452 O O . GLY A 1 321 ? 5.081 -27.738 -23.994 1.00 95.25 321 GLY A O 1
ATOM 2453 N N . SER A 1 322 ? 4.504 -27.643 -26.168 1.00 96.31 322 SER A N 1
ATOM 2454 C CA . SER A 1 322 ? 5.678 -26.933 -26.661 1.00 96.31 322 SER A CA 1
ATOM 2455 C C . SER A 1 322 ? 5.412 -25.433 -26.716 1.00 96.31 322 SER A C 1
ATOM 2457 O O . SER A 1 322 ? 4.457 -24.980 -27.347 1.00 96.31 322 SER A O 1
ATOM 2459 N N . TRP A 1 323 ? 6.281 -24.665 -26.075 1.00 96.56 323 TRP A N 1
ATOM 2460 C CA . TRP A 1 323 ? 6.229 -23.221 -25.929 1.00 96.56 323 TRP A CA 1
ATOM 2461 C C . TRP A 1 323 ? 7.427 -22.586 -26.631 1.00 96.56 323 TRP A C 1
ATOM 2463 O O . TRP A 1 323 ? 8.565 -22.935 -26.338 1.00 96.56 323 TRP A O 1
ATOM 2473 N N . ALA A 1 324 ? 7.192 -21.639 -27.533 1.00 94.50 324 ALA A N 1
ATOM 2474 C CA . ALA A 1 324 ? 8.266 -20.845 -28.125 1.00 94.50 324 ALA A CA 1
ATOM 2475 C C . ALA A 1 324 ? 8.666 -19.739 -27.148 1.00 94.50 324 ALA A C 1
ATOM 2477 O O . ALA A 1 324 ? 7.819 -18.909 -26.815 1.00 94.50 324 ALA A O 1
ATOM 2478 N N . LEU A 1 325 ? 9.917 -19.751 -26.691 1.00 93.06 325 LEU A N 1
ATOM 2479 C CA . LEU A 1 325 ? 10.526 -18.769 -25.803 1.00 93.06 325 LEU A CA 1
ATOM 2480 C C . LEU A 1 325 ? 11.186 -17.651 -26.604 1.00 93.06 325 LEU A C 1
ATOM 2482 O O . LEU A 1 325 ? 11.981 -17.894 -27.507 1.00 93.06 325 LEU A O 1
ATOM 2486 N N . ASN A 1 326 ? 10.875 -16.420 -26.215 1.00 89.38 326 ASN A N 1
ATOM 2487 C CA . ASN A 1 326 ? 11.484 -15.209 -26.725 1.00 89.38 326 ASN A CA 1
ATOM 2488 C C . ASN A 1 326 ? 12.058 -14.395 -25.554 1.00 89.38 326 ASN A C 1
ATOM 2490 O O . ASN A 1 326 ? 11.328 -13.990 -24.645 1.00 89.38 326 ASN A O 1
ATOM 2494 N N . THR A 1 327 ? 13.371 -14.172 -25.577 1.00 81.00 327 THR A N 1
ATOM 2495 C CA . THR A 1 327 ? 14.117 -13.378 -24.586 1.00 81.00 327 THR A CA 1
ATOM 2496 C C . THR A 1 327 ? 14.579 -12.022 -25.125 1.00 81.00 327 THR A C 1
ATOM 2498 O O . THR A 1 327 ? 15.110 -11.216 -24.365 1.00 81.00 327 THR A O 1
ATOM 2501 N N . SER A 1 328 ? 14.403 -11.747 -26.421 1.00 67.62 328 SER A N 1
ATOM 2502 C CA . SER A 1 328 ? 14.722 -10.446 -27.012 1.00 67.62 328 SER A CA 1
ATOM 2503 C C . SER A 1 328 ? 13.549 -9.497 -26.787 1.00 67.62 328 SER A C 1
ATOM 2505 O O . SER A 1 328 ? 12.484 -9.751 -27.332 1.00 67.62 328 SER A O 1
ATOM 2507 N N . GLY A 1 329 ? 13.753 -8.461 -25.962 1.00 56.66 329 GLY A N 1
ATOM 2508 C CA . GLY A 1 329 ? 12.975 -7.213 -25.858 1.00 56.66 329 GLY A CA 1
ATOM 2509 C C . GLY A 1 329 ? 11.454 -7.267 -26.092 1.00 56.66 329 GLY A C 1
ATOM 2510 O O . GLY A 1 329 ? 10.974 -7.572 -27.173 1.00 56.66 329 GLY A O 1
ATOM 2511 N N . TRP A 1 330 ? 10.678 -6.832 -25.099 1.00 47.62 330 TRP A N 1
ATOM 2512 C CA . TRP A 1 330 ? 9.204 -6.755 -25.118 1.00 47.62 330 TRP A CA 1
ATOM 2513 C C . TRP A 1 330 ? 8.569 -6.012 -26.320 1.00 47.62 330 TRP A C 1
ATOM 2515 O O . TRP A 1 330 ? 7.380 -6.190 -26.576 1.00 47.62 330 TRP A O 1
ATOM 2525 N N . ASP A 1 331 ? 9.338 -5.230 -27.079 1.00 46.25 331 ASP A N 1
ATOM 2526 C CA . ASP A 1 331 ? 8.872 -4.310 -28.129 1.00 46.25 331 ASP A CA 1
ATOM 2527 C C . ASP A 1 331 ? 8.253 -4.951 -29.392 1.00 46.25 331 ASP A C 1
ATOM 2529 O O . ASP A 1 331 ? 7.963 -4.245 -30.352 1.00 46.25 331 ASP A O 1
ATOM 2533 N N . GLY A 1 332 ? 7.993 -6.265 -29.425 1.00 42.62 332 GLY A N 1
ATOM 2534 C CA . GLY A 1 332 ? 7.603 -6.949 -30.668 1.00 42.62 332 GLY A CA 1
ATOM 2535 C C . GLY A 1 332 ? 6.547 -8.050 -30.586 1.00 42.62 332 GLY A C 1
ATOM 2536 O O . GLY A 1 332 ? 6.469 -8.854 -31.510 1.00 42.62 332 GLY A O 1
ATOM 2537 N N . LEU A 1 333 ? 5.734 -8.155 -29.525 1.00 43.16 333 LEU A N 1
ATOM 2538 C CA . LEU A 1 333 ? 4.720 -9.230 -29.449 1.00 43.16 333 LEU A CA 1
ATOM 2539 C C . LEU A 1 333 ? 3.343 -8.885 -30.046 1.00 43.16 333 LEU A C 1
ATOM 2541 O O . LEU A 1 333 ? 2.426 -9.714 -29.956 1.00 43.16 333 LEU A O 1
ATOM 2545 N N . THR A 1 334 ? 3.183 -7.697 -30.638 1.00 43.28 334 THR A N 1
ATOM 2546 C CA . THR A 1 334 ? 1.952 -7.306 -31.344 1.00 43.28 334 THR A CA 1
ATOM 2547 C C . THR A 1 334 ? 1.891 -7.800 -32.781 1.00 43.28 334 THR A C 1
ATOM 2549 O O . THR A 1 334 ? 0.793 -8.123 -33.206 1.00 43.28 334 THR A O 1
ATOM 2552 N N . ASP A 1 335 ? 3.011 -8.014 -33.472 1.00 40.97 335 ASP A N 1
ATOM 2553 C CA . ASP A 1 335 ? 3.011 -8.540 -34.841 1.00 40.97 335 ASP A CA 1
ATOM 2554 C C . ASP A 1 335 ? 4.275 -9.372 -35.083 1.00 40.97 335 ASP A C 1
ATOM 2556 O O . ASP A 1 335 ? 5.364 -8.831 -35.243 1.00 40.97 335 ASP A O 1
ATOM 2560 N N . LEU A 1 336 ? 4.146 -10.703 -35.108 1.00 37.03 336 LEU A N 1
ATOM 2561 C CA . LEU A 1 336 ? 5.176 -11.548 -35.718 1.00 37.03 336 LEU A CA 1
ATOM 2562 C C . LEU A 1 336 ? 5.009 -11.437 -37.240 1.00 37.03 336 LEU A C 1
ATOM 2564 O O . LEU A 1 336 ? 3.970 -11.884 -37.739 1.00 37.03 336 LEU A O 1
ATOM 2568 N N . PRO A 1 337 ? 5.980 -10.889 -37.990 1.00 35.81 337 PRO A N 1
ATOM 2569 C CA . PRO A 1 337 ? 5.912 -10.890 -39.438 1.00 35.81 337 PRO A CA 1
ATOM 2570 C C . PRO A 1 337 ? 6.224 -12.291 -39.966 1.00 35.81 337 PRO A C 1
ATOM 2572 O O . PRO A 1 337 ? 7.144 -12.968 -39.502 1.00 35.81 337 PRO A O 1
ATOM 2575 N N . VAL A 1 338 ? 5.467 -12.699 -40.982 1.00 43.25 338 VAL A N 1
ATOM 2576 C CA . VAL A 1 338 ? 5.951 -13.612 -42.020 1.00 43.25 338 VAL A CA 1
ATOM 2577 C C . VAL A 1 338 ? 7.185 -12.958 -42.649 1.00 43.25 338 VAL A C 1
ATOM 2579 O O . VAL A 1 338 ? 7.095 -11.801 -43.040 1.00 43.25 338 VAL A O 1
ATOM 2582 N N . ASP A 1 339 ? 8.302 -13.686 -42.689 1.00 41.72 339 ASP A N 1
ATOM 2583 C CA . ASP A 1 339 ? 9.550 -13.407 -43.416 1.00 41.72 339 ASP A CA 1
ATOM 2584 C C . ASP A 1 339 ? 9.910 -11.937 -43.690 1.00 41.72 339 ASP A C 1
ATOM 2586 O O . ASP A 1 339 ? 9.443 -11.329 -44.652 1.00 41.72 339 ASP A O 1
ATOM 2590 N N . SER A 1 340 ? 10.907 -11.420 -42.969 1.00 38.41 340 SER A N 1
ATOM 2591 C CA . SER A 1 340 ? 11.751 -10.360 -43.529 1.00 38.41 340 SER A CA 1
ATOM 2592 C C . SER A 1 340 ? 13.094 -10.254 -42.818 1.00 38.41 340 SER A C 1
ATOM 2594 O O . SER A 1 340 ? 13.201 -9.862 -41.659 1.00 38.41 340 SER A O 1
ATOM 2596 N N . SER A 1 341 ? 14.133 -10.574 -43.579 1.00 40.16 341 SER A N 1
ATOM 2597 C CA . SER A 1 341 ? 15.510 -10.153 -43.379 1.00 40.16 341 SER A CA 1
ATOM 2598 C C . SER A 1 341 ? 15.655 -8.626 -43.473 1.00 40.16 341 SER A C 1
ATOM 2600 O O . SER A 1 341 ? 15.165 -8.047 -44.442 1.00 40.16 341 SER A O 1
ATOM 2602 N N . ALA A 1 342 ? 16.453 -8.055 -42.560 1.00 43.59 342 ALA A N 1
ATOM 2603 C CA . ALA A 1 342 ? 17.237 -6.807 -42.649 1.00 43.59 342 ALA A CA 1
ATOM 2604 C C . ALA A 1 342 ? 16.884 -5.664 -41.667 1.00 43.59 342 ALA A C 1
ATOM 2606 O O . ALA A 1 342 ? 15.724 -5.333 -41.456 1.00 43.59 342 ALA A O 1
ATOM 2607 N N . ALA A 1 343 ? 17.971 -5.016 -41.206 1.00 38.25 343 ALA A N 1
ATOM 2608 C CA . ALA A 1 343 ? 18.120 -3.804 -40.375 1.00 38.25 343 ALA A CA 1
ATOM 2609 C C . ALA A 1 343 ? 17.940 -3.990 -38.849 1.00 38.25 343 ALA A C 1
ATOM 2611 O O . ALA A 1 343 ? 17.011 -4.642 -38.409 1.00 38.25 343 ALA A O 1
ATOM 2612 N N . GLY A 1 344 ? 18.771 -3.453 -37.947 1.00 37.81 344 GLY A N 1
ATOM 2613 C CA . GLY A 1 344 ? 19.969 -2.619 -38.061 1.00 37.81 344 GLY A CA 1
ATOM 2614 C C . GLY A 1 344 ? 20.259 -1.914 -36.720 1.00 37.81 344 GLY A C 1
ATOM 2615 O O . GLY A 1 344 ? 19.443 -1.129 -36.266 1.00 37.81 344 GLY A O 1
ATOM 2616 N N . GLY A 1 345 ? 21.418 -2.204 -36.113 1.00 38.62 345 GLY A N 1
ATOM 2617 C CA . GLY A 1 345 ? 22.226 -1.326 -35.244 1.00 38.62 345 GLY A CA 1
ATOM 2618 C C . GLY A 1 345 ? 21.597 -0.618 -34.032 1.00 38.62 345 GLY A C 1
ATOM 2619 O O . GLY A 1 345 ? 21.278 0.562 -34.118 1.00 38.62 345 GLY A O 1
ATOM 2620 N N . GLY A 1 346 ? 21.610 -1.275 -32.866 1.00 34.31 346 GLY A N 1
ATOM 2621 C CA . GLY A 1 346 ? 21.543 -0.630 -31.548 1.00 34.31 346 GLY A CA 1
ATOM 2622 C C . GLY A 1 346 ? 22.509 -1.319 -30.580 1.00 34.31 346 GLY A C 1
ATOM 2623 O O . GLY A 1 346 ? 22.428 -2.528 -30.383 1.00 34.31 346 GLY A O 1
ATOM 2624 N N . THR A 1 347 ? 23.468 -0.579 -30.027 1.00 36.25 347 THR A N 1
ATOM 2625 C CA . THR A 1 347 ? 24.478 -1.077 -29.080 1.00 36.25 347 THR A CA 1
ATOM 2626 C C . THR A 1 347 ? 23.847 -1.350 -27.714 1.00 36.25 347 THR A C 1
ATOM 2628 O O . THR A 1 347 ? 23.750 -0.448 -26.885 1.00 36.25 347 THR A O 1
ATOM 2631 N N . THR A 1 348 ? 23.414 -2.589 -27.477 1.00 40.66 348 THR A N 1
ATOM 2632 C CA . THR A 1 348 ? 23.113 -3.101 -26.133 1.00 40.66 348 THR A CA 1
ATOM 2633 C C . THR A 1 348 ? 24.414 -3.523 -25.465 1.00 40.66 348 THR A C 1
ATOM 2635 O O . THR A 1 348 ? 25.035 -4.510 -25.863 1.00 40.66 348 THR A O 1
ATOM 2638 N N . ASP A 1 349 ? 24.840 -2.744 -24.479 1.00 36.75 349 ASP A N 1
ATOM 2639 C CA . ASP A 1 349 ? 26.031 -3.003 -23.681 1.00 36.75 349 ASP A CA 1
ATOM 2640 C C . ASP A 1 349 ? 25.852 -4.296 -22.854 1.00 36.75 349 ASP A C 1
ATOM 2642 O O . ASP A 1 349 ? 24.857 -4.480 -22.154 1.00 36.75 349 ASP A O 1
ATOM 2646 N N . GLY A 1 350 ? 26.797 -5.228 -22.988 1.00 43.09 350 GLY A N 1
ATOM 2647 C CA . GLY A 1 350 ? 27.047 -6.316 -22.033 1.00 43.09 350 GLY A CA 1
ATOM 2648 C C . GLY A 1 350 ? 26.098 -7.524 -21.948 1.00 43.09 350 GLY A C 1
ATOM 2649 O O . GLY A 1 350 ? 26.440 -8.464 -21.227 1.00 43.09 350 GLY A O 1
ATOM 2650 N N . MET A 1 351 ? 24.954 -7.581 -22.640 1.00 48.28 351 MET A N 1
ATOM 2651 C CA . MET A 1 351 ? 24.082 -8.764 -22.536 1.00 48.28 351 MET A CA 1
ATOM 2652 C C . MET A 1 351 ? 24.655 -9.929 -23.357 1.00 48.28 351 MET A C 1
ATOM 2654 O O . MET A 1 351 ? 24.669 -9.898 -24.585 1.00 48.28 351 MET A O 1
ATOM 2658 N N . VAL A 1 352 ? 25.166 -10.955 -22.667 1.00 54.62 352 VAL A N 1
ATOM 2659 C CA . VAL A 1 352 ? 25.664 -12.190 -23.288 1.00 54.62 352 VAL A CA 1
ATOM 2660 C C . VAL A 1 352 ? 24.519 -12.823 -24.076 1.00 54.62 352 VAL A C 1
ATOM 2662 O O . VAL A 1 352 ? 23.538 -13.275 -23.486 1.00 54.62 352 VAL A O 1
ATOM 2665 N N . ASP A 1 353 ? 24.642 -12.858 -25.403 1.00 61.78 353 ASP A N 1
ATOM 2666 C CA . ASP A 1 353 ? 23.734 -13.626 -26.248 1.00 61.78 353 ASP A CA 1
ATOM 2667 C C . ASP A 1 353 ? 23.906 -15.114 -25.916 1.00 61.78 353 ASP A C 1
ATOM 2669 O O . ASP A 1 353 ? 24.879 -15.764 -26.304 1.00 61.78 353 ASP A O 1
ATOM 2673 N N . LEU A 1 354 ? 22.964 -15.646 -25.138 1.00 65.56 354 LEU A N 1
ATOM 2674 C CA . LEU A 1 354 ? 22.920 -17.056 -24.758 1.00 65.56 354 LEU A CA 1
ATOM 2675 C C . LEU A 1 354 ? 22.465 -17.954 -25.926 1.00 65.56 354 LEU A C 1
ATOM 2677 O O . LEU A 1 354 ? 22.343 -19.166 -25.753 1.00 65.56 354 LEU A O 1
ATOM 2681 N N . GLY A 1 355 ? 22.186 -17.388 -27.109 1.00 69.31 355 GLY A N 1
ATOM 2682 C CA . GLY A 1 355 ? 21.697 -18.126 -28.270 1.00 69.31 355 GLY A CA 1
ATOM 2683 C C . GLY A 1 355 ? 20.334 -18.772 -28.017 1.00 69.31 355 GLY A C 1
ATOM 2684 O O . GLY A 1 355 ? 20.057 -19.851 -28.547 1.00 69.31 355 GLY A O 1
ATOM 2685 N N . LEU A 1 356 ? 19.511 -18.153 -27.165 1.00 73.50 356 LEU A N 1
ATOM 2686 C CA . LEU A 1 356 ? 18.189 -18.648 -26.756 1.00 73.50 356 LEU A CA 1
ATOM 2687 C C . LEU A 1 356 ? 17.049 -18.127 -27.643 1.00 73.50 356 LEU A C 1
ATOM 2689 O O . LEU A 1 356 ? 15.885 -18.409 -27.357 1.00 73.50 356 LEU A O 1
ATOM 2693 N N . SER A 1 357 ? 17.363 -17.396 -28.716 1.00 73.50 357 SER A N 1
ATOM 2694 C CA . SER A 1 357 ? 16.390 -17.061 -29.754 1.00 73.50 357 SER A CA 1
ATOM 2695 C C . SER A 1 357 ? 15.784 -18.338 -30.347 1.00 73.50 357 SER A C 1
ATOM 2697 O O . SER A 1 357 ? 16.480 -19.334 -30.571 1.00 73.50 357 SER A O 1
ATOM 2699 N N . ASP A 1 358 ? 14.464 -18.316 -30.537 1.00 78.00 358 ASP A N 1
ATOM 2700 C CA . ASP A 1 358 ? 13.656 -19.413 -31.084 1.00 78.00 358 ASP A CA 1
ATOM 2701 C C . ASP A 1 358 ? 13.705 -20.732 -30.290 1.00 78.00 358 ASP A C 1
ATOM 2703 O O . ASP A 1 358 ? 13.440 -21.813 -30.824 1.00 78.00 358 ASP A O 1
ATOM 2707 N N . LEU A 1 359 ? 14.014 -20.675 -28.989 1.00 90.94 359 LEU A N 1
ATOM 2708 C CA . LEU A 1 359 ? 14.016 -21.866 -28.144 1.00 90.94 359 LEU A CA 1
ATOM 2709 C C . LEU A 1 359 ? 12.592 -22.406 -27.958 1.00 90.94 359 LEU A C 1
ATOM 2711 O O . LEU A 1 359 ? 11.725 -21.737 -27.401 1.00 90.94 359 LEU A O 1
ATOM 2715 N N . VAL A 1 360 ? 12.359 -23.661 -28.342 1.00 95.00 360 VAL A N 1
ATOM 2716 C CA . VAL A 1 360 ? 11.114 -24.369 -28.020 1.00 95.00 360 VAL A CA 1
ATOM 2717 C C . VAL A 1 360 ? 11.294 -25.166 -26.731 1.00 95.00 360 VAL A C 1
ATOM 2719 O O . VAL A 1 360 ? 12.066 -26.120 -26.672 1.00 95.00 360 VAL A O 1
ATOM 2722 N N . VAL A 1 361 ? 10.545 -24.791 -25.700 1.00 95.94 361 VAL A N 1
ATOM 2723 C CA . VAL A 1 361 ? 10.528 -25.434 -24.384 1.00 95.94 361 VAL A CA 1
ATOM 2724 C C . VAL A 1 361 ? 9.268 -26.275 -24.259 1.00 95.94 361 VAL A C 1
ATOM 2726 O O . VAL A 1 361 ? 8.166 -25.770 -24.434 1.00 95.94 361 VAL A O 1
ATOM 2729 N N . SER A 1 362 ? 9.397 -27.562 -23.953 1.00 97.25 362 SER A N 1
ATOM 2730 C CA . SER A 1 362 ? 8.253 -28.465 -23.825 1.00 97.25 362 SER A CA 1
ATOM 2731 C C . SER A 1 362 ? 7.998 -28.850 -22.371 1.00 97.25 362 SER A C 1
ATOM 2733 O O . SER A 1 362 ? 8.830 -29.493 -21.735 1.00 97.25 362 SER A O 1
ATOM 2735 N N . PHE A 1 363 ? 6.827 -28.484 -21.853 1.00 97.44 363 PHE A N 1
ATOM 2736 C CA . PHE A 1 363 ? 6.359 -28.869 -20.523 1.00 97.44 363 PHE A CA 1
ATOM 2737 C C . PHE A 1 363 ? 5.695 -30.240 -20.584 1.00 97.44 363 PHE A C 1
ATOM 2739 O O . PHE A 1 363 ? 4.709 -30.423 -21.301 1.00 97.44 363 PHE A O 1
ATOM 2746 N N . ARG A 1 364 ? 6.227 -31.211 -19.835 1.00 96.62 364 ARG A N 1
ATOM 2747 C CA . ARG A 1 364 ? 5.714 -32.587 -19.786 1.00 96.62 364 ARG A CA 1
ATOM 2748 C C . ARG A 1 364 ? 4.789 -32.813 -18.590 1.00 96.62 364 ARG A C 1
ATOM 2750 O O . ARG A 1 364 ? 4.892 -32.142 -17.567 1.00 96.62 364 ARG A O 1
ATOM 2757 N N . LYS A 1 365 ? 3.890 -33.799 -18.700 1.00 94.69 365 LYS A N 1
ATOM 2758 C CA . LYS A 1 365 ? 2.911 -34.147 -17.645 1.00 94.69 365 LYS A CA 1
ATOM 2759 C C . LYS A 1 365 ? 3.565 -34.565 -16.321 1.00 94.69 365 LYS A C 1
ATOM 2761 O O . LYS A 1 365 ? 2.986 -34.359 -15.260 1.00 94.69 365 LYS A O 1
ATOM 2766 N N . ASP A 1 366 ? 4.764 -35.136 -16.386 1.00 94.94 366 ASP A N 1
ATOM 2767 C CA . ASP A 1 366 ? 5.556 -35.569 -15.229 1.00 94.94 366 ASP A CA 1
ATOM 2768 C C . ASP A 1 366 ? 6.259 -34.411 -14.497 1.00 94.94 366 ASP A C 1
ATOM 2770 O O . ASP A 1 366 ? 6.934 -34.643 -13.495 1.00 94.94 366 ASP A O 1
ATOM 2774 N N . GLY A 1 367 ? 6.077 -33.171 -14.963 1.00 95.38 367 GLY A N 1
ATOM 2775 C CA . GLY A 1 367 ? 6.714 -31.982 -14.407 1.00 95.38 367 GLY A CA 1
ATOM 2776 C C . GLY A 1 367 ? 8.097 -31.696 -14.962 1.00 95.38 367 GLY A C 1
ATOM 2777 O O . GLY A 1 367 ? 8.695 -30.713 -14.552 1.00 95.38 367 GLY A O 1
ATOM 2778 N N . THR A 1 368 ? 8.619 -32.501 -15.887 1.00 96.94 368 THR A N 1
ATOM 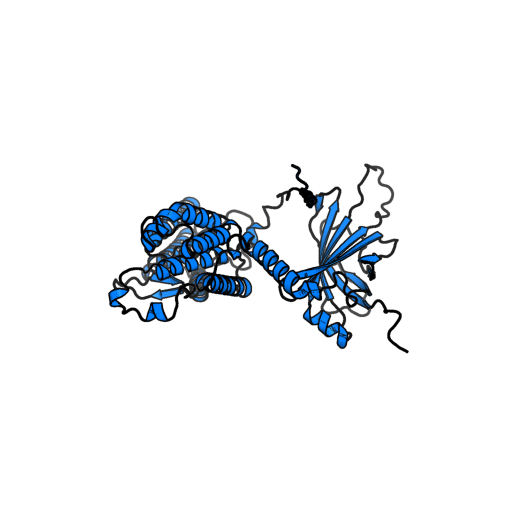2779 C CA . THR A 1 368 ? 9.924 -32.229 -16.495 1.00 96.94 368 THR A CA 1
ATOM 2780 C C . THR A 1 368 ? 9.818 -31.206 -17.622 1.00 96.94 368 THR A C 1
ATOM 2782 O O . THR A 1 368 ? 8.794 -31.083 -18.307 1.00 96.94 368 THR A O 1
ATOM 2785 N N . VAL A 1 369 ? 10.897 -30.452 -17.807 1.00 97.25 369 VAL A N 1
ATOM 2786 C CA . VAL A 1 369 ? 11.073 -29.513 -18.912 1.00 97.25 369 VAL A CA 1
ATOM 2787 C C . VAL A 1 369 ? 11.976 -30.168 -19.945 1.00 97.25 369 VAL A C 1
ATOM 2789 O O . VAL A 1 369 ? 13.083 -30.595 -19.632 1.00 97.25 369 VAL A O 1
ATOM 2792 N N . GLN A 1 370 ? 11.527 -30.233 -21.192 1.00 97.25 370 GLN A N 1
ATOM 2793 C CA . GLN A 1 370 ? 12.342 -30.706 -22.302 1.00 97.25 370 GLN A CA 1
ATOM 2794 C C . GLN A 1 370 ? 12.731 -29.527 -23.191 1.00 97.25 370 GLN A C 1
ATOM 2796 O O . GLN A 1 370 ? 11.869 -28.809 -23.690 1.00 97.25 370 GLN A O 1
ATOM 2801 N N . ILE A 1 371 ? 14.029 -29.370 -23.426 1.00 95.88 371 ILE A N 1
ATOM 2802 C CA . ILE A 1 371 ? 14.593 -28.425 -24.394 1.00 95.88 371 ILE A CA 1
ATOM 2803 C C . ILE A 1 371 ? 15.505 -29.184 -25.368 1.00 95.88 371 ILE A C 1
ATOM 2805 O O . ILE A 1 371 ? 15.886 -30.321 -25.069 1.00 95.88 371 ILE A O 1
ATOM 2809 N N . PRO A 1 372 ? 15.842 -28.612 -26.537 1.00 95.00 372 PRO A N 1
ATOM 2810 C CA . PRO A 1 372 ? 16.817 -29.214 -27.437 1.00 95.00 372 PRO A CA 1
ATOM 2811 C C . PRO A 1 372 ? 18.168 -29.405 -26.734 1.00 95.00 372 PRO A C 1
ATOM 2813 O O . PRO A 1 372 ? 18.650 -28.503 -26.046 1.00 95.00 372 PRO A O 1
ATOM 2816 N N . VAL A 1 373 ? 18.776 -30.582 -26.890 1.00 92.19 373 VAL A N 1
ATOM 2817 C CA . VAL A 1 373 ? 19.978 -30.999 -26.138 1.00 92.19 373 VAL A CA 1
ATOM 2818 C C . VAL A 1 373 ? 21.166 -30.076 -26.418 1.00 92.19 373 VAL A C 1
ATOM 2820 O O . VAL A 1 373 ? 21.984 -29.805 -25.544 1.00 92.19 373 VAL A O 1
ATOM 2823 N N . GLU A 1 374 ? 21.243 -29.540 -27.633 1.00 90.75 374 GLU A N 1
ATOM 2824 C CA . GLU A 1 374 ? 22.240 -28.560 -28.050 1.00 90.75 374 GLU A CA 1
ATOM 2825 C C . GLU A 1 374 ? 22.079 -27.190 -27.376 1.00 90.75 374 GLU A C 1
ATOM 2827 O O . GLU A 1 374 ? 23.019 -26.396 -27.395 1.00 90.75 374 GLU A O 1
ATOM 2832 N N . LYS A 1 375 ? 20.907 -26.915 -26.790 1.00 91.44 375 LYS A N 1
ATOM 2833 C CA . LYS A 1 375 ? 20.598 -25.691 -26.041 1.00 91.44 375 LYS A CA 1
ATOM 2834 C C . LYS A 1 375 ? 20.711 -25.890 -24.532 1.00 91.44 375 LYS A C 1
ATOM 2836 O O . LYS A 1 375 ? 20.959 -24.913 -23.832 1.00 91.44 375 LYS A O 1
ATOM 2841 N N . GLY A 1 376 ? 20.583 -27.120 -24.026 1.00 93.56 376 GLY A N 1
ATOM 2842 C CA . GLY A 1 376 ? 20.814 -27.436 -22.617 1.00 93.56 376 GLY A CA 1
ATOM 2843 C C . GLY A 1 376 ? 20.013 -28.622 -22.088 1.00 93.56 376 GLY A C 1
ATOM 2844 O O . GLY A 1 376 ? 19.568 -29.489 -22.836 1.00 93.56 376 GLY A O 1
ATOM 2845 N N . VAL A 1 377 ? 19.817 -28.633 -20.770 1.00 96.00 377 VAL A N 1
ATOM 2846 C CA . VAL A 1 377 ? 19.001 -29.606 -20.038 1.00 96.00 377 VAL A CA 1
ATOM 2847 C C . VAL A 1 377 ? 17.897 -28.869 -19.287 1.00 96.00 377 VAL A C 1
ATOM 2849 O O . VAL A 1 377 ? 18.177 -28.006 -18.460 1.00 96.00 377 VAL A O 1
ATOM 2852 N N . GLY A 1 378 ? 16.638 -29.202 -19.561 1.00 94.75 378 GLY A N 1
ATOM 2853 C CA . GLY A 1 378 ? 15.515 -28.705 -18.770 1.00 94.75 378 GLY A CA 1
ATOM 2854 C C . GLY A 1 378 ? 15.374 -29.495 -17.468 1.00 94.75 378 GLY A C 1
ATOM 2855 O O . GLY A 1 378 ? 15.702 -30.680 -17.411 1.00 94.75 378 GLY A O 1
ATOM 2856 N N . LEU A 1 379 ? 14.917 -28.825 -16.414 1.00 95.94 379 LEU A N 1
ATOM 2857 C CA . LEU A 1 379 ? 14.738 -29.408 -15.088 1.00 95.94 379 LEU A CA 1
ATOM 2858 C C . LEU A 1 379 ? 13.247 -29.654 -14.824 1.00 95.94 379 LEU A C 1
ATOM 2860 O O . LEU A 1 379 ? 12.623 -30.473 -15.499 1.00 95.94 379 LEU A O 1
ATOM 2864 N N . GLN A 1 380 ? 12.672 -28.968 -13.838 1.00 96.62 380 GLN A N 1
ATOM 2865 C CA . GLN A 1 380 ? 11.276 -29.110 -13.440 1.00 96.62 380 GLN A CA 1
ATOM 2866 C C . GLN A 1 380 ? 10.470 -27.867 -13.809 1.00 96.62 380 GLN A C 1
ATOM 2868 O O . GLN A 1 380 ? 11.016 -26.768 -13.882 1.00 96.62 380 GLN A O 1
ATOM 2873 N N . TRP A 1 381 ? 9.163 -28.048 -13.991 1.00 97.44 381 TRP A N 1
ATOM 2874 C CA . TRP A 1 381 ? 8.181 -26.976 -14.023 1.00 97.44 381 TRP A CA 1
ATOM 2875 C C . TRP A 1 381 ? 7.029 -27.251 -13.057 1.00 97.44 381 TRP A C 1
ATOM 2877 O O . TRP A 1 381 ? 6.689 -28.400 -12.745 1.00 97.44 381 TRP A O 1
ATOM 2887 N N . ARG A 1 382 ? 6.419 -26.172 -12.574 1.00 95.25 382 ARG A N 1
ATOM 2888 C CA . ARG A 1 382 ? 5.228 -26.207 -11.723 1.00 95.25 382 ARG A CA 1
ATOM 2889 C C . ARG A 1 382 ? 4.415 -24.931 -11.880 1.00 95.25 382 ARG A C 1
ATOM 2891 O O . ARG A 1 382 ? 4.934 -23.910 -12.322 1.00 95.25 382 ARG A O 1
ATOM 2898 N N . VAL A 1 383 ? 3.152 -25.002 -11.484 1.00 93.56 383 VAL A N 1
ATOM 2899 C CA . VAL A 1 383 ? 2.226 -23.872 -11.486 1.00 93.56 383 VAL A CA 1
ATOM 2900 C C . VAL A 1 383 ? 1.705 -23.642 -10.083 1.00 93.56 383 VAL A C 1
ATOM 2902 O O . VAL A 1 383 ? 1.155 -24.551 -9.456 1.00 93.56 383 VAL A O 1
ATOM 2905 N N . GLU A 1 384 ? 1.819 -22.406 -9.630 1.00 90.06 384 GLU A N 1
ATOM 2906 C CA . GLU A 1 384 ? 1.270 -21.928 -8.370 1.00 90.06 384 GLU A CA 1
ATOM 2907 C C . GLU A 1 384 ? 0.205 -20.857 -8.655 1.00 90.06 384 GLU A C 1
ATOM 2909 O O . GLU A 1 384 ? 0.266 -20.178 -9.689 1.00 90.06 384 GLU A O 1
ATOM 2914 N N . PRO A 1 385 ? -0.799 -20.697 -7.777 1.00 84.25 385 PRO A N 1
ATOM 2915 C CA . PRO A 1 385 ? -1.707 -19.564 -7.855 1.00 84.25 385 PRO A CA 1
ATOM 2916 C C . PRO A 1 385 ? -0.913 -18.252 -7.823 1.00 84.25 385 PRO A C 1
ATOM 2918 O O . PRO A 1 385 ? -0.207 -17.958 -6.859 1.00 84.25 385 PRO A O 1
ATOM 2921 N N . GLY A 1 386 ? -1.015 -17.479 -8.901 1.00 79.62 386 GLY A N 1
ATOM 2922 C CA . GLY A 1 386 ? -0.421 -16.154 -8.993 1.00 79.62 386 GLY A CA 1
ATOM 2923 C C . GLY A 1 386 ? -1.360 -15.062 -8.473 1.00 79.62 386 GLY A C 1
ATOM 2924 O O . GLY A 1 386 ? -2.528 -15.332 -8.134 1.00 79.62 386 GLY A O 1
ATOM 2925 N N . PRO A 1 387 ? -0.869 -13.813 -8.420 1.00 71.00 387 PRO A N 1
ATOM 2926 C CA . PRO A 1 387 ? -1.669 -12.683 -7.970 1.00 71.00 387 PRO A CA 1
ATOM 2927 C C . PRO A 1 387 ? -2.827 -12.394 -8.931 1.00 71.00 387 PRO A C 1
ATOM 2929 O O . PRO A 1 387 ? -2.696 -12.529 -10.148 1.00 71.00 387 PRO A O 1
ATOM 2932 N N . THR A 1 388 ? -3.967 -11.937 -8.412 1.00 79.06 388 THR A N 1
ATOM 2933 C CA . THR A 1 388 ? -5.113 -11.423 -9.198 1.00 79.06 388 THR A CA 1
ATOM 2934 C C . THR A 1 388 ? -5.716 -12.385 -10.249 1.00 79.06 388 THR A C 1
ATOM 2936 O O . THR A 1 388 ? -6.399 -13.343 -9.912 1.00 79.06 388 THR A O 1
ATOM 2939 N N . HIS A 1 389 ? -5.559 -12.172 -11.546 1.00 79.25 389 HIS A N 1
ATOM 2940 C CA . HIS A 1 389 ? -6.079 -13.068 -12.586 1.00 79.25 389 HIS A CA 1
ATOM 2941 C C . HIS A 1 389 ? -4.974 -13.948 -13.179 1.00 79.25 389 HIS A C 1
ATOM 2943 O O . HIS A 1 389 ? -5.205 -14.600 -14.191 1.00 79.25 389 HIS A O 1
ATOM 2949 N N . LEU A 1 390 ? -3.789 -13.987 -12.564 1.00 87.00 390 LEU A N 1
ATOM 2950 C CA . LEU A 1 390 ? -2.620 -14.673 -13.101 1.00 87.00 390 LEU A CA 1
ATOM 2951 C C . LEU A 1 390 ? -2.353 -16.001 -12.388 1.00 87.00 390 LEU A C 1
ATOM 2953 O O . LEU A 1 390 ? -2.605 -16.168 -11.195 1.00 87.00 390 LEU A O 1
ATOM 2957 N N . ASP A 1 391 ? -1.792 -16.936 -13.141 1.00 90.75 391 ASP A N 1
ATOM 2958 C CA . ASP A 1 391 ? -1.190 -18.169 -12.658 1.00 90.75 391 ASP A CA 1
ATOM 2959 C C . ASP A 1 391 ? 0.321 -18.066 -12.848 1.00 90.75 391 ASP A C 1
ATOM 2961 O O . ASP A 1 391 ? 0.782 -17.710 -13.937 1.00 90.75 391 ASP A O 1
ATOM 2965 N N . THR A 1 392 ? 1.086 -18.359 -11.797 1.00 92.94 392 THR A N 1
ATOM 2966 C CA . THR A 1 392 ? 2.545 -18.263 -11.834 1.00 92.94 392 THR A CA 1
ATOM 2967 C C . THR A 1 392 ? 3.133 -19.611 -12.217 1.00 92.94 392 THR A C 1
ATOM 2969 O O . THR A 1 392 ? 2.887 -20.622 -11.562 1.00 92.94 392 THR A O 1
ATOM 2972 N N . ILE A 1 393 ? 3.914 -19.637 -13.289 1.00 95.50 393 ILE A N 1
ATOM 2973 C CA . ILE A 1 393 ? 4.602 -20.817 -13.799 1.00 95.50 393 ILE A CA 1
ATOM 2974 C C . ILE A 1 393 ? 6.085 -20.670 -13.493 1.00 95.50 393 ILE A C 1
ATOM 2976 O O . ILE A 1 393 ? 6.730 -19.726 -13.943 1.00 95.50 393 ILE A O 1
ATOM 2980 N N . TYR A 1 394 ? 6.628 -21.639 -12.773 1.00 96.06 394 TYR A N 1
ATOM 2981 C CA . TYR A 1 394 ? 8.056 -21.749 -12.519 1.00 96.06 394 TYR A CA 1
ATOM 2982 C C . TYR A 1 394 ? 8.629 -22.844 -13.397 1.00 96.06 394 TYR A C 1
ATOM 2984 O O . TYR A 1 394 ? 8.046 -23.928 -13.460 1.00 96.06 394 TYR A O 1
ATOM 2992 N N . PHE A 1 395 ? 9.763 -22.593 -14.041 1.00 97.19 395 PHE A N 1
ATOM 2993 C CA . PHE A 1 395 ? 10.534 -23.646 -14.690 1.00 97.19 395 PHE A CA 1
ATOM 2994 C C . PHE A 1 395 ? 12.024 -23.324 -14.713 1.00 97.19 395 PHE A C 1
ATOM 2996 O O . PHE A 1 395 ? 12.416 -22.162 -14.690 1.00 97.19 395 PHE A O 1
ATOM 3003 N N . GLU A 1 396 ? 12.862 -24.353 -14.756 1.00 96.31 396 GLU A N 1
ATOM 3004 C CA . GLU A 1 396 ? 14.315 -24.187 -14.694 1.00 96.31 396 GLU A CA 1
ATOM 3005 C C . GLU A 1 396 ? 15.012 -24.953 -15.817 1.00 96.31 396 GLU A C 1
ATOM 3007 O O . GLU A 1 396 ? 14.536 -26.000 -16.274 1.00 96.31 396 GLU A O 1
ATOM 3012 N N . MET A 1 397 ? 16.161 -24.445 -16.255 1.00 95.19 397 MET A N 1
ATOM 3013 C CA . MET A 1 397 ? 17.029 -25.141 -17.200 1.00 95.19 397 MET A CA 1
ATOM 3014 C C . MET A 1 397 ? 18.502 -24.801 -16.991 1.00 95.19 397 MET A C 1
ATOM 3016 O O . MET A 1 397 ? 18.854 -23.717 -16.537 1.00 95.19 397 MET A O 1
ATOM 3020 N N . ILE A 1 398 ? 19.369 -25.727 -17.375 1.00 94.06 398 ILE A N 1
ATOM 3021 C CA . ILE A 1 398 ? 20.817 -25.554 -17.414 1.00 94.06 398 ILE A CA 1
ATOM 3022 C C . ILE A 1 398 ? 21.196 -25.389 -18.890 1.00 94.06 398 ILE A C 1
ATOM 3024 O O . ILE A 1 398 ? 21.077 -26.362 -19.641 1.00 94.06 398 ILE A O 1
ATOM 3028 N N . PRO A 1 399 ? 21.610 -24.193 -19.347 1.00 91.38 399 PRO A N 1
ATOM 3029 C CA . PRO A 1 399 ? 22.017 -23.990 -20.725 1.00 91.38 399 PRO A CA 1
ATOM 3030 C C . PRO A 1 399 ? 23.236 -24.857 -21.045 1.00 91.38 399 PRO A C 1
ATOM 3032 O O . PRO A 1 399 ? 24.111 -25.085 -20.204 1.00 91.38 399 PRO A O 1
ATOM 3035 N N . ALA A 1 400 ? 23.303 -25.349 -22.280 1.00 90.06 400 ALA A N 1
ATOM 3036 C CA . ALA A 1 400 ? 24.490 -26.027 -22.769 1.00 90.06 400 ALA A CA 1
ATOM 3037 C C . ALA A 1 400 ? 25.658 -25.041 -22.695 1.00 90.06 400 ALA A C 1
ATOM 3039 O O . ALA A 1 400 ? 25.521 -23.885 -23.103 1.00 90.06 400 ALA A O 1
ATOM 3040 N N . ALA A 1 401 ? 26.801 -25.489 -22.166 1.00 78.94 401 ALA A N 1
ATOM 3041 C CA . ALA A 1 401 ? 27.986 -24.647 -22.093 1.00 78.94 401 ALA A CA 1
ATOM 3042 C C . ALA A 1 401 ? 28.245 -24.045 -23.485 1.00 78.94 401 ALA A C 1
ATOM 3044 O O . ALA A 1 401 ? 28.268 -24.795 -24.472 1.00 78.94 401 ALA A O 1
ATOM 3045 N N . PRO A 1 402 ? 28.403 -22.713 -23.597 1.00 66.50 402 PRO A N 1
ATOM 3046 C CA . PRO A 1 402 ? 28.635 -22.101 -24.888 1.00 66.50 402 PRO A CA 1
ATOM 3047 C C . PRO A 1 402 ? 29.870 -22.763 -25.500 1.00 66.50 402 PRO A C 1
ATOM 3049 O O . PRO A 1 402 ? 30.865 -22.995 -24.807 1.00 66.50 402 PRO A O 1
ATOM 3052 N N . LYS A 1 403 ? 29.809 -23.097 -26.796 1.00 58.94 403 LYS A N 1
ATOM 3053 C CA . LYS A 1 403 ? 30.954 -23.606 -27.571 1.00 58.94 403 LYS A CA 1
ATOM 3054 C C . LYS A 1 403 ? 31.984 -22.483 -27.760 1.00 58.94 403 LYS A C 1
ATOM 3056 O O . LYS A 1 403 ? 32.327 -22.113 -28.879 1.00 58.94 403 LYS A O 1
ATOM 3061 N N . VAL A 1 404 ? 32.444 -21.879 -26.671 1.00 51.31 404 VAL A N 1
ATOM 3062 C CA . VAL A 1 404 ? 33.512 -20.893 -26.676 1.00 51.31 404 VAL A CA 1
ATOM 3063 C C . VAL A 1 404 ? 34.770 -21.659 -27.039 1.00 51.31 404 VAL A C 1
ATOM 3065 O O . VAL A 1 404 ? 35.169 -22.591 -26.337 1.00 51.31 404 VAL A O 1
ATOM 3068 N N . LYS A 1 405 ? 35.377 -21.290 -28.171 1.00 46.50 405 LYS A N 1
ATOM 3069 C CA . LYS A 1 405 ? 36.721 -21.738 -28.544 1.00 46.50 405 LYS A CA 1
ATOM 3070 C C . LYS A 1 405 ? 37.615 -21.553 -27.322 1.00 46.50 405 LYS A C 1
ATOM 3072 O O . LYS A 1 405 ? 37.743 -20.432 -26.844 1.00 46.50 405 LYS A O 1
ATOM 3077 N N . ALA A 1 406 ? 38.140 -22.664 -26.812 1.00 42.75 406 ALA A N 1
ATOM 3078 C CA . ALA A 1 406 ? 38.837 -22.786 -25.539 1.00 42.75 406 ALA A CA 1
ATOM 3079 C C . ALA A 1 406 ? 39.751 -21.584 -25.235 1.00 42.75 406 ALA A C 1
ATOM 3081 O O . ALA A 1 406 ? 40.897 -21.525 -25.671 1.00 42.75 406 ALA A O 1
ATOM 3082 N N . SER A 1 407 ? 39.230 -20.628 -24.467 1.00 46.88 407 SER A N 1
ATOM 3083 C CA . SER A 1 407 ? 40.033 -19.625 -23.783 1.00 46.88 407 SER A CA 1
ATOM 3084 C C . SER A 1 407 ? 40.496 -20.270 -22.480 1.00 46.88 407 SER A C 1
ATOM 3086 O O . SER A 1 407 ? 39.700 -20.641 -21.617 1.00 46.88 407 SER A O 1
ATOM 3088 N N . SER A 1 408 ? 41.796 -20.524 -22.404 1.00 47.59 408 SER A N 1
ATOM 3089 C CA . SER A 1 408 ? 42.482 -21.449 -21.502 1.00 47.59 408 SER A CA 1
ATOM 3090 C C . SER A 1 408 ? 42.609 -20.962 -20.051 1.00 47.59 408 SER A C 1
ATOM 3092 O O . SER A 1 408 ? 43.710 -20.912 -19.503 1.00 47.59 408 SER A O 1
ATOM 3094 N N . LYS A 1 409 ? 41.499 -20.623 -19.392 1.00 53.97 409 LYS A N 1
ATOM 3095 C CA . LYS A 1 409 ? 41.453 -20.444 -17.930 1.00 53.97 409 LYS A CA 1
ATOM 3096 C C . LYS A 1 409 ? 40.229 -21.146 -17.344 1.00 53.97 409 LYS A C 1
ATOM 3098 O O . LYS A 1 409 ? 39.307 -20.534 -16.817 1.00 53.97 409 LYS A O 1
ATOM 3103 N N . ALA A 1 410 ? 40.251 -22.473 -17.458 1.00 48.94 410 ALA A N 1
ATOM 3104 C CA . ALA A 1 410 ? 39.313 -23.392 -16.828 1.00 48.94 410 ALA A CA 1
ATOM 3105 C C . ALA A 1 410 ? 39.548 -23.443 -15.306 1.00 48.94 410 ALA A C 1
ATOM 3107 O O . ALA A 1 410 ? 40.197 -24.346 -14.786 1.00 48.94 410 ALA A O 1
ATOM 3108 N N . GLY A 1 411 ? 39.037 -22.448 -14.582 1.00 54.94 411 GLY A N 1
ATOM 3109 C CA . GLY A 1 411 ? 38.667 -22.637 -13.181 1.00 54.94 411 GLY A CA 1
ATOM 3110 C C . GLY A 1 411 ? 37.283 -23.278 -13.149 1.00 54.94 411 GLY A C 1
ATOM 3111 O O . GLY A 1 411 ? 36.412 -22.812 -13.874 1.00 54.94 411 GLY A O 1
ATOM 3112 N N . ALA A 1 412 ? 37.091 -24.339 -12.360 1.00 56.78 412 ALA A N 1
ATOM 3113 C CA . ALA A 1 412 ? 35.852 -25.115 -12.229 1.00 56.78 412 ALA A CA 1
ATOM 3114 C C . ALA A 1 412 ? 34.592 -24.224 -12.124 1.00 56.78 412 ALA A C 1
ATOM 3116 O O . ALA A 1 412 ? 34.207 -23.764 -11.045 1.00 56.78 412 ALA A O 1
ATOM 3117 N N . GLY A 1 413 ? 33.983 -23.915 -13.268 1.00 59.66 413 GLY A N 1
ATOM 3118 C CA . GLY A 1 413 ? 32.748 -23.150 -13.364 1.00 59.66 413 GLY A CA 1
ATOM 3119 C C . GLY A 1 413 ? 31.602 -24.071 -12.981 1.00 59.66 413 GLY A C 1
ATOM 3120 O O . GLY A 1 413 ? 31.414 -25.102 -13.621 1.00 59.66 413 GLY A O 1
ATOM 3121 N N . GLY A 1 414 ? 30.880 -23.734 -11.912 1.00 73.81 414 GLY A N 1
ATOM 3122 C CA . GLY A 1 414 ? 29.626 -24.417 -11.607 1.00 73.81 414 GLY A CA 1
ATOM 3123 C C . GLY A 1 414 ? 28.649 -24.183 -12.756 1.00 73.81 414 GLY A C 1
ATOM 3124 O O . GLY A 1 414 ? 28.707 -23.134 -13.395 1.00 73.81 414 GLY A O 1
ATOM 3125 N N . ALA A 1 415 ? 27.791 -25.161 -13.038 1.00 83.56 415 ALA A N 1
ATOM 3126 C CA . ALA A 1 415 ? 26.735 -24.987 -14.024 1.00 83.56 415 ALA A CA 1
ATOM 3127 C C . ALA A 1 415 ? 25.861 -23.782 -13.635 1.00 83.56 415 ALA A C 1
ATOM 3129 O O . ALA A 1 415 ? 25.403 -23.694 -12.495 1.00 83.56 415 ALA A O 1
ATOM 3130 N N . THR A 1 416 ? 25.669 -22.853 -14.569 1.00 88.81 416 THR A N 1
ATOM 3131 C CA . THR A 1 416 ? 24.693 -21.768 -14.438 1.00 88.81 416 THR A CA 1
ATOM 3132 C C . THR A 1 416 ? 23.297 -22.370 -14.560 1.00 88.81 416 THR A C 1
ATOM 3134 O O . THR A 1 416 ? 23.036 -23.076 -15.530 1.00 88.81 416 THR A O 1
ATOM 3137 N N . THR A 1 417 ? 22.395 -22.095 -13.621 1.00 93.31 417 THR A N 1
ATOM 3138 C CA . THR A 1 417 ? 20.976 -22.465 -13.749 1.00 93.31 417 THR A CA 1
ATOM 3139 C C . THR A 1 417 ? 20.178 -21.226 -14.126 1.00 93.31 417 THR A C 1
ATOM 3141 O O . THR A 1 417 ? 20.338 -20.177 -13.513 1.00 93.31 417 THR A O 1
ATOM 3144 N N . LEU A 1 418 ? 19.322 -21.333 -15.138 1.00 93.31 418 LEU A N 1
ATOM 3145 C CA . LEU A 1 418 ? 18.368 -20.295 -15.514 1.00 93.31 418 LEU A CA 1
ATOM 3146 C C . LEU A 1 418 ? 17.006 -20.647 -14.917 1.00 93.31 418 LEU A C 1
ATOM 3148 O O . LEU A 1 418 ? 16.412 -21.663 -15.288 1.00 93.31 418 LEU A O 1
ATOM 3152 N N . SER A 1 419 ? 16.521 -19.805 -14.010 1.00 94.88 419 SER A N 1
ATOM 3153 C CA . SER A 1 419 ? 15.228 -19.959 -13.345 1.00 94.88 419 SER A CA 1
ATOM 3154 C C . SER A 1 419 ? 14.233 -18.966 -13.934 1.00 94.88 419 SER A C 1
ATOM 3156 O O . SER A 1 419 ? 14.448 -17.757 -13.938 1.00 94.88 419 SER A O 1
ATOM 3158 N N . TYR A 1 420 ? 13.128 -19.475 -14.463 1.00 94.94 420 TYR A N 1
ATOM 3159 C CA . TYR A 1 420 ? 12.088 -18.692 -15.114 1.00 94.94 420 TYR A CA 1
ATOM 3160 C C . TYR A 1 420 ? 10.850 -18.625 -14.226 1.00 94.94 420 TYR A C 1
ATOM 3162 O O . TYR A 1 420 ? 10.338 -19.648 -13.775 1.00 94.94 420 TYR A O 1
ATOM 3170 N N . THR A 1 421 ? 10.343 -17.411 -14.029 1.00 94.75 421 THR A N 1
ATOM 3171 C CA . THR A 1 421 ? 9.056 -17.129 -13.386 1.00 94.75 421 THR A CA 1
ATOM 3172 C C . THR A 1 421 ? 8.156 -16.428 -14.394 1.00 94.75 421 THR A C 1
ATOM 3174 O O . THR A 1 421 ? 8.368 -15.257 -14.715 1.00 94.75 421 THR A O 1
ATOM 3177 N N . GLY A 1 422 ? 7.190 -17.162 -14.936 1.00 94.31 422 GLY A N 1
ATOM 3178 C CA . GLY A 1 422 ? 6.213 -16.688 -15.909 1.00 94.31 422 GLY A CA 1
ATOM 3179 C C . GLY A 1 422 ? 4.819 -16.523 -15.320 1.00 94.31 422 GLY A C 1
ATOM 3180 O O . GLY A 1 422 ? 4.473 -17.148 -14.327 1.00 94.31 422 GLY A O 1
ATOM 3181 N N . TYR A 1 423 ? 4.007 -15.703 -15.970 1.00 93.94 423 TYR A N 1
ATOM 3182 C CA . TYR A 1 423 ? 2.629 -15.414 -15.608 1.00 93.94 423 TYR A CA 1
ATOM 3183 C C . TYR A 1 423 ? 1.724 -15.690 -16.803 1.00 93.94 423 TYR A C 1
ATOM 3185 O O . TYR A 1 423 ? 2.012 -15.258 -17.923 1.00 93.94 423 TYR A O 1
ATOM 3193 N N . VAL A 1 424 ? 0.632 -16.409 -16.562 1.00 93.44 424 VAL A N 1
ATOM 3194 C CA . VAL A 1 424 ? -0.409 -16.704 -17.555 1.00 93.44 424 VAL A CA 1
ATOM 3195 C C . VAL A 1 424 ? -1.748 -16.220 -17.023 1.00 93.44 424 VAL A C 1
ATOM 3197 O O . VAL A 1 424 ? -2.094 -16.505 -15.882 1.00 93.44 424 VAL A O 1
ATOM 3200 N N . ASP A 1 425 ? -2.521 -15.521 -17.851 1.00 91.56 425 ASP A N 1
ATOM 3201 C CA . ASP A 1 425 ? -3.891 -15.140 -17.505 1.00 91.56 425 ASP A CA 1
ATOM 3202 C C . ASP A 1 425 ? -4.771 -16.393 -17.337 1.00 91.56 425 ASP A C 1
ATOM 3204 O O . ASP A 1 425 ? -4.900 -17.232 -18.235 1.00 91.56 425 ASP A O 1
ATOM 3208 N N . ARG A 1 426 ? -5.374 -16.531 -16.157 1.00 88.88 426 ARG A N 1
ATOM 3209 C CA . ARG A 1 426 ? -6.225 -17.657 -15.769 1.00 88.88 426 ARG A CA 1
ATOM 3210 C C . ARG A 1 426 ? -7.509 -17.706 -16.586 1.00 88.88 426 ARG A C 1
ATOM 3212 O O . ARG A 1 426 ? -7.951 -18.800 -16.938 1.00 88.88 426 ARG A O 1
ATOM 3219 N N . GLY A 1 427 ? -8.110 -16.554 -16.876 1.00 86.62 427 GLY A N 1
ATOM 3220 C CA . GLY A 1 427 ? -9.282 -16.447 -17.741 1.00 86.62 427 GLY A CA 1
ATOM 3221 C C . GLY A 1 427 ? -8.962 -16.963 -19.140 1.00 86.62 427 GLY A C 1
ATOM 3222 O O . GLY A 1 427 ? -9.659 -17.846 -19.638 1.00 86.62 427 GLY A O 1
ATOM 3223 N N . ALA A 1 428 ? -7.834 -16.534 -19.706 1.00 88.94 428 ALA A N 1
ATOM 3224 C CA . ALA A 1 428 ? -7.314 -17.029 -20.973 1.00 88.94 428 ALA A CA 1
ATOM 3225 C C . ALA A 1 428 ? -7.017 -18.533 -20.914 1.00 88.94 428 ALA A C 1
ATOM 3227 O O . ALA A 1 428 ? -7.339 -19.248 -21.861 1.00 88.94 428 ALA A O 1
ATOM 3228 N N . ARG A 1 429 ? -6.470 -19.050 -19.802 1.00 90.44 429 ARG A N 1
ATOM 3229 C CA . ARG A 1 429 ? -6.255 -20.494 -19.590 1.00 90.44 429 ARG A CA 1
ATOM 3230 C C . ARG A 1 429 ? -7.562 -21.278 -19.644 1.00 90.44 429 ARG A C 1
ATOM 3232 O O . ARG A 1 429 ? -7.643 -22.279 -20.355 1.00 90.44 429 ARG A O 1
ATOM 3239 N N . ILE A 1 430 ? -8.584 -20.827 -18.919 1.00 85.38 430 ILE A N 1
ATOM 3240 C CA . ILE A 1 430 ? -9.908 -21.461 -18.903 1.00 85.38 430 ILE A CA 1
ATOM 3241 C C . ILE A 1 430 ? -10.544 -21.383 -20.293 1.00 85.38 430 ILE A C 1
ATOM 3243 O O . ILE A 1 430 ? -10.996 -22.402 -20.809 1.00 85.38 430 ILE A O 1
ATOM 3247 N N . GLU A 1 431 ? -10.526 -20.210 -20.926 1.00 83.69 431 GLU A N 1
ATOM 3248 C CA . GLU A 1 431 ? -11.078 -19.996 -22.264 1.00 83.69 431 GLU A CA 1
ATOM 3249 C C . GLU A 1 431 ? -10.388 -20.893 -23.299 1.00 83.69 431 GLU A C 1
ATOM 3251 O O . GLU A 1 431 ? -11.055 -21.547 -24.101 1.00 83.69 431 GLU A O 1
ATOM 3256 N N . ALA A 1 432 ? -9.058 -20.999 -23.248 1.00 86.56 432 ALA A N 1
ATOM 3257 C CA . ALA A 1 432 ? -8.261 -21.792 -24.173 1.00 86.56 432 ALA A CA 1
ATOM 3258 C C . ALA A 1 432 ? -8.619 -23.286 -24.145 1.00 86.56 432 ALA A C 1
ATOM 3260 O O . ALA A 1 432 ? -8.423 -23.970 -25.157 1.00 86.56 432 ALA A O 1
ATOM 3261 N N . ARG A 1 433 ? -9.176 -23.814 -23.045 1.00 84.81 433 ARG A N 1
ATOM 3262 C CA . ARG A 1 433 ? -9.676 -25.203 -22.985 1.00 84.81 433 ARG A CA 1
ATOM 3263 C C . ARG A 1 433 ? -10.775 -25.459 -24.013 1.00 84.81 433 ARG A C 1
ATOM 3265 O O . ARG A 1 433 ? -10.837 -26.558 -24.553 1.00 84.81 433 ARG A O 1
ATOM 3272 N N . PHE A 1 434 ? -11.575 -24.442 -24.325 1.00 85.06 434 PHE A N 1
ATOM 3273 C CA . PHE A 1 434 ? -12.722 -24.544 -25.226 1.00 85.06 434 PHE A CA 1
ATOM 3274 C C . PHE A 1 434 ? -12.462 -23.870 -26.578 1.00 85.06 434 PHE A C 1
ATOM 3276 O O . PHE A 1 434 ? -12.807 -24.419 -27.620 1.00 85.06 434 PHE A O 1
ATOM 3283 N N . SER A 1 435 ? -11.807 -22.706 -26.584 1.00 85.44 435 SER A N 1
ATOM 3284 C CA . SER A 1 435 ? -11.616 -21.887 -27.788 1.00 85.44 435 SER A CA 1
ATOM 3285 C C . SER A 1 435 ? -10.432 -22.312 -28.655 1.00 85.44 435 SER A C 1
ATOM 3287 O O . SER A 1 435 ? -10.289 -21.826 -29.774 1.00 85.44 435 SER A O 1
ATOM 3289 N N . LYS A 1 436 ? -9.545 -23.175 -28.135 1.00 84.69 436 LYS A N 1
ATOM 3290 C CA . LYS A 1 436 ? -8.247 -23.520 -28.745 1.00 84.69 436 LYS A CA 1
ATOM 3291 C C . LYS A 1 436 ? -7.338 -22.308 -29.014 1.00 84.69 436 LYS A C 1
ATOM 3293 O O . LYS A 1 436 ? -6.330 -22.457 -29.700 1.00 84.69 436 LYS A O 1
ATOM 3298 N N . ARG A 1 437 ? -7.644 -21.128 -28.454 1.00 85.31 437 ARG A N 1
ATOM 3299 C CA . ARG A 1 437 ? -6.759 -19.960 -28.531 1.00 85.31 437 ARG A CA 1
ATOM 3300 C C . ARG A 1 437 ? -5.396 -20.281 -27.919 1.00 85.31 437 ARG A C 1
ATOM 3302 O O . ARG A 1 437 ? -5.277 -21.094 -26.993 1.00 85.31 437 ARG A O 1
ATOM 3309 N N . PHE A 1 438 ? -4.366 -19.650 -28.472 1.00 87.38 438 PHE A N 1
ATOM 3310 C CA . PHE A 1 438 ? -3.000 -19.788 -27.986 1.00 87.38 438 PHE A CA 1
ATOM 3311 C C . PHE A 1 438 ? -2.863 -19.128 -26.617 1.00 87.38 438 PHE A C 1
ATOM 3313 O O . PHE A 1 438 ? -3.367 -18.026 -26.401 1.00 87.38 438 PHE A O 1
ATOM 3320 N N . LEU A 1 439 ? -2.139 -19.787 -25.716 1.00 93.75 439 LEU A N 1
ATOM 3321 C CA . LEU A 1 439 ? -1.763 -19.200 -24.438 1.00 93.75 439 LEU A CA 1
ATOM 3322 C C . LEU A 1 439 ? -0.470 -18.410 -24.595 1.00 93.75 439 LEU A C 1
ATOM 3324 O O . LEU A 1 439 ? 0.465 -18.844 -25.274 1.00 93.75 439 LEU A O 1
ATOM 3328 N N . LYS A 1 440 ? -0.443 -17.242 -23.959 1.00 94.44 440 LYS A N 1
ATOM 3329 C CA . LYS A 1 440 ? 0.740 -16.400 -23.824 1.00 94.44 440 LYS A CA 1
ATOM 3330 C C . LYS A 1 440 ? 1.173 -16.420 -22.364 1.00 94.44 440 LYS A C 1
ATOM 3332 O O . LYS A 1 440 ? 0.331 -16.381 -21.470 1.00 94.44 440 LYS A O 1
ATOM 3337 N N . MET A 1 441 ? 2.477 -16.488 -22.153 1.00 94.81 441 MET A N 1
ATOM 3338 C CA . MET A 1 441 ? 3.118 -16.380 -20.852 1.00 94.81 441 MET A CA 1
ATOM 3339 C C . MET A 1 441 ? 4.158 -15.273 -20.920 1.00 94.81 441 MET A C 1
ATOM 3341 O O . MET A 1 441 ? 4.861 -15.149 -21.920 1.00 94.81 441 MET A 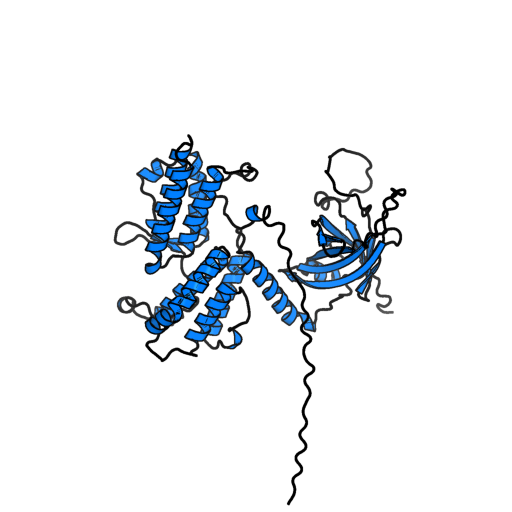O 1
ATOM 3345 N N . THR A 1 442 ? 4.277 -14.475 -19.872 1.00 93.31 442 THR A N 1
ATOM 3346 C CA . THR A 1 442 ? 5.276 -13.403 -19.791 1.00 93.31 442 THR A CA 1
ATOM 3347 C C . THR A 1 442 ? 5.929 -13.430 -18.428 1.00 93.31 442 THR A C 1
ATOM 3349 O O . THR A 1 442 ? 5.294 -13.815 -17.455 1.00 93.31 442 THR A O 1
ATOM 3352 N N . GLY A 1 443 ? 7.20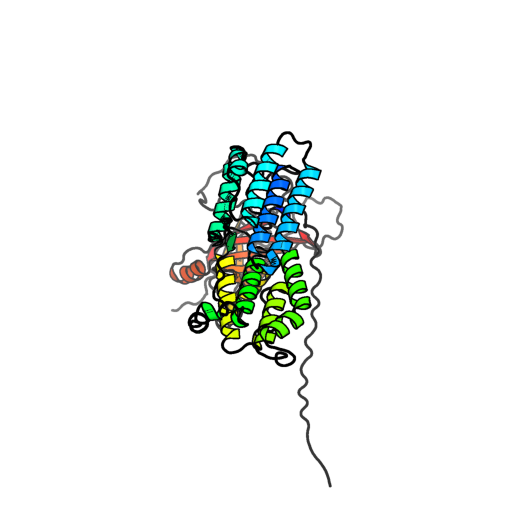8 -13.090 -18.325 1.00 91.94 443 GLY A N 1
ATOM 3353 C CA . GLY A 1 443 ? 7.905 -13.329 -17.071 1.00 91.94 443 GLY A CA 1
ATOM 3354 C C . GLY A 1 443 ? 9.304 -12.768 -16.983 1.00 91.94 443 GLY A C 1
ATOM 3355 O O . GLY A 1 443 ? 9.726 -11.940 -17.793 1.00 91.94 443 GLY A O 1
ATOM 3356 N N . ARG A 1 444 ? 10.016 -13.238 -15.960 1.00 90.19 444 ARG A N 1
ATOM 3357 C CA . ARG A 1 444 ? 11.418 -12.923 -15.698 1.00 90.19 444 ARG A CA 1
ATOM 3358 C C . ARG A 1 444 ? 12.250 -14.193 -15.580 1.00 90.19 444 ARG A C 1
ATOM 3360 O O . ARG A 1 444 ? 11.807 -15.184 -15.009 1.00 90.19 444 ARG A O 1
ATOM 3367 N N . MET A 1 445 ? 13.451 -14.132 -16.127 1.00 91.75 445 MET A N 1
ATOM 3368 C CA . MET A 1 445 ? 14.496 -15.136 -16.024 1.00 91.75 445 MET A CA 1
ATOM 3369 C C . MET A 1 445 ? 15.568 -14.598 -15.084 1.00 91.75 445 MET A C 1
ATOM 3371 O O . MET A 1 445 ? 16.092 -13.514 -15.333 1.00 91.75 445 MET A O 1
ATOM 3375 N N . THR A 1 446 ? 15.906 -15.341 -14.041 1.00 90.00 446 THR A N 1
ATOM 3376 C CA . THR A 1 446 ? 17.075 -15.101 -13.193 1.00 90.00 446 THR A CA 1
ATOM 3377 C C . THR A 1 446 ? 18.150 -16.129 -13.522 1.00 90.00 446 THR A C 1
ATOM 3379 O O . THR A 1 446 ? 17.859 -17.281 -13.847 1.00 90.00 446 THR A O 1
ATOM 3382 N N . SER A 1 447 ? 19.410 -15.703 -13.491 1.00 88.50 447 SER A N 1
ATOM 3383 C CA . SER A 1 447 ? 20.554 -16.603 -13.645 1.00 88.50 447 SER A CA 1
ATOM 3384 C C . SER A 1 447 ? 21.158 -16.855 -12.273 1.00 88.50 447 SER A C 1
ATOM 3386 O O . SER A 1 447 ? 21.475 -15.907 -11.560 1.00 88.50 447 SER A O 1
ATOM 3388 N N . VAL A 1 448 ? 21.301 -18.119 -11.894 1.00 87.50 448 VAL A N 1
ATOM 3389 C CA . VAL A 1 448 ? 21.884 -18.538 -10.622 1.00 87.50 448 VAL A CA 1
ATOM 3390 C C . VAL A 1 448 ? 23.240 -19.164 -10.908 1.00 87.50 448 VAL A C 1
ATOM 3392 O O . VAL A 1 448 ? 23.340 -20.256 -11.471 1.00 87.50 448 VAL A O 1
ATOM 3395 N N . GLU A 1 449 ? 24.305 -18.472 -10.512 1.00 86.50 449 GLU A N 1
ATOM 3396 C CA . GLU A 1 449 ? 25.679 -18.949 -10.643 1.00 86.50 449 GLU A CA 1
ATOM 3397 C C . GLU A 1 449 ? 26.282 -19.147 -9.257 1.00 86.50 449 GLU A C 1
ATOM 3399 O O . GLU A 1 449 ? 26.470 -18.194 -8.507 1.00 86.50 449 GLU A O 1
ATOM 3404 N N . ARG A 1 450 ? 26.600 -20.401 -8.904 1.00 84.88 450 ARG A N 1
ATOM 3405 C CA . ARG A 1 450 ? 27.174 -20.757 -7.588 1.00 84.88 450 ARG A CA 1
ATOM 3406 C C . ARG A 1 450 ? 26.336 -20.253 -6.397 1.00 84.88 450 ARG A C 1
ATOM 3408 O O . ARG A 1 450 ? 26.890 -19.868 -5.373 1.00 84.88 450 ARG A O 1
ATOM 3415 N N . GLY A 1 451 ? 25.011 -20.259 -6.543 1.00 83.00 451 GLY A N 1
ATOM 3416 C CA . GLY A 1 451 ? 24.073 -19.798 -5.516 1.00 83.00 451 GLY A CA 1
ATOM 3417 C C . GLY A 1 451 ? 23.886 -18.280 -5.448 1.00 83.00 451 GLY A C 1
ATOM 3418 O O . GLY A 1 451 ? 23.062 -17.830 -4.663 1.00 83.00 451 GLY A O 1
ATOM 3419 N N . GLN A 1 452 ? 24.599 -17.494 -6.262 1.00 85.00 452 GLN A N 1
ATOM 3420 C CA . GLN A 1 452 ? 24.334 -16.064 -6.402 1.00 85.00 452 GLN A CA 1
ATOM 3421 C C . GLN A 1 452 ? 23.376 -15.815 -7.564 1.00 85.00 452 GLN A C 1
ATOM 3423 O O . GLN A 1 452 ? 23.633 -16.243 -8.694 1.00 85.00 452 GLN A O 1
ATOM 3428 N N . GLU A 1 453 ? 22.283 -15.113 -7.277 1.00 84.69 453 GLU A N 1
ATOM 3429 C CA . GLU A 1 453 ? 21.338 -14.648 -8.287 1.00 84.69 453 GLU A CA 1
ATOM 3430 C C . GLU A 1 453 ? 21.905 -13.428 -9.021 1.00 84.69 453 GLU A C 1
ATOM 3432 O O . GLU A 1 453 ? 22.489 -12.523 -8.426 1.00 84.69 453 GLU A O 1
ATOM 3437 N N . ARG A 1 454 ? 21.753 -13.423 -10.342 1.00 83.62 454 ARG A N 1
ATOM 3438 C CA . ARG A 1 454 ? 22.135 -12.333 -11.240 1.00 83.62 454 ARG A CA 1
ATOM 3439 C C . ARG A 1 454 ? 20.905 -11.615 -11.795 1.00 83.62 454 ARG A C 1
ATOM 3441 O O . ARG A 1 454 ? 19.825 -12.216 -11.831 1.00 83.62 454 ARG A O 1
ATOM 3448 N N . PRO A 1 455 ? 21.075 -10.360 -12.264 1.00 69.62 455 PRO A N 1
ATOM 3449 C CA . PRO A 1 455 ? 19.983 -9.499 -12.702 1.00 69.62 455 PRO A CA 1
ATOM 3450 C C . PRO A 1 455 ? 19.030 -10.188 -13.678 1.00 69.62 455 PRO A C 1
ATOM 3452 O O . PRO A 1 455 ? 19.435 -10.928 -14.577 1.00 69.62 455 PRO A O 1
ATOM 3455 N N . SER A 1 456 ? 17.738 -9.934 -13.472 1.00 79.38 456 SER A N 1
ATOM 3456 C CA . SER A 1 456 ? 16.670 -10.624 -14.186 1.00 79.38 456 SER A CA 1
ATOM 3457 C C . SER A 1 456 ? 16.453 -10.068 -15.596 1.00 79.38 456 SER A C 1
ATOM 3459 O O . SER A 1 456 ? 16.322 -8.856 -15.766 1.00 79.38 456 SER A O 1
ATOM 3461 N N . THR A 1 457 ? 16.309 -10.933 -16.597 1.00 83.00 457 THR A N 1
ATOM 3462 C CA . THR A 1 457 ? 15.889 -10.550 -17.958 1.00 83.00 457 THR A CA 1
ATOM 3463 C C . THR A 1 457 ? 14.410 -10.871 -18.159 1.00 83.00 457 THR A C 1
ATOM 3465 O O . THR A 1 457 ? 13.914 -11.877 -17.658 1.00 83.00 457 THR A O 1
ATOM 3468 N N . ARG A 1 458 ? 13.668 -10.036 -18.894 1.00 86.88 458 ARG A N 1
ATOM 3469 C CA . ARG A 1 458 ? 12.272 -10.346 -19.248 1.00 86.88 458 ARG A CA 1
ATOM 3470 C C . ARG A 1 458 ? 12.209 -11.417 -20.336 1.00 86.88 458 ARG A C 1
ATOM 3472 O O . ARG A 1 458 ? 13.083 -11.484 -21.194 1.00 86.88 458 ARG A O 1
ATOM 3479 N N . PHE A 1 459 ? 11.145 -12.209 -20.330 1.00 90.75 459 PHE A N 1
ATOM 3480 C CA . PHE A 1 459 ? 10.855 -13.151 -21.406 1.00 90.75 459 PHE A CA 1
ATOM 3481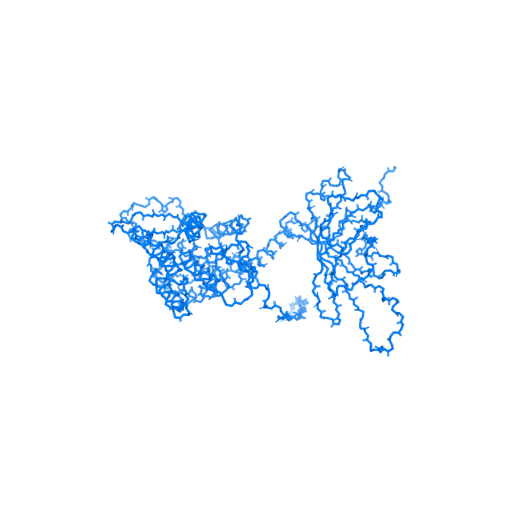 C C . PHE A 1 459 ? 9.361 -13.190 -21.729 1.00 90.75 459 PHE A C 1
ATOM 3483 O O . PHE A 1 459 ? 8.511 -12.825 -20.910 1.00 90.75 459 PHE A O 1
ATOM 3490 N N . ALA A 1 460 ? 9.045 -13.685 -22.918 1.00 91.44 460 ALA A N 1
ATOM 3491 C CA . ALA A 1 460 ? 7.701 -14.065 -23.314 1.00 91.44 460 ALA A CA 1
ATOM 3492 C C . ALA A 1 460 ? 7.716 -15.472 -23.912 1.00 91.44 460 ALA A C 1
ATOM 3494 O O . ALA A 1 460 ? 8.686 -15.880 -24.547 1.00 91.44 460 ALA A O 1
ATOM 3495 N N . MET A 1 461 ? 6.637 -16.221 -23.716 1.00 94.38 461 MET A N 1
ATOM 3496 C CA . MET A 1 461 ? 6.425 -17.510 -24.355 1.00 94.38 461 MET A CA 1
ATOM 3497 C C . MET A 1 461 ? 5.034 -17.601 -24.959 1.00 94.38 461 MET A C 1
ATOM 3499 O O . MET A 1 461 ? 4.065 -17.045 -24.439 1.00 94.38 461 MET A O 1
ATOM 3503 N N . ARG A 1 462 ? 4.924 -18.360 -26.044 1.00 94.12 462 ARG A N 1
ATOM 3504 C CA . ARG A 1 462 ? 3.644 -18.707 -26.663 1.00 94.12 462 ARG A CA 1
ATOM 3505 C C . ARG A 1 462 ? 3.532 -20.215 -26.787 1.00 94.12 462 ARG A C 1
ATOM 3507 O O . ARG A 1 462 ? 4.444 -20.843 -27.317 1.00 94.12 462 ARG A O 1
ATOM 3514 N N . LEU A 1 463 ? 2.408 -20.781 -26.360 1.00 92.94 463 LEU A N 1
ATOM 3515 C CA . LEU A 1 463 ? 2.108 -22.196 -26.559 1.00 92.94 463 LEU A CA 1
ATOM 3516 C C . LEU A 1 463 ? 1.887 -22.459 -28.057 1.00 92.94 463 LEU A C 1
ATOM 3518 O O . LEU A 1 463 ? 0.934 -21.943 -28.638 1.00 92.94 463 LEU A O 1
ATOM 3522 N N . VAL A 1 464 ? 2.783 -23.226 -28.679 1.00 92.56 464 VAL A N 1
ATOM 3523 C CA . VAL A 1 464 ? 2.793 -23.530 -30.122 1.00 92.56 464 VAL A CA 1
ATOM 3524 C C . VAL A 1 464 ? 2.071 -24.840 -30.418 1.00 92.56 464 VAL A C 1
ATOM 3526 O O . VAL A 1 464 ? 1.308 -24.916 -31.376 1.00 92.56 464 VAL A O 1
ATOM 3529 N N . ALA A 1 465 ? 2.273 -25.858 -29.583 1.00 88.88 465 ALA A N 1
ATOM 3530 C CA . ALA A 1 465 ? 1.630 -27.159 -29.727 1.00 88.88 465 ALA A CA 1
ATOM 3531 C C . ALA A 1 465 ? 1.202 -27.676 -28.355 1.00 88.88 465 ALA A C 1
ATOM 3533 O O . ALA A 1 465 ? 1.998 -27.674 -27.418 1.00 88.88 465 ALA A O 1
ATOM 3534 N N . ARG A 1 466 ? -0.048 -28.125 -28.220 1.00 85.25 466 ARG A N 1
ATOM 3535 C CA . ARG A 1 466 ? -0.497 -28.806 -26.999 1.00 85.25 466 ARG A CA 1
ATOM 3536 C C . ARG A 1 466 ? 0.057 -30.219 -27.003 1.00 85.25 466 ARG A C 1
ATOM 3538 O O . ARG A 1 466 ? 0.076 -30.857 -28.051 1.00 85.25 466 ARG A O 1
ATOM 3545 N N . GLY A 1 467 ? 0.488 -30.707 -25.843 1.00 77.81 467 GLY A N 1
ATOM 3546 C CA . GLY A 1 467 ? 0.832 -32.114 -25.709 1.00 77.81 467 GLY A CA 1
ATOM 3547 C C . GLY A 1 467 ? -0.426 -32.925 -25.974 1.00 77.81 467 GLY A C 1
ATOM 3548 O O . GLY A 1 467 ? -1.337 -32.910 -25.144 1.00 77.81 467 GLY A O 1
ATOM 3549 N N . GLU A 1 468 ? -0.505 -33.575 -27.135 1.00 61.94 468 GLU A N 1
ATOM 3550 C CA . GLU A 1 468 ? -1.612 -34.465 -27.448 1.00 61.94 468 GLU A CA 1
ATOM 3551 C C . GLU A 1 468 ? -1.690 -35.495 -26.325 1.00 61.94 468 GLU A C 1
ATOM 3553 O O . GLU A 1 468 ? -0.791 -36.310 -26.101 1.00 61.94 468 GLU A O 1
ATOM 3558 N N . GLY A 1 469 ? -2.760 -35.410 -25.537 1.00 51.44 469 GLY A N 1
ATOM 3559 C CA . GLY A 1 469 ? -3.194 -36.564 -24.789 1.00 51.44 469 GLY A CA 1
ATOM 3560 C C . GLY A 1 469 ? -3.529 -37.613 -25.828 1.00 51.44 469 GLY A C 1
ATOM 3561 O O . GLY A 1 469 ? -4.606 -37.560 -26.406 1.00 51.44 469 GLY A O 1
ATOM 3562 N N . ILE A 1 470 ? -2.595 -38.528 -26.079 1.00 43.09 470 ILE A N 1
ATOM 3563 C CA . ILE A 1 470 ? -2.901 -39.833 -26.648 1.00 43.09 470 ILE A CA 1
ATOM 3564 C C . ILE A 1 470 ? -4.084 -40.358 -25.821 1.00 43.09 470 ILE A C 1
ATOM 3566 O O . ILE A 1 470 ? -3.918 -40.658 -24.638 1.00 43.09 470 ILE A O 1
ATOM 3570 N N . GLY A 1 471 ? -5.283 -40.342 -26.404 1.00 47.94 471 GLY A N 1
ATOM 3571 C CA . GLY A 1 471 ? -6.521 -40.787 -25.765 1.00 47.94 471 GLY A CA 1
ATOM 3572 C C . GLY A 1 471 ? -7.540 -39.684 -25.466 1.00 47.94 471 GLY A C 1
ATOM 3573 O O . GLY A 1 471 ? -7.750 -39.318 -24.312 1.00 47.94 471 GLY A O 1
ATOM 3574 N N . LEU A 1 472 ? -8.256 -39.241 -26.500 1.00 36.56 472 LEU A N 1
ATOM 3575 C CA . LEU A 1 472 ? -9.666 -38.865 -26.388 1.00 36.56 472 LEU A CA 1
ATOM 3576 C C . LEU A 1 472 ? -10.442 -39.670 -27.445 1.00 36.56 472 LEU A C 1
ATOM 3578 O O . LEU A 1 472 ? -10.484 -39.271 -28.600 1.00 36.56 472 LEU A O 1
ATOM 3582 N N . LEU A 1 473 ? -10.998 -40.800 -26.988 1.00 36.66 473 LEU A N 1
ATOM 3583 C CA . LEU A 1 473 ? -12.227 -41.469 -27.450 1.00 36.66 473 LEU A CA 1
ATOM 3584 C C . LEU A 1 473 ? -12.370 -41.767 -28.961 1.00 36.66 473 LEU A C 1
ATOM 3586 O O . LEU A 1 473 ? -12.888 -40.941 -29.710 1.00 36.66 473 LEU A O 1
ATOM 3590 N N . GLU A 1 474 ? -12.029 -43.004 -29.344 1.00 33.66 474 GLU A N 1
ATOM 3591 C CA . GLU A 1 474 ? -12.944 -43.851 -30.136 1.00 33.66 474 GLU A CA 1
ATOM 3592 C C . GLU A 1 474 ? -13.803 -44.687 -29.181 1.00 33.66 474 GLU A C 1
ATOM 3594 O O . GLU A 1 474 ? -13.257 -45.101 -28.125 1.00 33.66 474 GLU A O 1
#

Solvent-accessible surface area (backbone atoms only — not comparable to full-atom values): 27564 Å² total; per-residue (Å²): 132,83,89,88,82,84,81,83,82,80,81,76,80,78,81,77,84,75,88,79,79,82,86,81,88,82,66,91,78,75,56,75,82,67,67,51,73,64,72,42,61,55,54,95,79,53,79,74,65,85,69,97,41,75,56,56,55,48,22,52,48,49,41,52,44,54,44,38,47,62,38,38,71,46,85,89,37,43,60,62,43,47,54,50,42,53,48,49,51,52,55,49,48,72,74,36,69,88,45,92,62,32,69,45,53,47,32,43,51,51,32,55,48,30,28,55,71,38,31,50,50,54,68,70,44,58,70,55,38,39,79,85,48,49,63,26,53,51,47,50,54,48,52,42,46,75,63,47,35,42,72,45,80,35,98,83,74,52,22,41,53,37,62,65,75,62,72,47,59,58,54,78,67,74,66,68,56,55,76,85,70,55,82,54,81,46,48,55,55,52,49,22,54,50,51,41,33,50,53,34,29,54,56,66,24,50,69,68,49,21,50,48,50,24,52,49,48,64,74,40,39,70,60,51,49,36,72,55,64,41,84,93,70,43,86,87,35,66,67,46,43,49,51,50,28,51,39,40,37,46,62,71,20,65,62,69,66,55,50,84,79,47,54,73,72,54,37,52,22,49,51,46,48,49,52,49,49,53,48,52,66,71,72,47,93,61,54,51,21,66,64,43,49,52,23,45,53,49,44,54,29,49,55,45,37,71,77,35,46,93,76,56,56,49,64,49,73,87,71,23,18,34,24,42,34,41,59,76,67,86,91,52,84,88,63,83,76,82,85,79,90,84,88,82,91,78,92,74,80,86,72,78,83,79,75,53,71,79,35,52,41,29,39,44,86,88,28,40,29,46,44,56,69,90,59,20,47,39,43,48,44,42,44,45,71,31,68,92,61,30,33,30,35,40,37,35,32,34,60,40,78,75,91,64,78,83,72,93,72,87,64,91,72,64,76,47,36,39,41,34,46,30,38,29,51,44,67,57,54,59,47,27,77,76,69,68,53,73,52,58,33,42,34,40,35,34,40,32,49,84,85,44,78,43,84,68,44,60,36,39,34,36,50,75,42,71,53,76,65,86,79,79,81,133

pLDDT: mean 78.32, std 19.95, range [23.19, 97.44]

Radius of gyration: 29.11 Å; Cα contacts (8 Å, |Δi|>4): 608; chains: 1; bounding box: 71×92×87 Å

Sequence (474 aa):
MQADATDMETQVPGAASSSLTQFDNRESAEIDSFMGELNFCLGPSDSVLSGPSLLKDLNTATNKIVKNLLILNSPEDSEPAMRDALKIEADFDAQHSESPQYPAAKAYLSCVRQLAIEGCPAVETLDALSEVYKPAFRRVAGALSDFGCTITPGDDSAGRIRPVDKDICLSILDYAVPAREQEGTTPTRALNTLVNRVVRTVCVGSDEDLQALAREMESKHNKFMTKCFGKGSWQGTQEDMFYHALVNLVKNGLTDEGVPALSGAYLNSYQRLMGILVQEVGTRSTPASEMVLKSFLAWEREIRKELTEPAWKSRPSDLVGSWALNTSGWDGLTDLPVDSSAAGGGTTDGMVDLGLSDLVVSFRKDGTVQIPVEKGVGLQWRVEPGPTHLDTIYFEMIPAAPKVKASSKAGAGGATTLSYTGYVDRGARIEARFSKRFLKMTGRMTSVERGQERPSTRFAMRLVARGEGIGLLE

Foldseek 3Di:
DDDDDDDDDDDDPDDDPDDDDDDPPDPVPPCVLQAFQDQLQDDPVRSPDPDDDLSVLLSVLLLLLLLLLLQQQDPVSLVVSLVVLVVSLVVSCVVPVPPPCVQQSSLLSQQSSCCSNQVGDDPVSVVSHDPSNPSSSVVSVVVLVVLVWDQAQDPVRRTHTHRDQDQLQDDPVVVVPDPVVVVDCALSNLVSVLLSSLLSCQFSNALVSLVVSLVVLVVCVQVSCCVHPNPPDPVLHLSSLLSVVSSCCSNQNDDCVSLVSHDDSSNSSVVSSVVSSCCSCVPDPTHGHPSNVVNCQVVQQVVCCVVCVVPDDQQDLLQFAKKFKDQPDPPPPPDDDDDDDDDDDDDDPDDPPLVSHRWIWGQHSVQWIDTPVQQFGWGGKTWGCGPDQKIKIKTKTFGDDPPPPDPDDDDPWDTKMKIWIKIWGNVCSVVCVPVVDKTKIKTWIWIATPNDTDDIGIMMIIRPTRDPPPDDDD